Protein AF-0000000075444917 (afdb_homodimer)

Structure (mmCIF, N/CA/C/O backbone):
data_AF-0000000075444917-model_v1
#
loop_
_entity.id
_entity.type
_entity.pdbx_description
1 polymer Exostosin-2
#
loop_
_atom_site.group_PDB
_atom_site.id
_atom_site.type_symbol
_atom_site.label_atom_id
_atom_site.label_alt_id
_atom_site.label_comp_id
_atom_site.label_asym_id
_atom_site.label_entity_id
_atom_site.label_seq_id
_atom_site.pdbx_PDB_ins_code
_atom_site.Cartn_x
_atom_site.Cartn_y
_atom_site.Cartn_z
_atom_site.occupancy
_atom_site.B_iso_or_equiv
_atom_site.auth_seq_id
_atom_site.auth_comp_id
_atom_site.auth_asym_id
_atom_site.auth_atom_id
_atom_site.pdbx_PDB_model_num
ATOM 1 N N . MET A 1 1 ? 13.305 -19.422 5.246 1 88.19 1 MET A N 1
ATOM 2 C CA . MET A 1 1 ? 13.914 -18.109 5.02 1 88.19 1 MET A CA 1
ATOM 3 C C . MET A 1 1 ? 12.859 -17.078 4.656 1 88.19 1 MET A C 1
ATOM 5 O O . MET A 1 1 ? 12.094 -17.266 3.703 1 88.19 1 MET A O 1
ATOM 9 N N . ASP A 1 2 ? 12.797 -16 5.395 1 91.94 2 ASP A N 1
ATOM 10 C CA . ASP A 1 2 ? 11.719 -15.039 5.215 1 91.94 2 ASP A CA 1
ATOM 11 C C . ASP A 1 2 ? 12.164 -13.875 4.332 1 91.94 2 ASP A C 1
ATOM 13 O O . ASP A 1 2 ? 11.344 -13.055 3.906 1 91.94 2 ASP A O 1
ATOM 17 N N . ASP A 1 3 ? 13.445 -13.852 3.975 1 97.56 3 ASP A N 1
ATOM 18 C CA . ASP A 1 3 ? 13.938 -12.727 3.182 1 97.56 3 ASP A CA 1
ATOM 19 C C . ASP A 1 3 ? 14.219 -13.156 1.743 1 97.56 3 ASP A C 1
ATOM 21 O O . ASP A 1 3 ? 14.852 -12.414 0.982 1 97.56 3 ASP A O 1
ATOM 25 N N . LYS A 1 4 ? 13.844 -14.328 1.341 1 98.69 4 LYS A N 1
ATOM 26 C CA . LYS A 1 4 ? 13.938 -14.859 -0.016 1 98.69 4 LYS A CA 1
ATOM 27 C C . LYS A 1 4 ? 12.594 -15.43 -0.478 1 98.69 4 LYS A C 1
ATOM 29 O O . LYS A 1 4 ? 11.664 -15.562 0.32 1 98.69 4 LYS A O 1
ATOM 34 N N . PHE A 1 5 ? 12.539 -15.672 -1.759 1 98.81 5 PHE A N 1
ATOM 35 C CA . PHE A 1 5 ? 11.305 -16.266 -2.258 1 98.81 5 PHE A CA 1
ATOM 36 C C . PHE A 1 5 ? 11.594 -17.297 -3.342 1 98.81 5 PHE A C 1
ATOM 38 O O . PHE A 1 5 ? 12.703 -17.344 -3.875 1 98.81 5 PHE A O 1
ATOM 45 N N . THR A 1 6 ? 10.625 -18.141 -3.578 1 98.88 6 THR A N 1
ATOM 46 C CA . THR A 1 6 ? 10.625 -19.156 -4.637 1 98.88 6 THR A CA 1
ATOM 47 C C . THR A 1 6 ? 9.555 -18.844 -5.676 1 98.88 6 THR A C 1
ATOM 49 O O . THR A 1 6 ? 8.438 -18.453 -5.328 1 98.88 6 THR A O 1
ATOM 52 N N . ILE A 1 7 ? 9.898 -19 -6.934 1 98.88 7 ILE A N 1
ATOM 53 C CA . ILE A 1 7 ? 8.883 -18.969 -7.98 1 98.88 7 ILE A CA 1
ATOM 54 C C . ILE A 1 7 ? 8.383 -20.391 -8.258 1 98.88 7 ILE A C 1
ATOM 56 O O . ILE A 1 7 ? 9.18 -21.297 -8.477 1 98.88 7 ILE A O 1
ATOM 60 N N . ALA A 1 8 ? 7.121 -20.594 -8.141 1 98.88 8 ALA A N 1
ATOM 61 C CA . ALA A 1 8 ? 6.457 -21.797 -8.633 1 98.88 8 ALA A CA 1
ATOM 62 C C . ALA A 1 8 ? 5.766 -21.516 -9.969 1 98.88 8 ALA A C 1
ATOM 64 O O . ALA A 1 8 ? 4.707 -20.891 -10.008 1 98.88 8 ALA A O 1
ATOM 65 N N . MET A 1 9 ? 6.348 -22.047 -11.023 1 98.75 9 MET A N 1
ATOM 66 C CA . MET A 1 9 ? 5.891 -21.703 -12.367 1 98.75 9 MET A CA 1
ATOM 67 C C . MET A 1 9 ? 5.297 -22.922 -13.062 1 98.75 9 MET A C 1
ATOM 69 O O . MET A 1 9 ? 6 -23.906 -13.312 1 98.75 9 MET A O 1
ATOM 73 N N . GLN A 1 10 ? 4.059 -22.828 -13.406 1 98 10 GLN A N 1
ATOM 74 C CA . GLN A 1 10 ? 3.387 -23.938 -14.07 1 98 10 GLN A CA 1
ATOM 75 C C . GLN A 1 10 ? 3.547 -23.844 -15.586 1 98 10 GLN A C 1
ATOM 77 O O . GLN A 1 10 ? 3.449 -22.766 -16.156 1 98 10 GLN A O 1
ATOM 82 N N . THR A 1 11 ? 3.781 -24.953 -16.203 1 97.56 11 THR A N 1
ATOM 83 C CA . THR A 1 11 ? 3.881 -25.016 -17.672 1 97.56 11 THR A CA 1
ATOM 84 C C . THR A 1 11 ? 3.221 -26.281 -18.203 1 97.56 11 THR A C 1
ATOM 86 O O . THR A 1 11 ? 3.164 -27.297 -17.516 1 97.56 11 THR A O 1
ATOM 89 N N . TYR A 1 12 ? 2.66 -26.188 -19.422 1 96.75 12 TYR A N 1
ATOM 90 C CA . TYR A 1 12 ? 2.053 -27.312 -20.125 1 96.75 12 TYR A CA 1
ATOM 91 C C . TYR A 1 12 ? 2.242 -27.188 -21.625 1 96.75 12 TYR A C 1
ATOM 93 O O . TYR A 1 12 ? 1.552 -26.406 -22.281 1 96.75 12 TYR A O 1
ATOM 101 N N . ARG A 1 13 ? 3.16 -27.859 -22.203 1 94.56 13 ARG A N 1
ATOM 102 C CA . ARG A 1 13 ? 3.428 -28.047 -23.641 1 94.56 13 ARG A CA 1
ATOM 103 C C . ARG A 1 13 ? 3.684 -26.719 -24.328 1 94.56 13 ARG A C 1
ATOM 105 O O . ARG A 1 13 ? 3.127 -26.453 -25.391 1 94.56 13 ARG A O 1
ATOM 112 N N . ARG A 1 14 ? 4.508 -25.891 -23.797 1 91.88 14 ARG A N 1
ATOM 113 C CA . ARG A 1 14 ? 4.918 -24.609 -24.359 1 91.88 14 ARG A CA 1
ATOM 114 C C . ARG A 1 14 ? 6.367 -24.281 -24 1 91.88 14 ARG A C 1
ATOM 116 O O . ARG A 1 14 ? 6.645 -23.266 -23.359 1 91.88 14 ARG A O 1
ATOM 123 N N . PRO A 1 15 ? 7.234 -25.156 -24.484 1 93.56 15 PRO A N 1
ATOM 124 C CA . PRO A 1 15 ? 8.633 -25.016 -24.094 1 93.56 15 PRO A CA 1
ATOM 125 C C . PRO A 1 15 ? 9.242 -23.688 -24.547 1 93.56 15 PRO A C 1
ATOM 127 O O . PRO A 1 15 ? 10.086 -23.125 -23.859 1 93.56 15 PRO A O 1
ATOM 130 N N . LYS A 1 16 ? 8.844 -23.188 -25.688 1 93.56 16 LYS A N 1
ATOM 131 C CA . LYS A 1 16 ? 9.391 -21.922 -26.188 1 93.56 16 LYS A CA 1
ATOM 132 C C . LYS A 1 16 ? 9 -20.766 -25.281 1 93.56 16 LYS A C 1
ATOM 134 O O . LYS A 1 16 ? 9.844 -19.953 -24.891 1 93.56 16 LYS A O 1
ATOM 139 N N . GLU A 1 17 ? 7.672 -20.672 -24.953 1 93.94 17 GLU A N 1
ATOM 140 C CA . GLU A 1 17 ? 7.188 -19.609 -24.062 1 93.94 17 GLU A CA 1
ATOM 141 C C . GLU A 1 17 ? 7.848 -19.703 -22.688 1 93.94 17 GLU A C 1
ATOM 143 O O . GLU A 1 17 ? 8.234 -18.688 -22.109 1 93.94 17 GLU A O 1
ATOM 148 N N . LEU A 1 18 ? 7.965 -20.906 -22.219 1 97.19 18 LEU A N 1
ATOM 149 C CA . LEU A 1 18 ? 8.633 -21.125 -20.938 1 97.19 18 LEU A CA 1
ATOM 150 C C . LEU A 1 18 ? 10.055 -20.578 -20.969 1 97.19 18 LEU A C 1
ATOM 152 O O . LEU A 1 18 ? 10.453 -19.844 -20.062 1 97.19 18 LEU A O 1
ATOM 156 N N . GLN A 1 19 ? 10.773 -20.969 -22.016 1 96.94 19 GLN A N 1
ATOM 157 C CA . GLN A 1 19 ? 12.172 -20.562 -22.109 1 96.94 19 GLN A CA 1
ATOM 158 C C . GLN A 1 19 ? 12.297 -19.047 -22.219 1 96.94 19 GLN A C 1
ATOM 160 O O . GLN A 1 19 ? 13.203 -18.438 -21.641 1 96.94 19 GLN A O 1
ATOM 165 N N . GLU A 1 20 ? 11.445 -18.453 -22.938 1 96.62 20 GLU A N 1
ATOM 166 C CA . GLU A 1 20 ? 11.461 -17 -23.078 1 96.62 20 GLU A CA 1
ATOM 167 C C . GLU A 1 20 ? 11.25 -16.312 -21.734 1 96.62 20 GLU A C 1
ATOM 169 O O . GLU A 1 20 ? 11.992 -15.398 -21.391 1 96.62 20 GLU A O 1
ATOM 174 N N . THR A 1 21 ? 10.273 -16.734 -21 1 97.44 21 THR A N 1
ATOM 175 C CA . THR A 1 21 ? 9.961 -16.156 -19.703 1 97.44 21 THR A CA 1
ATOM 176 C C . THR A 1 21 ? 11.117 -16.359 -18.734 1 97.44 21 THR A C 1
ATOM 178 O O . THR A 1 21 ? 11.531 -15.43 -18.047 1 97.44 21 THR A O 1
ATOM 181 N N . LEU A 1 22 ? 11.68 -17.578 -18.703 1 98.38 22 LEU A N 1
ATOM 182 C CA . LEU A 1 22 ? 12.805 -17.875 -17.828 1 98.38 22 LEU A CA 1
ATOM 183 C C . LEU A 1 22 ? 14.008 -17.016 -18.172 1 98.38 22 LEU A C 1
ATOM 185 O O . LEU A 1 22 ? 14.688 -16.484 -17.281 1 98.38 22 LEU A O 1
ATOM 189 N N . ASN A 1 23 ? 14.25 -16.906 -19.469 1 97.75 23 ASN A N 1
ATOM 190 C CA . ASN A 1 23 ? 15.375 -16.078 -19.922 1 97.75 23 ASN A CA 1
ATOM 191 C C . ASN A 1 23 ? 15.242 -14.641 -19.438 1 97.75 23 ASN A C 1
ATOM 193 O O . ASN A 1 23 ? 16.234 -14.023 -19.047 1 97.75 23 ASN A O 1
ATOM 197 N N . ILE A 1 24 ? 14.07 -14.164 -19.484 1 97.12 24 ILE A N 1
ATOM 198 C CA . ILE A 1 24 ? 13.844 -12.781 -19.109 1 97.12 24 ILE A CA 1
ATOM 199 C C . ILE A 1 24 ? 14.016 -12.625 -17.594 1 97.12 24 ILE A C 1
ATOM 201 O O . ILE A 1 24 ? 14.758 -11.75 -17.141 1 97.12 24 ILE A O 1
ATOM 205 N N . ILE A 1 25 ? 13.406 -13.453 -16.766 1 98 25 ILE A N 1
ATOM 206 C CA . ILE A 1 25 ? 13.445 -13.367 -15.32 1 98 25 ILE A CA 1
ATOM 207 C C . ILE A 1 25 ? 14.883 -13.523 -14.836 1 98 25 ILE A C 1
ATOM 209 O O . ILE A 1 25 ? 15.305 -12.859 -13.883 1 98 25 ILE A O 1
ATOM 213 N N . LEU A 1 26 ? 15.641 -14.32 -15.555 1 98.19 26 LEU A N 1
ATOM 214 C CA . LEU A 1 26 ? 16.984 -14.672 -15.109 1 98.19 26 LEU A CA 1
ATOM 215 C C . LEU A 1 26 ? 18.031 -13.836 -15.828 1 98.19 26 LEU A C 1
ATOM 217 O O . LEU A 1 26 ? 19.234 -14.102 -15.711 1 98.19 26 LEU A O 1
ATOM 221 N N . SER A 1 27 ? 17.562 -12.836 -16.578 1 96.81 27 SER A N 1
ATOM 222 C CA . SER A 1 27 ? 18.484 -12 -17.344 1 96.81 27 SER A CA 1
ATOM 223 C C . SER A 1 27 ? 19.234 -11.016 -16.453 1 96.81 27 SER A C 1
ATOM 225 O O . SER A 1 27 ? 20.25 -10.453 -16.859 1 96.81 27 SER A O 1
ATOM 227 N N . GLU A 1 28 ? 18.672 -10.742 -15.297 1 96.5 28 GLU A N 1
ATOM 228 C CA . GLU A 1 28 ? 19.266 -9.859 -14.297 1 96.5 28 GLU A CA 1
ATOM 229 C C . GLU A 1 28 ? 19.234 -10.5 -12.914 1 96.5 28 GLU A C 1
ATOM 231 O O . GLU A 1 28 ? 18.484 -11.445 -12.68 1 96.5 28 GLU A O 1
ATOM 236 N N . GLU A 1 29 ? 20.109 -10 -12.141 1 97.31 29 GLU A N 1
ATOM 237 C CA . GLU A 1 29 ? 20.094 -10.477 -10.766 1 97.31 29 GLU A CA 1
ATOM 238 C C . GLU A 1 29 ? 18.844 -10 -10.031 1 97.31 29 GLU A C 1
ATOM 240 O O . GLU A 1 29 ? 18.5 -8.812 -10.086 1 97.31 29 GLU A O 1
ATOM 245 N N . VAL A 1 30 ? 18.141 -10.883 -9.445 1 98 30 VAL A N 1
ATOM 246 C CA . VAL A 1 30 ? 17.094 -10.617 -8.477 1 98 30 VAL A CA 1
ATO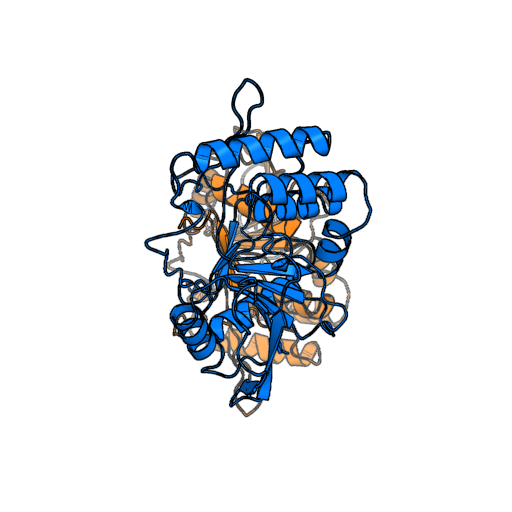M 247 C C . VAL A 1 30 ? 17.531 -11.07 -7.086 1 98 30 VAL A C 1
ATOM 249 O O . VAL A 1 30 ? 17.438 -12.25 -6.754 1 98 30 VAL A O 1
ATOM 252 N N . PRO A 1 31 ? 17.891 -10.141 -6.281 1 97.81 31 PRO A N 1
ATOM 253 C CA . PRO A 1 31 ? 18.625 -10.453 -5.051 1 97.81 31 PRO A CA 1
ATOM 254 C C . PRO A 1 31 ? 17.875 -11.43 -4.148 1 97.81 31 PRO A C 1
ATOM 256 O O . PRO A 1 31 ? 18.484 -12.289 -3.51 1 97.81 31 PRO A O 1
ATOM 259 N N . SER A 1 32 ? 16.562 -11.383 -4.117 1 98.56 32 SER A N 1
ATOM 260 C CA . SER A 1 32 ? 15.789 -12.164 -3.148 1 98.56 32 SER A CA 1
ATOM 261 C C . SER A 1 32 ? 15.266 -13.453 -3.766 1 98.56 32 SER A C 1
ATOM 263 O O . SER A 1 32 ? 14.609 -14.25 -3.09 1 98.56 32 SER A O 1
ATOM 265 N N . LEU A 1 33 ? 15.508 -13.703 -5.02 1 98.75 33 LEU A N 1
ATOM 266 C CA . LEU A 1 33 ? 15.047 -14.938 -5.664 1 98.75 33 LEU A CA 1
ATOM 267 C C . LEU A 1 33 ? 15.961 -16.109 -5.305 1 98.75 33 LEU A C 1
ATOM 269 O O . LEU A 1 33 ? 17.141 -16.125 -5.68 1 98.75 33 LEU A O 1
ATOM 273 N N . LEU A 1 34 ? 15.391 -17.047 -4.648 1 98.75 34 LEU A N 1
ATOM 274 C CA . LEU A 1 34 ? 16.188 -18.188 -4.199 1 98.75 34 LEU A CA 1
ATOM 275 C C . LEU A 1 34 ? 16.219 -19.281 -5.254 1 98.75 34 LEU A C 1
ATOM 277 O O . LEU A 1 34 ? 17.281 -19.875 -5.508 1 98.75 34 LEU A O 1
ATOM 281 N N . GLU A 1 35 ? 15.086 -19.594 -5.805 1 98.75 35 GLU A N 1
ATOM 282 C CA . GLU A 1 35 ? 14.977 -20.672 -6.789 1 98.75 35 GLU A CA 1
ATOM 283 C C . GLU A 1 35 ? 13.703 -20.531 -7.625 1 98.75 35 GLU A C 1
ATOM 285 O O . GLU A 1 35 ? 12.797 -19.781 -7.258 1 98.75 35 GLU A O 1
ATOM 290 N N . ILE A 1 36 ? 13.734 -21.125 -8.758 1 98.88 36 ILE A N 1
ATOM 291 C CA . ILE A 1 36 ? 12.539 -21.328 -9.578 1 98.88 36 ILE A CA 1
ATOM 292 C C . ILE A 1 36 ? 12.219 -22.812 -9.68 1 98.88 36 ILE A C 1
ATOM 294 O O . ILE A 1 36 ? 13.094 -23.625 -10.008 1 98.88 36 ILE A O 1
ATOM 298 N N . VAL A 1 37 ? 11.047 -23.125 -9.336 1 98.88 37 VAL A N 1
ATOM 299 C CA . VAL A 1 37 ? 10.547 -24.484 -9.523 1 98.88 37 VAL A CA 1
ATOM 300 C C . VAL A 1 37 ? 9.516 -24.5 -10.648 1 98.88 37 VAL A C 1
ATOM 302 O O . VAL A 1 37 ? 8.445 -23.891 -10.523 1 98.88 37 VAL A O 1
ATOM 305 N N . VAL A 1 38 ? 9.828 -25.188 -11.695 1 98.81 38 VAL A N 1
ATOM 306 C CA . VAL A 1 38 ? 8.922 -25.312 -12.828 1 98.81 38 VAL A CA 1
ATOM 307 C C . VAL A 1 38 ? 8.055 -26.562 -12.656 1 98.81 38 VAL A C 1
ATOM 309 O O . VAL A 1 38 ? 8.562 -27.688 -12.641 1 98.81 38 VAL A O 1
ATOM 312 N N . VAL A 1 39 ? 6.793 -26.328 -12.484 1 98.56 39 VAL A N 1
ATOM 313 C CA . VAL A 1 39 ? 5.816 -27.406 -12.367 1 98.56 39 VAL A CA 1
ATOM 314 C C . VAL A 1 39 ? 5.441 -27.922 -13.758 1 98.56 39 VAL A C 1
ATOM 316 O O . VAL A 1 39 ? 4.672 -27.281 -14.477 1 98.56 39 VAL A O 1
ATOM 319 N N . TRP A 1 40 ? 5.965 -29.078 -14.133 1 98.38 40 TRP A N 1
ATOM 320 C CA . TRP A 1 40 ? 5.855 -29.656 -15.461 1 98.38 40 TRP A CA 1
ATOM 321 C C . TRP A 1 40 ? 4.641 -30.578 -15.562 1 98.38 40 TRP A C 1
ATOM 323 O O . TRP A 1 40 ? 4.703 -31.734 -15.156 1 98.38 40 TRP A O 1
ATOM 333 N N . ASN A 1 41 ? 3.592 -30.062 -16.156 1 97.5 41 ASN A N 1
ATOM 334 C CA . ASN A 1 41 ? 2.326 -30.781 -16.172 1 97.5 41 ASN A CA 1
ATOM 335 C C . ASN A 1 41 ? 2.191 -31.625 -17.438 1 97.5 41 ASN A C 1
ATOM 337 O O . ASN A 1 41 ? 1.197 -32.344 -17.625 1 97.5 41 ASN A O 1
ATOM 341 N N . ASP A 1 42 ? 3.137 -31.578 -18.359 1 97 42 ASP A N 1
ATOM 342 C CA . ASP A 1 42 ? 3.143 -32.438 -19.547 1 97 42 ASP A CA 1
ATOM 343 C C . ASP A 1 42 ? 3.572 -33.844 -19.203 1 97 42 ASP A C 1
ATOM 345 O O . ASP A 1 42 ? 4.766 -34.156 -19.188 1 97 42 ASP A O 1
ATOM 349 N N . LEU A 1 43 ? 2.631 -34.719 -19.109 1 95.88 43 LEU A N 1
ATOM 350 C CA . LEU A 1 43 ? 2.895 -36.062 -18.641 1 95.88 43 LEU A CA 1
ATOM 351 C C . LEU A 1 43 ? 3.568 -36.906 -19.719 1 95.88 43 LEU A C 1
ATOM 353 O O . LEU A 1 43 ? 4.223 -37.906 -19.422 1 95.88 43 LEU A O 1
ATOM 357 N N . GLU A 1 44 ? 3.463 -36.562 -20.906 1 96.5 44 GLU A N 1
ATOM 358 C CA . GLU A 1 44 ? 3.92 -37.375 -22.031 1 96.5 44 GLU A CA 1
ATOM 359 C C . GLU A 1 44 ? 5.387 -37.094 -22.344 1 96.5 44 GLU A C 1
ATOM 361 O O . GLU A 1 44 ? 6.043 -37.875 -23.031 1 96.5 44 GLU A O 1
ATOM 366 N N . ASN A 1 45 ? 5.797 -36 -21.984 1 96.31 45 ASN A N 1
ATOM 367 C CA . ASN A 1 45 ? 7.172 -35.625 -22.281 1 96.31 45 ASN A CA 1
ATOM 368 C C . ASN A 1 45 ? 7.977 -35.406 -21 1 96.31 45 ASN A C 1
ATOM 370 O O . ASN A 1 45 ? 7.418 -35.031 -19.969 1 96.31 45 ASN A O 1
ATOM 374 N N . TYR A 1 46 ? 9.188 -35.688 -21.094 1 95.5 46 TYR A N 1
ATOM 375 C CA . TYR A 1 46 ? 10.078 -35.438 -19.969 1 95.5 46 TYR A CA 1
ATOM 376 C C . TYR A 1 46 ? 10.516 -33.969 -19.953 1 95.5 46 TYR A C 1
ATOM 378 O O . TYR A 1 46 ? 10.766 -33.375 -21 1 95.5 46 TYR A O 1
ATOM 386 N N . PRO A 1 47 ? 10.586 -33.406 -18.734 1 96.75 47 PRO A N 1
ATOM 387 C CA . PRO A 1 47 ? 11.109 -32.031 -18.641 1 96.75 47 PRO A CA 1
ATOM 388 C C . PRO A 1 47 ? 12.609 -31.953 -18.922 1 96.75 47 PRO A C 1
ATOM 390 O O . PRO A 1 47 ? 13.297 -32.969 -18.891 1 96.75 47 PRO A O 1
ATOM 393 N N . PRO A 1 48 ? 13.094 -30.75 -19.312 1 96.69 48 PRO A N 1
ATOM 394 C CA . PRO A 1 48 ? 14.547 -30.562 -19.406 1 96.69 48 PRO A CA 1
ATOM 395 C C . PRO A 1 48 ? 15.258 -30.828 -18.078 1 96.69 48 PRO A C 1
ATOM 397 O O . PRO A 1 48 ? 14.609 -31 -17.047 1 96.69 48 PRO A O 1
ATOM 400 N N . ASP A 1 49 ? 16.594 -30.906 -18.109 1 97.62 49 ASP A N 1
ATOM 401 C CA . ASP A 1 49 ? 17.406 -31.047 -16.906 1 97.62 49 ASP A CA 1
ATOM 402 C C . ASP A 1 49 ? 17.391 -29.766 -16.078 1 97.62 49 ASP A C 1
ATOM 404 O O . ASP A 1 49 ? 17.281 -28.656 -16.625 1 97.62 49 ASP A O 1
ATOM 408 N N . ASP A 1 50 ? 17.484 -30.016 -14.734 1 98.5 50 ASP A N 1
ATOM 409 C CA . ASP A 1 50 ? 17.703 -28.875 -13.852 1 98.5 50 ASP A CA 1
ATOM 410 C C . ASP A 1 50 ? 18.969 -28.125 -14.242 1 98.5 50 ASP A C 1
ATOM 412 O O . ASP A 1 50 ? 19.875 -28.688 -14.852 1 98.5 50 ASP A O 1
ATOM 416 N N . TYR A 1 51 ? 19.016 -26.812 -13.945 1 98.44 51 TYR A N 1
ATOM 417 C CA . TYR A 1 51 ? 20.219 -26.031 -14.188 1 98.44 51 TYR A CA 1
ATOM 418 C C . TYR A 1 51 ? 20.312 -24.875 -13.203 1 98.44 51 TYR A C 1
ATOM 420 O O . TYR A 1 51 ? 19.422 -24.656 -12.391 1 98.44 51 TYR A O 1
ATOM 428 N N . VAL A 1 52 ? 21.453 -24.203 -13.211 1 98.69 52 VAL A N 1
ATOM 429 C CA . VAL A 1 52 ? 21.688 -23 -12.43 1 98.69 52 VAL A CA 1
ATOM 430 C C . VAL A 1 52 ? 21.906 -21.812 -13.359 1 98.69 52 VAL A C 1
ATOM 432 O O . VAL A 1 52 ? 22.703 -21.891 -14.297 1 98.69 52 VAL A O 1
ATOM 435 N N . SER A 1 53 ? 21.156 -20.812 -13.125 1 97.94 53 SER A N 1
ATOM 436 C CA . SER A 1 53 ? 21.266 -19.625 -13.977 1 97.94 53 SER A CA 1
ATOM 437 C C . SER A 1 53 ? 22.641 -18.969 -13.836 1 97.94 53 SER A C 1
ATOM 439 O O . SER A 1 53 ? 23.406 -19.312 -12.945 1 97.94 53 SER A O 1
ATOM 441 N N . LYS A 1 54 ? 22.891 -18 -14.719 1 96.25 54 LYS A N 1
ATOM 442 C CA . LYS A 1 54 ? 24.141 -17.25 -14.719 1 96.25 54 LYS A CA 1
ATOM 443 C C . LYS A 1 54 ? 24.344 -16.5 -13.406 1 96.25 54 LYS A C 1
ATOM 445 O O . LYS A 1 54 ? 25.469 -16.281 -12.977 1 96.25 54 LYS A O 1
ATOM 450 N N . TYR A 1 55 ? 23.234 -16.188 -12.734 1 97 55 TYR A N 1
ATOM 451 C CA . TYR A 1 55 ? 23.328 -15.414 -11.508 1 97 55 TYR A CA 1
ATOM 452 C C . TYR A 1 55 ? 23.156 -16.312 -10.281 1 97 55 TYR A C 1
ATOM 454 O O . TYR A 1 55 ? 22.875 -15.836 -9.188 1 97 55 TYR A O 1
ATOM 462 N N . GLY A 1 56 ? 23.188 -17.594 -10.492 1 98 56 GLY A N 1
ATOM 463 C CA . GLY A 1 56 ? 23.281 -18.531 -9.391 1 98 56 GLY A CA 1
ATOM 464 C C . GLY A 1 56 ? 21.922 -19.016 -8.914 1 98 56 GLY A C 1
ATOM 465 O O . GLY A 1 56 ? 21.812 -19.625 -7.848 1 98 56 GLY A O 1
ATOM 466 N N . VAL A 1 57 ? 20.891 -18.781 -9.617 1 98.62 57 VAL A N 1
ATOM 467 C CA . VAL A 1 57 ? 19.547 -19.203 -9.227 1 98.62 57 VAL A CA 1
ATOM 468 C C . VAL A 1 57 ? 19.266 -20.594 -9.781 1 98.62 57 VAL A C 1
ATOM 470 O O . VAL A 1 57 ? 19.25 -20.797 -10.992 1 98.62 57 VAL A O 1
ATOM 473 N N . PRO A 1 58 ? 19.094 -21.578 -8.914 1 98.81 58 PRO A N 1
ATOM 474 C CA . PRO A 1 58 ? 18.719 -22.906 -9.414 1 98.81 58 PRO A CA 1
ATOM 475 C C . PRO A 1 58 ? 17.328 -22.922 -10.047 1 98.81 58 PRO A C 1
ATOM 477 O O . PRO A 1 58 ? 16.406 -22.297 -9.523 1 98.81 58 PRO A O 1
ATOM 480 N N . VAL A 1 59 ? 17.219 -23.547 -11.141 1 98.81 59 VAL A N 1
ATOM 481 C CA . VAL A 1 59 ? 15.953 -23.875 -11.797 1 98.81 59 VAL A CA 1
ATOM 482 C C . VAL A 1 59 ? 15.734 -25.375 -11.781 1 98.81 59 VAL A C 1
ATOM 484 O O . VAL A 1 59 ? 16.5 -26.125 -12.391 1 98.81 59 VAL A O 1
ATOM 487 N N . ARG A 1 60 ? 14.719 -25.719 -11.055 1 98.31 60 ARG A N 1
ATOM 488 C CA . ARG A 1 60 ? 14.383 -27.125 -10.883 1 98.31 60 ARG A CA 1
ATOM 489 C C . ARG A 1 60 ? 13.047 -27.469 -11.539 1 98.31 60 ARG A C 1
ATOM 491 O O . ARG A 1 60 ? 12.094 -26.688 -11.461 1 98.31 60 ARG A O 1
ATOM 498 N N . PHE A 1 61 ? 13.039 -28.625 -12.211 1 98.31 61 PHE A N 1
ATOM 499 C CA . PHE A 1 61 ? 11.805 -29.109 -12.828 1 98.31 61 PHE A CA 1
ATOM 500 C C . PHE A 1 61 ? 11.164 -30.188 -11.977 1 98.31 61 PHE A C 1
ATOM 502 O O . PHE A 1 61 ? 11.828 -31.156 -11.586 1 98.31 61 PHE A O 1
ATOM 509 N N . ARG A 1 62 ? 9.945 -29.953 -11.641 1 97.62 62 ARG A N 1
ATOM 510 C CA . ARG A 1 62 ? 9.141 -30.922 -10.922 1 97.62 62 ARG A CA 1
ATOM 511 C C . ARG A 1 62 ? 8.07 -31.531 -11.82 1 97.62 62 ARG A C 1
ATOM 513 O O . ARG A 1 62 ? 7.098 -30.859 -12.18 1 97.62 62 ARG A O 1
ATOM 520 N N . LYS A 1 63 ? 8.25 -32.75 -12.18 1 97 63 LYS A N 1
ATOM 521 C CA . LYS A 1 63 ? 7.258 -33.438 -13.023 1 97 63 LYS A CA 1
ATOM 522 C C . LYS A 1 63 ? 6.012 -33.812 -12.219 1 97 63 LYS A C 1
ATOM 524 O O . LYS A 1 63 ? 6.109 -34.469 -11.195 1 97 63 LYS A O 1
ATOM 529 N N . SER A 1 64 ? 4.883 -33.344 -12.664 1 96.44 64 SER A N 1
ATOM 530 C CA . SER A 1 64 ? 3.625 -33.656 -11.984 1 96.44 64 SER A CA 1
ATOM 531 C C . SER A 1 64 ? 3.184 -35.094 -12.234 1 96.44 64 SER A C 1
ATOM 533 O O . SER A 1 64 ? 3.473 -35.656 -13.289 1 96.44 64 SER A O 1
ATOM 535 N N . LYS A 1 65 ? 2.52 -35.688 -11.281 1 92.88 65 LYS A N 1
ATOM 536 C CA . LYS A 1 65 ? 1.969 -37.031 -11.422 1 92.88 65 LYS A CA 1
ATOM 537 C C . LYS A 1 65 ? 0.677 -37 -12.234 1 92.88 65 LYS A C 1
ATOM 539 O O . LYS A 1 65 ? 0.304 -38 -12.844 1 92.88 65 LYS A O 1
ATOM 544 N N . ARG A 1 66 ? 0.02 -35.938 -12.203 1 95.25 66 ARG A N 1
ATOM 545 C CA . ARG A 1 66 ? -1.213 -35.719 -12.953 1 95.25 66 ARG A CA 1
ATOM 546 C C . ARG A 1 66 ? -1.228 -34.312 -13.578 1 95.25 66 ARG A C 1
ATOM 548 O O . ARG A 1 66 ? -0.602 -33.406 -13.055 1 95.25 66 ARG A O 1
ATOM 555 N N . ASN A 1 67 ? -1.884 -34.281 -14.773 1 96.5 67 ASN A N 1
ATOM 556 C CA . ASN A 1 67 ? -2.127 -32.969 -15.336 1 96.5 67 ASN A CA 1
ATOM 557 C C . ASN A 1 67 ? -3.229 -32.219 -14.578 1 96.5 67 ASN A C 1
ATOM 559 O O . ASN A 1 67 ? -4.406 -32.344 -14.914 1 96.5 67 ASN A O 1
ATOM 563 N N . SER A 1 68 ? -2.879 -31.5 -13.547 1 98.19 68 SER A N 1
ATOM 564 C CA . SER A 1 68 ? -3.814 -30.797 -12.664 1 98.19 68 SER A CA 1
ATOM 565 C C . SER A 1 68 ? -3.385 -29.359 -12.422 1 98.19 68 SER A C 1
ATOM 567 O O . SER A 1 68 ? -2.197 -29.078 -12.242 1 98.19 68 SER A O 1
ATOM 569 N N . LEU A 1 69 ? -4.379 -28.516 -12.391 1 98.06 69 LEU A N 1
ATOM 570 C CA . LEU A 1 69 ? -4.109 -27.109 -12.078 1 98.06 69 LEU A CA 1
ATOM 571 C C . LEU A 1 69 ? -3.785 -26.938 -10.602 1 98.06 69 LEU A C 1
ATOM 573 O O . LEU A 1 69 ? -3.244 -25.906 -10.195 1 98.06 69 LEU A O 1
ATOM 577 N N . ASN A 1 70 ? -4.051 -27.938 -9.797 1 98.56 70 ASN A N 1
ATOM 578 C CA . ASN A 1 70 ? -3.732 -27.906 -8.375 1 98.56 70 ASN A CA 1
ATOM 579 C C . ASN A 1 70 ? -2.23 -28.031 -8.133 1 98.56 70 ASN A C 1
ATOM 581 O O . ASN A 1 70 ? -1.743 -27.703 -7.051 1 98.56 70 ASN A O 1
ATOM 585 N N . GLU A 1 71 ? -1.509 -28.469 -9.109 1 98.38 71 GLU A N 1
ATOM 586 C CA . GLU A 1 71 ? -0.111 -28.844 -8.906 1 98.38 71 GLU A CA 1
ATOM 587 C C . GLU A 1 71 ? 0.735 -27.625 -8.555 1 98.38 71 GLU A C 1
ATOM 589 O O . GLU A 1 71 ? 1.682 -27.719 -7.773 1 98.38 71 GLU A O 1
ATOM 594 N N . LYS A 1 72 ? 0.479 -26.5 -9.156 1 98.12 72 LYS A N 1
ATOM 595 C CA . LYS A 1 72 ? 1.226 -25.281 -8.852 1 98.12 72 LYS A CA 1
ATOM 596 C C . LYS A 1 72 ? 1.025 -24.859 -7.402 1 98.12 72 LYS A C 1
ATOM 598 O O . LYS A 1 72 ? 1.896 -24.219 -6.812 1 98.12 72 LYS A O 1
ATOM 603 N N . LEU A 1 73 ? -0.141 -25.188 -6.816 1 98.56 73 LEU A N 1
ATOM 604 C CA . LEU A 1 73 ? -0.507 -24.75 -5.473 1 98.56 73 LEU A CA 1
ATOM 605 C C . LEU A 1 73 ? -0.069 -25.766 -4.426 1 98.56 73 LEU A C 1
ATOM 607 O O . LEU A 1 73 ? -0.265 -25.547 -3.229 1 98.56 73 LEU A O 1
ATOM 611 N N . TRP A 1 74 ? 0.523 -26.844 -4.879 1 96.81 74 TRP A N 1
ATOM 612 C CA . TRP A 1 74 ? 1.074 -27.844 -3.975 1 96.81 74 TRP A CA 1
ATOM 613 C C . TRP A 1 74 ? 2.369 -27.359 -3.338 1 96.81 74 TRP A C 1
ATOM 615 O O . TRP A 1 74 ? 3.314 -26.984 -4.043 1 96.81 74 TRP A O 1
ATOM 625 N N . PRO A 1 75 ? 2.338 -27.328 -1.941 1 96.88 75 PRO A N 1
ATOM 626 C CA . PRO A 1 75 ? 3.576 -26.906 -1.281 1 96.88 75 PRO A CA 1
ATOM 627 C C . PRO A 1 75 ? 4.68 -27.953 -1.378 1 96.88 75 PRO A C 1
ATOM 629 O O . PRO A 1 75 ? 4.73 -28.875 -0.565 1 96.88 75 PRO A O 1
ATOM 632 N N . ASP A 1 76 ? 5.527 -27.734 -2.303 1 96.31 76 ASP A N 1
ATOM 633 C CA . ASP A 1 76 ? 6.676 -28.625 -2.494 1 96.31 76 ASP A CA 1
ATOM 634 C C . ASP A 1 76 ? 7.484 -28.75 -1.206 1 96.31 76 ASP A C 1
ATOM 636 O O . ASP A 1 76 ? 7.906 -27.75 -0.622 1 96.31 76 ASP A O 1
ATOM 640 N N . PRO A 1 77 ? 7.703 -30 -0.717 1 96 77 PRO A N 1
ATOM 641 C CA . PRO A 1 77 ? 8.422 -30.203 0.544 1 96 77 PRO A CA 1
ATOM 642 C C . PRO A 1 77 ? 9.852 -29.672 0.499 1 96 77 PRO A C 1
ATOM 644 O O . PRO A 1 77 ? 10.461 -29.438 1.546 1 96 77 PRO A O 1
ATOM 647 N N . ASP A 1 78 ? 10.352 -29.422 -0.625 1 97.19 78 ASP A N 1
ATOM 648 C CA . ASP A 1 78 ? 11.727 -28.969 -0.766 1 97.19 78 ASP A CA 1
ATOM 649 C C . ASP A 1 78 ? 11.805 -27.438 -0.76 1 97.19 78 ASP A C 1
ATOM 651 O O . ASP A 1 78 ? 12.891 -26.859 -0.758 1 97.19 78 ASP A O 1
ATOM 655 N N . TYR A 1 79 ? 10.625 -26.766 -0.809 1 97.88 79 TYR A N 1
ATOM 656 C CA . TYR A 1 79 ? 10.664 -25.312 -0.686 1 97.88 79 TYR A CA 1
ATOM 657 C C . TYR A 1 79 ? 11.406 -24.891 0.577 1 97.88 79 TYR A C 1
ATOM 659 O O . TYR A 1 79 ? 11.211 -25.469 1.645 1 97.88 79 TYR A O 1
ATOM 667 N N . LYS A 1 80 ? 12.18 -23.891 0.493 1 97.81 80 LYS A N 1
ATOM 668 C CA . LYS A 1 80 ? 12.938 -23.391 1.642 1 97.81 80 LYS A CA 1
ATOM 669 C C . LYS A 1 80 ? 12.469 -22 2.049 1 97.81 80 LYS A C 1
ATOM 671 O O . LYS A 1 80 ? 12.938 -21.453 3.051 1 97.81 80 LYS A O 1
ATOM 676 N N . THR A 1 81 ? 11.602 -21.406 1.278 1 98.5 81 THR A N 1
ATOM 677 C CA . THR A 1 81 ? 11.156 -20.047 1.521 1 98.5 81 THR A CA 1
ATOM 678 C C . THR A 1 81 ? 9.695 -20.031 1.979 1 98.5 81 THR A C 1
ATOM 680 O O . THR A 1 81 ? 8.945 -20.969 1.698 1 98.5 81 THR A O 1
ATOM 683 N N . GLN A 1 82 ? 9.312 -18.984 2.682 1 98.12 82 GLN A N 1
ATOM 684 C CA . GLN A 1 82 ? 7.93 -18.766 3.094 1 98.12 82 GLN A CA 1
ATOM 685 C C . GLN A 1 82 ? 7.129 -18.094 1.991 1 98.12 82 GLN A C 1
ATOM 687 O O . GLN A 1 82 ? 5.91 -18.266 1.904 1 98.12 82 GLN A O 1
ATOM 692 N N . ALA A 1 83 ? 7.77 -17.312 1.203 1 98.75 83 ALA A N 1
ATOM 693 C CA . ALA A 1 83 ? 7.145 -16.578 0.11 1 98.75 83 ALA A CA 1
ATOM 694 C C . ALA A 1 83 ? 7.211 -17.359 -1.194 1 98.75 83 ALA A C 1
ATOM 696 O O . ALA A 1 83 ? 8.297 -17.719 -1.654 1 98.75 83 ALA A O 1
ATOM 697 N N . ILE A 1 84 ? 6.039 -17.578 -1.789 1 98.88 84 ILE A N 1
ATOM 698 C CA . ILE A 1 84 ? 5.953 -18.281 -3.062 1 98.88 84 ILE A CA 1
ATOM 699 C C . ILE A 1 84 ? 5.305 -17.391 -4.109 1 98.88 84 ILE A C 1
ATOM 701 O O . ILE A 1 84 ? 4.164 -16.938 -3.939 1 98.88 84 ILE A O 1
ATOM 705 N N . LEU A 1 85 ? 6.043 -17.078 -5.094 1 98.88 85 LEU A N 1
ATOM 706 C CA . LEU A 1 85 ? 5.426 -16.438 -6.254 1 98.88 85 LEU A CA 1
ATOM 707 C C . LEU A 1 85 ? 4.824 -17.484 -7.188 1 98.88 85 LEU A C 1
ATOM 709 O O . LEU A 1 85 ? 5.555 -18.219 -7.852 1 98.88 85 LEU A O 1
ATOM 713 N N . LEU A 1 86 ? 3.549 -17.516 -7.188 1 98.88 86 LEU A N 1
ATOM 714 C CA . LEU A 1 86 ? 2.82 -18.344 -8.148 1 98.88 86 LEU A CA 1
ATOM 715 C C . LEU A 1 86 ? 2.812 -17.688 -9.523 1 98.88 86 LEU A C 1
ATOM 717 O O . LEU A 1 86 ? 2.492 -16.5 -9.656 1 98.88 86 LEU A O 1
ATOM 721 N N . SER A 1 87 ? 3.199 -18.484 -10.539 1 98.44 87 SER A N 1
ATOM 722 C CA . SER A 1 87 ? 3.377 -17.875 -11.852 1 98.44 87 SER A CA 1
ATOM 723 C C . SER A 1 87 ? 3.006 -18.844 -12.961 1 98.44 87 SER A C 1
ATOM 725 O O . SER A 1 87 ? 3.141 -20.062 -12.805 1 98.44 87 SER A O 1
ATOM 727 N N . ASP A 1 88 ? 2.459 -18.328 -14.039 1 97.12 88 ASP A N 1
ATOM 728 C CA . ASP A 1 88 ? 2.393 -19.078 -15.297 1 97.12 88 ASP A CA 1
ATOM 729 C C . ASP A 1 88 ? 3.588 -18.75 -16.188 1 97.12 88 ASP A C 1
ATOM 731 O O . ASP A 1 88 ? 4.324 -17.797 -15.93 1 97.12 88 ASP A O 1
ATOM 735 N N . ASP A 1 89 ? 3.779 -19.516 -17.219 1 96.88 89 ASP A N 1
ATOM 736 C CA . ASP A 1 89 ? 4.992 -19.438 -18.031 1 96.88 89 ASP A CA 1
ATOM 737 C C . ASP A 1 89 ? 4.867 -18.359 -19.094 1 96.88 89 ASP A C 1
ATOM 739 O O . ASP A 1 89 ? 5.766 -18.188 -19.922 1 96.88 89 ASP A O 1
ATOM 743 N N . ASP A 1 90 ? 3.729 -17.609 -19 1 94.94 90 ASP A N 1
ATOM 744 C CA . ASP A 1 90 ? 3.541 -16.594 -20.031 1 94.94 90 ASP A CA 1
ATOM 745 C C . ASP A 1 90 ? 3.299 -15.219 -19.391 1 94.94 90 ASP A C 1
ATOM 747 O O . ASP A 1 90 ? 2.842 -14.289 -20.062 1 94.94 90 ASP A O 1
ATOM 751 N N . VAL A 1 91 ? 3.518 -15.047 -18.125 1 96.5 91 VAL A N 1
ATOM 752 C CA . VAL A 1 91 ? 3.354 -13.797 -17.391 1 96.5 91 VAL A CA 1
ATOM 753 C C . VAL A 1 91 ? 4.57 -13.547 -16.516 1 96.5 91 VAL A C 1
ATOM 755 O O . VAL A 1 91 ? 5.125 -14.492 -15.93 1 96.5 91 VAL A O 1
ATOM 758 N N . TYR A 1 92 ? 5 -12.312 -16.422 1 97.75 92 TYR A N 1
ATOM 759 C CA . TYR A 1 92 ? 6.105 -12.039 -15.516 1 97.75 92 TYR A CA 1
ATOM 760 C C . TYR A 1 92 ? 6.199 -10.555 -15.203 1 97.75 92 TYR A C 1
ATOM 762 O O . TYR A 1 92 ? 5.723 -9.719 -15.977 1 97.75 92 TYR A O 1
ATOM 770 N N . TYR A 1 93 ? 6.699 -10.242 -14.008 1 97.69 93 TYR A N 1
ATOM 771 C CA . TYR A 1 93 ? 7.273 -8.922 -13.75 1 97.69 93 TYR A CA 1
ATOM 772 C C . TYR A 1 93 ? 8.68 -8.82 -14.328 1 97.69 93 TYR A C 1
ATOM 774 O O . TYR A 1 93 ? 9.43 -9.805 -14.336 1 97.69 93 TYR A O 1
ATOM 782 N N . HIS A 1 94 ? 9.055 -7.645 -14.773 1 96.06 94 HIS A N 1
ATOM 783 C CA . HIS A 1 94 ? 10.469 -7.441 -15.078 1 96.06 94 HIS A CA 1
ATOM 784 C C . HIS A 1 94 ? 11.336 -7.648 -13.836 1 96.06 94 HIS A C 1
ATOM 786 O O . HIS A 1 94 ? 10.906 -7.336 -12.719 1 96.06 94 HIS A O 1
ATOM 792 N N . PRO A 1 95 ? 12.523 -8.172 -13.984 1 96.19 95 PRO A N 1
ATOM 793 C CA . PRO A 1 95 ? 13.344 -8.602 -12.852 1 96.19 95 PRO A CA 1
ATOM 794 C C . PRO A 1 95 ? 13.492 -7.512 -11.789 1 96.19 95 PRO A C 1
ATOM 796 O O . PRO A 1 95 ? 13.336 -7.785 -10.594 1 96.19 95 PRO A O 1
ATOM 799 N N . ASN A 1 96 ? 13.82 -6.297 -12.188 1 92.56 96 ASN A N 1
ATOM 800 C CA . ASN A 1 96 ? 13.984 -5.211 -11.227 1 92.56 96 ASN A CA 1
ATOM 801 C C . ASN A 1 96 ? 12.68 -4.922 -10.484 1 92.56 96 ASN A C 1
ATOM 803 O O . ASN A 1 96 ? 12.695 -4.652 -9.281 1 92.56 96 ASN A O 1
ATOM 807 N N . ASP A 1 97 ? 11.562 -4.996 -11.133 1 96.81 97 ASP A N 1
ATOM 808 C CA . ASP A 1 97 ? 10.258 -4.793 -10.508 1 96.81 97 ASP A CA 1
ATOM 809 C C . ASP A 1 97 ? 9.898 -5.969 -9.602 1 96.81 97 ASP A C 1
ATOM 811 O O . ASP A 1 97 ? 9.211 -5.793 -8.594 1 96.81 97 ASP A O 1
ATOM 815 N N . LEU A 1 98 ? 10.375 -7.121 -10.016 1 98.25 98 LEU A N 1
ATOM 816 C CA . LEU A 1 98 ? 10.07 -8.297 -9.211 1 98.25 98 LEU A CA 1
ATOM 817 C C . LEU A 1 98 ? 10.648 -8.164 -7.805 1 98.25 98 LEU A C 1
ATOM 819 O O . LEU A 1 98 ? 9.992 -8.523 -6.82 1 98.25 98 LEU A O 1
ATOM 823 N N . GLU A 1 99 ? 11.844 -7.68 -7.664 1 97.69 99 GLU A N 1
ATOM 824 C CA . GLU A 1 99 ? 12.445 -7.426 -6.355 1 97.69 99 GLU A CA 1
ATOM 825 C C . GLU A 1 99 ? 11.602 -6.441 -5.547 1 97.69 99 GLU A C 1
ATOM 827 O O . GLU A 1 99 ? 11.344 -6.668 -4.363 1 97.69 99 GLU A O 1
ATOM 832 N N . PHE A 1 100 ? 11.156 -5.402 -6.152 1 97.06 100 PHE A N 1
ATOM 833 C CA . PHE A 1 100 ? 10.297 -4.426 -5.5 1 97.06 100 PHE A CA 1
ATOM 834 C C . PHE A 1 100 ? 9.008 -5.078 -5.016 1 97.06 100 PHE A C 1
ATOM 836 O O . PHE A 1 100 ? 8.578 -4.848 -3.885 1 97.06 100 PHE A O 1
ATOM 843 N N . VAL A 1 101 ? 8.383 -5.895 -5.887 1 98.56 101 VAL A N 1
ATOM 844 C CA . VAL A 1 101 ? 7.117 -6.543 -5.555 1 98.56 101 VAL A CA 1
ATOM 845 C C . VAL A 1 101 ? 7.305 -7.43 -4.328 1 98.56 101 VAL A C 1
ATOM 847 O O . VAL A 1 101 ? 6.477 -7.418 -3.412 1 98.56 101 VAL A O 1
ATOM 850 N N . PHE A 1 102 ? 8.406 -8.156 -4.27 1 98.69 102 PHE A N 1
ATOM 851 C CA . PHE A 1 102 ? 8.664 -9.039 -3.137 1 98.69 102 PHE A CA 1
ATOM 852 C C . PHE A 1 102 ? 8.836 -8.234 -1.854 1 98.69 102 PHE A C 1
ATOM 854 O O . PHE A 1 102 ? 8.258 -8.57 -0.82 1 98.69 102 PHE A O 1
ATOM 861 N N . GLN A 1 103 ? 9.578 -7.188 -1.899 1 97.56 103 GLN A N 1
ATOM 862 C CA . GLN A 1 103 ? 9.805 -6.379 -0.707 1 97.56 103 GLN A CA 1
ATOM 863 C C . GLN A 1 103 ? 8.508 -5.727 -0.232 1 97.56 103 GLN A C 1
ATOM 865 O O . GLN A 1 103 ? 8.281 -5.59 0.972 1 97.56 103 GLN A O 1
ATOM 870 N N . THR A 1 104 ? 7.723 -5.355 -1.151 1 97.44 104 THR A N 1
ATOM 871 C CA . THR A 1 104 ? 6.422 -4.789 -0.809 1 97.44 104 THR A CA 1
ATOM 872 C C . THR A 1 104 ? 5.527 -5.844 -0.163 1 97.44 104 THR A C 1
ATOM 874 O O . THR A 1 104 ? 4.824 -5.555 0.809 1 97.44 104 THR A O 1
ATOM 877 N N . TRP A 1 105 ? 5.566 -7.043 -0.738 1 98.25 105 TRP A N 1
ATOM 878 C CA . TRP A 1 105 ? 4.828 -8.148 -0.142 1 98.25 105 TRP A CA 1
ATOM 879 C C . TRP A 1 105 ? 5.262 -8.383 1.301 1 98.25 105 TRP A C 1
ATOM 881 O O . TRP A 1 105 ? 4.422 -8.578 2.184 1 98.25 105 TRP A O 1
ATOM 891 N N . ARG A 1 106 ? 6.512 -8.352 1.583 1 96.94 106 ARG A N 1
ATOM 892 C CA . ARG A 1 106 ? 7.027 -8.555 2.934 1 96.94 106 ARG A CA 1
ATOM 893 C C . ARG A 1 106 ? 6.484 -7.504 3.893 1 96.94 106 ARG A C 1
ATOM 895 O O . ARG A 1 106 ? 6.168 -7.809 5.043 1 96.94 106 ARG A O 1
ATOM 902 N N . LYS A 1 107 ? 6.352 -6.375 3.377 1 94.19 107 LYS A N 1
ATOM 903 C CA . LYS A 1 107 ? 5.988 -5.242 4.223 1 94.19 107 LYS A CA 1
ATOM 904 C C . LYS A 1 107 ? 4.477 -5.184 4.434 1 94.19 107 LYS A C 1
ATOM 906 O O . LYS A 1 107 ? 4.012 -4.867 5.531 1 94.19 107 LYS A O 1
ATOM 911 N N . PHE A 1 108 ? 3.672 -5.531 3.336 1 94.44 108 PHE A N 1
ATOM 912 C CA . PHE A 1 108 ? 2.256 -5.188 3.385 1 94.44 108 PHE A CA 1
ATOM 913 C C . PHE A 1 108 ? 1.391 -6.406 3.078 1 94.44 108 PHE A C 1
ATOM 915 O O . PHE A 1 108 ? 0.165 -6.348 3.189 1 94.44 108 PHE A O 1
ATOM 922 N N . GLY A 1 109 ? 2.047 -7.543 2.654 1 96.31 109 GLY A N 1
ATOM 923 C CA . GLY A 1 109 ? 1.193 -8.508 1.973 1 96.31 109 GLY A CA 1
ATOM 924 C C . GLY A 1 109 ? 1.389 -9.93 2.463 1 96.31 109 GLY A C 1
ATOM 925 O O . GLY A 1 109 ? 1.002 -10.883 1.785 1 96.31 109 GLY A O 1
ATOM 926 N N . ARG A 1 110 ? 1.979 -10.141 3.609 1 96.56 110 ARG A N 1
ATOM 927 C CA . ARG A 1 110 ? 2.318 -11.492 4.043 1 96.56 110 ARG A CA 1
ATOM 928 C C . ARG A 1 110 ? 1.062 -12.32 4.289 1 96.56 110 ARG A C 1
ATOM 930 O O . ARG A 1 110 ? 1.076 -13.539 4.125 1 96.56 110 ARG A O 1
ATOM 937 N N . ASN A 1 111 ? -0.035 -11.633 4.605 1 97.06 111 ASN A N 1
ATOM 938 C CA . ASN A 1 111 ? -1.28 -12.336 4.898 1 97.06 111 ASN A CA 1
ATOM 939 C C . ASN A 1 111 ? -2.293 -12.172 3.77 1 97.06 111 ASN A C 1
ATOM 941 O O . ASN A 1 111 ? -3.492 -12.375 3.971 1 97.06 111 ASN A O 1
ATOM 945 N N . ARG A 1 112 ? -1.87 -11.734 2.607 1 97.56 112 ARG A N 1
ATOM 946 C CA . ARG A 1 112 ? -2.742 -11.422 1.479 1 97.56 112 ARG A CA 1
ATOM 947 C C . ARG A 1 112 ? -2.273 -12.133 0.212 1 97.56 112 ARG A C 1
ATOM 949 O O . ARG A 1 112 ? -1.115 -12.547 0.118 1 97.56 112 ARG A O 1
ATOM 956 N N . MET A 1 113 ? -3.273 -12.328 -0.732 1 98.25 113 MET A N 1
ATOM 957 C CA . MET A 1 113 ? -2.887 -12.578 -2.117 1 98.25 113 MET A CA 1
ATOM 958 C C . MET A 1 113 ? -2.363 -11.305 -2.777 1 98.25 113 MET A C 1
ATOM 960 O O . MET A 1 113 ? -3.084 -10.312 -2.881 1 98.25 113 MET A O 1
ATOM 964 N N . VAL A 1 114 ? -1.082 -11.297 -3.195 1 98.56 114 VAL A N 1
ATOM 965 C CA . VAL A 1 114 ? -0.459 -10.086 -3.717 1 98.56 114 VAL A CA 1
ATOM 966 C C . VAL A 1 114 ? 0.052 -10.336 -5.133 1 98.56 114 VAL A C 1
ATOM 968 O O . VAL A 1 114 ? 0.867 -11.234 -5.355 1 98.56 114 VAL A O 1
ATOM 971 N N . GLY A 1 115 ? -0.429 -9.539 -6.07 1 98.5 115 GLY A N 1
ATOM 972 C CA . GLY A 1 115 ? 0.066 -9.812 -7.41 1 98.5 115 GLY A CA 1
ATOM 973 C C . GLY A 1 115 ? -0.39 -8.797 -8.438 1 98.5 115 GLY A C 1
ATOM 974 O O . GLY A 1 115 ? -0.574 -7.621 -8.117 1 98.5 115 GLY A O 1
ATOM 975 N N . ALA A 1 116 ? -0.472 -9.219 -9.68 1 98.12 116 ALA A N 1
ATOM 976 C CA . ALA A 1 116 ? -0.517 -8.289 -10.805 1 98.12 116 ALA A CA 1
ATOM 977 C C . ALA A 1 116 ? -1.93 -8.18 -11.367 1 98.12 116 ALA A C 1
ATOM 979 O O . ALA A 1 116 ? -2.34 -7.105 -11.828 1 98.12 116 ALA A O 1
ATOM 980 N N . LEU A 1 117 ? -2.695 -9.258 -11.375 1 97.56 117 LEU A N 1
ATOM 981 C CA . LEU A 1 117 ? -3.934 -9.289 -12.148 1 97.56 117 LEU A CA 1
ATOM 982 C C . LEU A 1 117 ? -5.148 -9.352 -11.227 1 97.56 117 LEU A C 1
ATOM 984 O O . LEU A 1 117 ? -5.352 -10.352 -10.531 1 97.56 117 LEU A O 1
ATOM 988 N N . ALA A 1 118 ? -5.934 -8.391 -11.328 1 97.94 118 ALA A N 1
ATOM 989 C CA . ALA A 1 118 ? -7.113 -8.289 -10.477 1 97.94 118 ALA A CA 1
ATOM 990 C C . ALA A 1 118 ? -8.336 -8.883 -11.164 1 97.94 118 ALA A C 1
ATOM 992 O O . ALA A 1 118 ? -8.398 -8.945 -12.398 1 97.94 118 ALA A O 1
ATOM 993 N N . ARG A 1 119 ? -9.266 -9.297 -10.344 1 98.19 119 ARG A N 1
ATOM 994 C CA . ARG A 1 119 ? -10.609 -9.664 -10.781 1 98.19 119 ARG A CA 1
ATOM 995 C C . ARG A 1 119 ? -11.656 -9.211 -9.773 1 98.19 119 ARG A C 1
ATOM 997 O O . ARG A 1 119 ? -11.336 -8.977 -8.602 1 98.19 119 ARG A O 1
ATOM 1004 N N . CYS A 1 120 ? -12.828 -9.086 -10.203 1 97.88 120 CYS A N 1
ATOM 1005 C CA . CYS A 1 120 ? -13.938 -8.586 -9.406 1 97.88 120 CYS A CA 1
ATOM 1006 C C . CYS A 1 120 ? -15.109 -9.562 -9.43 1 97.88 120 CYS A C 1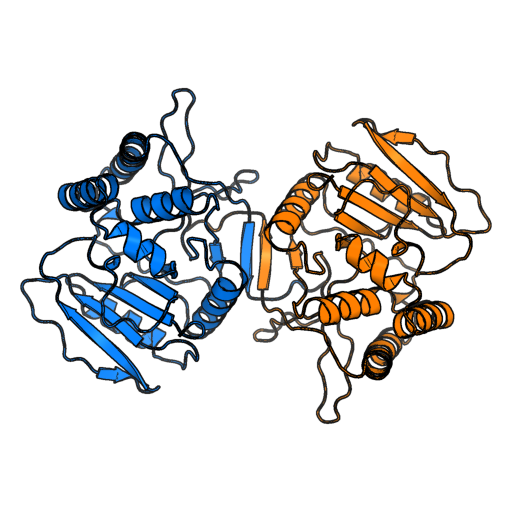
ATOM 1008 O O . CYS A 1 120 ? -15.234 -10.367 -10.359 1 97.88 120 CYS A O 1
ATOM 1010 N N . THR A 1 121 ? -15.922 -9.5 -8.398 1 98 121 THR A N 1
ATOM 1011 C CA . THR A 1 121 ? -17.047 -10.43 -8.289 1 98 121 THR A CA 1
ATOM 1012 C C . THR A 1 121 ? -18.312 -9.695 -7.867 1 98 121 THR A C 1
ATOM 1014 O O . THR A 1 121 ? -18.906 -10.023 -6.844 1 98 121 THR A O 1
ATOM 1017 N N . PRO A 1 122 ? -18.75 -8.781 -8.672 1 96.44 122 PRO A N 1
ATOM 1018 C CA . PRO A 1 122 ? -20.016 -8.141 -8.305 1 96.44 122 PRO A CA 1
ATOM 1019 C C . PRO A 1 122 ? -21.141 -9.148 -8.062 1 96.44 122 PRO A C 1
ATOM 1021 O O . PRO A 1 122 ? -21.109 -10.25 -8.602 1 96.44 122 PRO A O 1
ATOM 1024 N N . VAL A 1 123 ? -21.953 -8.766 -7.195 1 96.25 123 VAL A N 1
ATOM 1025 C CA . VAL A 1 123 ? -23.062 -9.641 -6.812 1 96.25 123 VAL A CA 1
ATOM 1026 C C . VAL A 1 123 ? -24.391 -8.984 -7.199 1 96.25 123 VAL A C 1
ATOM 1028 O O . VAL A 1 123 ? -24.562 -7.777 -7.027 1 96.25 123 VAL A O 1
ATOM 1031 N N . ASN A 1 124 ? -25.297 -9.727 -7.762 1 94 124 ASN A N 1
ATOM 1032 C CA . ASN A 1 124 ? -26.594 -9.172 -8.133 1 94 124 ASN A CA 1
ATOM 1033 C C . ASN A 1 124 ? -27.594 -9.242 -6.969 1 94 124 ASN A C 1
ATOM 1035 O O . ASN A 1 124 ? -27.234 -9.672 -5.871 1 94 124 ASN A O 1
ATOM 1039 N N . THR A 1 125 ? -28.828 -8.773 -7.176 1 94.19 125 THR A N 1
ATOM 1040 C CA . THR A 1 125 ? -29.844 -8.648 -6.129 1 94.19 125 THR A CA 1
ATOM 1041 C C . THR A 1 125 ? -30.25 -10.023 -5.605 1 94.19 125 THR A C 1
ATOM 1043 O O . THR A 1 125 ? -30.812 -10.133 -4.516 1 94.19 125 THR A O 1
ATOM 1046 N N . PHE A 1 126 ? -30 -11.016 -6.363 1 92.81 126 PHE A N 1
ATOM 1047 C CA . PHE A 1 126 ? -30.391 -12.367 -5.98 1 92.81 126 PHE A CA 1
ATOM 1048 C C . PHE A 1 126 ? -29.25 -13.078 -5.266 1 92.81 126 PHE A C 1
ATOM 1050 O O . PHE A 1 126 ? -29.375 -14.258 -4.922 1 92.81 126 PHE A O 1
ATOM 1057 N N . GLY A 1 127 ? -28.047 -12.43 -5.145 1 94.06 127 GLY A N 1
ATOM 1058 C CA . GLY A 1 127 ? -26.938 -13 -4.41 1 94.06 127 GLY A CA 1
ATOM 1059 C C . GLY A 1 127 ? -25.969 -13.773 -5.289 1 94.06 127 GLY A C 1
ATOM 1060 O O . GLY A 1 127 ? -25.047 -14.414 -4.793 1 94.06 127 GLY A O 1
ATOM 1061 N N . TYR A 1 128 ? -26.188 -13.711 -6.566 1 96.38 128 TYR A N 1
ATOM 1062 C CA . TYR A 1 128 ? -25.312 -14.398 -7.516 1 96.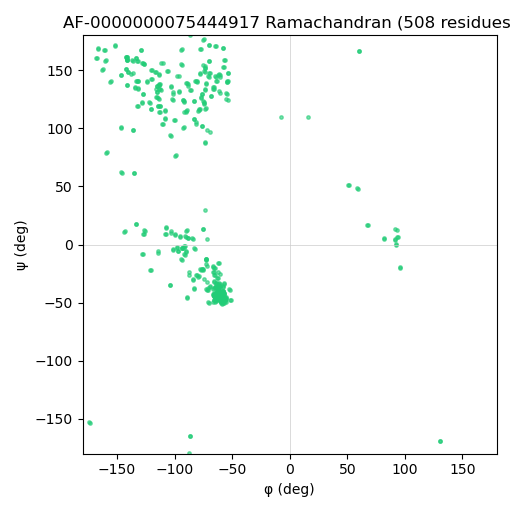38 128 TYR A CA 1
ATOM 1063 C C . TYR A 1 128 ? -24.078 -13.555 -7.828 1 96.38 128 TYR A C 1
ATOM 1065 O O . TYR A 1 128 ? -24.203 -12.398 -8.234 1 96.38 128 TYR A O 1
ATOM 1073 N N . HIS A 1 129 ? -22.938 -14.219 -7.57 1 97.88 129 HIS A N 1
ATOM 1074 C CA . HIS A 1 129 ? -21.672 -13.539 -7.855 1 97.88 129 HIS A CA 1
ATOM 1075 C C . HIS A 1 129 ? -21.234 -13.789 -9.297 1 97.88 129 HIS A C 1
ATOM 1077 O O . HIS A 1 129 ? -21.25 -14.922 -9.766 1 97.88 129 HIS A O 1
ATOM 1083 N N . LYS A 1 130 ? -20.75 -12.758 -9.953 1 97.88 130 LYS A N 1
ATOM 1084 C CA . LYS A 1 130 ? -20.266 -12.836 -11.328 1 97.88 130 LYS A CA 1
ATOM 1085 C C . LYS A 1 130 ? -18.766 -12.539 -11.398 1 97.88 130 LYS A C 1
ATOM 1087 O O . LYS A 1 130 ? -18.281 -11.609 -10.75 1 97.88 130 LYS A O 1
ATOM 1092 N N . TYR A 1 131 ? -18.109 -13.375 -12.117 1 97.81 131 TYR A N 1
ATOM 1093 C CA . TYR A 1 131 ? -16.703 -13.156 -12.398 1 97.81 131 TYR A CA 1
ATOM 1094 C C . TYR A 1 131 ? -16.516 -12.094 -13.484 1 97.81 131 TYR A C 1
ATOM 1096 O O . TYR A 1 131 ? -17.078 -12.211 -14.578 1 97.81 131 TYR A O 1
ATOM 1104 N N . THR A 1 132 ? -15.695 -11.031 -13.211 1 96.81 132 THR A N 1
ATOM 1105 C CA . THR A 1 132 ? -15.477 -9.984 -14.203 1 96.81 132 THR A CA 1
ATOM 1106 C C . THR A 1 132 ? -14.023 -9.523 -14.188 1 96.81 132 THR A C 1
ATOM 1108 O O . THR A 1 132 ? -13.289 -9.781 -13.227 1 96.81 132 THR A O 1
ATOM 1111 N N . PHE A 1 133 ? -13.5 -8.891 -15.266 1 95.38 133 PHE A N 1
ATOM 1112 C CA . PHE A 1 133 ? -12.156 -8.344 -15.398 1 95.38 133 PHE A CA 1
ATOM 1113 C C . PHE A 1 133 ? -12.031 -7.035 -14.625 1 95.38 133 PHE A C 1
ATOM 1115 O O . PHE A 1 133 ? -10.984 -6.387 -14.664 1 95.38 133 PHE A O 1
ATOM 1122 N N . CYS A 1 134 ? -12.938 -6.656 -13.758 1 95.56 134 CYS A N 1
ATOM 1123 C CA . CYS A 1 134 ? -13.016 -5.352 -13.102 1 95.56 134 CYS A CA 1
ATOM 1124 C C . CYS A 1 134 ? -13.164 -4.238 -14.133 1 95.56 134 CYS A C 1
ATOM 1126 O O . CYS A 1 134 ? -13.18 -4.492 -15.336 1 95.56 134 CYS A O 1
ATOM 1128 N N . SER A 1 135 ? -13.5 -3.109 -13.656 1 90.88 135 SER A N 1
ATOM 1129 C CA . SER A 1 135 ? -13.734 -1.947 -14.508 1 90.88 135 SER A CA 1
ATOM 1130 C C . SER A 1 135 ? -12.859 -0.768 -14.086 1 90.88 135 SER A C 1
ATOM 1132 O O . SER A 1 135 ? -12.57 -0.592 -12.906 1 90.88 135 SER A O 1
ATOM 1134 N N . SER A 1 136 ? -12.336 -0.056 -15.047 1 81.94 136 SER A N 1
ATOM 1135 C CA . SER A 1 136 ? -11.547 1.137 -14.742 1 81.94 136 SER A CA 1
ATOM 1136 C C . SER A 1 136 ? -12.43 2.381 -14.711 1 81.94 136 SER A C 1
ATOM 1138 O O . SER A 1 136 ? -11.922 3.502 -14.609 1 81.94 136 SER A O 1
ATOM 1140 N N . ARG A 1 137 ? -13.688 2.16 -14.805 1 84.88 137 ARG A N 1
ATOM 1141 C CA . ARG A 1 137 ? -14.594 3.307 -14.766 1 84.88 137 ARG A CA 1
ATOM 1142 C C . ARG A 1 137 ? -14.531 4.008 -13.414 1 84.88 137 ARG A C 1
ATOM 1144 O O . ARG A 1 137 ? -14.344 3.361 -12.383 1 84.88 137 ARG A O 1
ATOM 1151 N N . ARG A 1 138 ? -14.68 5.348 -13.555 1 78.5 138 ARG A N 1
ATOM 1152 C CA . ARG A 1 138 ? -14.672 6.141 -12.328 1 78.5 138 ARG A CA 1
ATOM 1153 C C . ARG A 1 138 ? -15.727 5.641 -11.344 1 78.5 138 ARG A C 1
ATOM 1155 O O . ARG A 1 138 ? -16.875 5.387 -11.719 1 78.5 138 ARG A O 1
ATOM 1162 N N . GLY A 1 139 ? -15.32 5.445 -10.156 1 82.81 139 GLY A N 1
ATOM 1163 C CA . GLY A 1 139 ? -16.234 4.965 -9.133 1 82.81 139 GLY A CA 1
ATOM 1164 C C . GLY A 1 139 ? -16.188 3.463 -8.945 1 82.81 139 GLY A C 1
ATOM 1165 O O . GLY A 1 139 ? -16.719 2.936 -7.965 1 82.81 139 GLY A O 1
ATOM 1166 N N . GLU A 1 140 ? -15.695 2.777 -9.914 1 90.5 140 GLU A N 1
ATOM 1167 C CA . GLU A 1 140 ? -15.508 1.333 -9.805 1 90.5 140 GLU A CA 1
ATOM 1168 C C . GLU A 1 140 ? -14.062 0.983 -9.477 1 90.5 140 GLU A C 1
ATOM 1170 O O . GLU A 1 140 ? -13.344 0.436 -10.312 1 90.5 140 GLU A O 1
ATOM 1175 N N . ASP A 1 141 ? -13.766 1.189 -8.25 1 93.12 141 ASP A N 1
ATOM 1176 C CA . ASP A 1 141 ? -12.367 1.133 -7.84 1 93.12 141 ASP A CA 1
ATOM 1177 C C . ASP A 1 141 ? -12.047 -0.201 -7.168 1 93.12 141 ASP A C 1
ATOM 1179 O O . ASP A 1 141 ? -10.883 -0.508 -6.91 1 93.12 141 ASP A O 1
ATOM 1183 N N . GLU A 1 142 ? -13.055 -1 -6.984 1 95.5 142 GLU A N 1
ATOM 1184 C CA . GLU A 1 142 ? -12.859 -2.121 -6.07 1 95.5 142 GLU A CA 1
ATOM 1185 C C . GLU A 1 142 ? -12.492 -3.393 -6.828 1 95.5 142 GLU A C 1
ATOM 1187 O O . GLU A 1 142 ? -12.945 -3.604 -7.953 1 95.5 142 GLU A O 1
ATOM 1192 N N . TYR A 1 143 ? -11.703 -4.184 -6.309 1 98 143 TYR A N 1
ATOM 1193 C CA . TYR A 1 143 ? -11.383 -5.551 -6.691 1 98 143 TYR A CA 1
ATOM 1194 C C . TYR A 1 143 ? -11.305 -6.457 -5.465 1 98 143 TYR A C 1
ATOM 1196 O O . TYR A 1 143 ? -11.148 -5.973 -4.34 1 98 143 TYR A O 1
ATOM 1204 N N . ASN A 1 144 ? -11.461 -7.742 -5.688 1 98.44 144 ASN A N 1
ATOM 1205 C CA . ASN A 1 144 ? -11.445 -8.586 -4.496 1 98.44 144 ASN A CA 1
ATOM 1206 C C . ASN A 1 144 ? -10.758 -9.922 -4.77 1 98.44 144 ASN A C 1
ATOM 1208 O O . ASN A 1 144 ? -10.828 -10.836 -3.945 1 98.44 144 ASN A O 1
ATOM 1212 N N . MET A 1 145 ? -10.086 -10.023 -5.945 1 98.56 145 MET A N 1
ATOM 1213 C CA . MET A 1 145 ? -9.242 -11.172 -6.25 1 98.56 145 MET A CA 1
ATOM 1214 C C . MET A 1 145 ? -7.988 -10.75 -7.004 1 98.56 145 MET A C 1
ATOM 1216 O O . MET A 1 145 ? -7.992 -9.727 -7.695 1 98.56 145 MET A O 1
ATOM 1220 N N . VAL A 1 146 ? -6.953 -11.5 -6.816 1 98.62 146 VAL A N 1
ATOM 1221 C CA . VAL A 1 146 ? -5.738 -11.469 -7.625 1 98.62 146 VAL A CA 1
ATOM 1222 C C . VAL A 1 146 ? -5.406 -12.875 -8.109 1 98.62 146 VAL A C 1
ATOM 1224 O O . VAL A 1 146 ? -5.391 -13.828 -7.324 1 98.62 146 VAL A O 1
ATOM 1227 N N . LEU A 1 147 ? -5.176 -12.984 -9.375 1 98.19 147 LEU A N 1
ATOM 1228 C CA . LEU A 1 147 ? -4.98 -14.305 -9.969 1 98.19 147 LEU A CA 1
ATOM 1229 C C . LEU A 1 147 ? -3.619 -14.875 -9.594 1 98.19 147 LEU A C 1
ATOM 1231 O O . LEU A 1 147 ? -2.648 -14.125 -9.445 1 98.19 147 LEU A O 1
ATOM 1235 N N . THR A 1 148 ? -3.541 -16.203 -9.547 1 98.56 148 THR A N 1
ATOM 1236 C CA . THR A 1 148 ? -2.334 -16.891 -9.117 1 98.56 148 THR A CA 1
ATOM 1237 C C . THR A 1 148 ? -1.335 -17 -10.258 1 98.56 148 THR A C 1
ATOM 1239 O O . THR A 1 148 ? -0.233 -17.531 -10.078 1 98.56 148 THR A O 1
ATOM 1242 N N . ASN A 1 149 ? -1.709 -16.547 -11.461 1 97.56 149 ASN A N 1
ATOM 1243 C CA . ASN A 1 149 ? -0.763 -16.625 -12.562 1 97.56 149 ASN A CA 1
ATOM 1244 C C . ASN A 1 149 ? 0.434 -15.703 -12.352 1 97.56 149 ASN A C 1
ATOM 1246 O O . ASN A 1 149 ? 1.465 -15.859 -13.008 1 97.56 149 ASN A O 1
ATOM 1250 N N . LEU A 1 150 ? 0.324 -14.742 -11.492 1 98.5 150 LEU A N 1
ATOM 1251 C CA . LEU A 1 150 ? 1.431 -13.883 -11.078 1 98.5 150 LEU A CA 1
ATOM 1252 C C . LEU A 1 150 ? 1.135 -13.211 -9.742 1 98.5 150 LEU A C 1
ATOM 1254 O O . LEU A 1 150 ? 0.847 -12.016 -9.695 1 98.5 150 LEU A O 1
ATOM 1258 N N . ALA A 1 151 ? 1.329 -14.008 -8.68 1 98.88 151 ALA A N 1
ATOM 1259 C CA . ALA A 1 151 ? 0.96 -13.492 -7.359 1 98.88 151 ALA A CA 1
ATOM 1260 C C . ALA A 1 151 ? 1.75 -14.195 -6.258 1 98.88 151 ALA A C 1
ATOM 1262 O O . ALA A 1 151 ? 1.979 -15.406 -6.324 1 98.88 151 ALA A O 1
ATOM 1263 N N . PHE A 1 152 ? 2.168 -13.43 -5.25 1 98.94 152 PHE A N 1
ATOM 1264 C CA . PHE A 1 152 ? 2.793 -13.977 -4.051 1 98.94 152 PHE A CA 1
ATOM 1265 C C . PHE A 1 152 ? 1.741 -14.5 -3.084 1 98.94 152 PHE A C 1
ATOM 1267 O O . PHE A 1 152 ? 0.691 -13.883 -2.9 1 98.94 152 PHE A O 1
ATOM 1274 N N . SER A 1 153 ? 2.006 -15.57 -2.484 1 98.81 153 SER A N 1
ATOM 1275 C CA . SER A 1 153 ? 1.266 -16.141 -1.364 1 98.81 153 SER A CA 1
ATOM 1276 C C . SER A 1 153 ? 2.205 -16.766 -0.344 1 98.81 153 SER A C 1
ATOM 1278 O O . SER A 1 153 ? 3.227 -17.359 -0.711 1 98.81 153 SER A O 1
ATOM 1280 N N . HIS A 1 154 ? 1.937 -16.547 0.903 1 98.81 154 HIS A N 1
ATOM 1281 C CA . HIS A 1 154 ? 2.678 -17.266 1.932 1 98.81 154 HIS A CA 1
ATOM 1282 C C . HIS A 1 154 ? 2.449 -18.766 1.822 1 98.81 154 HIS A C 1
ATOM 1284 O O . HIS A 1 154 ? 1.326 -19.219 1.573 1 98.81 154 HIS A O 1
ATOM 1290 N N . VAL A 1 155 ? 3.42 -19.562 2.123 1 98.56 155 VAL A N 1
ATOM 1291 C CA . VAL A 1 155 ? 3.404 -21.016 1.919 1 98.56 155 VAL A CA 1
ATOM 1292 C C . VAL A 1 155 ? 2.348 -21.656 2.82 1 98.56 155 VAL A C 1
ATOM 1294 O O . VAL A 1 155 ? 1.784 -22.688 2.484 1 98.56 155 VAL A O 1
ATOM 1297 N N . SER A 1 156 ? 1.996 -21 3.898 1 98.5 156 SER A N 1
ATOM 1298 C CA . SER A 1 156 ? 1.006 -21.547 4.812 1 98.5 156 SER A CA 1
ATOM 1299 C C . SER A 1 156 ? -0.366 -21.641 4.152 1 98.5 156 SER A C 1
ATOM 1301 O O . SER A 1 156 ? -1.154 -22.531 4.473 1 98.5 156 SER A O 1
ATOM 1303 N N . PHE A 1 157 ? -0.697 -20.766 3.26 1 98.75 157 PHE A N 1
ATOM 1304 C CA . PHE A 1 157 ? -1.971 -20.828 2.555 1 98.75 157 PHE A CA 1
ATOM 1305 C C . PHE A 1 157 ? -1.986 -22 1.573 1 98.75 157 PHE A C 1
ATOM 1307 O O . PHE A 1 157 ? -3.018 -22.641 1.386 1 98.75 157 PHE A O 1
ATOM 1314 N N . LEU A 1 158 ? -0.863 -22.234 0.908 1 98.81 158 LEU A N 1
ATOM 1315 C CA . LEU A 1 158 ? -0.741 -23.422 0.065 1 98.81 158 LEU A CA 1
ATOM 1316 C C . LEU A 1 158 ? -0.905 -24.688 0.889 1 98.81 158 LEU A C 1
ATOM 1318 O O . LEU A 1 158 ? -1.525 -25.656 0.433 1 98.81 158 LEU A O 1
ATOM 1322 N N . ASP A 1 159 ? -0.329 -24.672 2.078 1 98.69 159 ASP A N 1
ATOM 1323 C CA . ASP A 1 159 ? -0.475 -25.797 2.986 1 98.69 159 ASP A CA 1
ATOM 1324 C C . ASP A 1 159 ? -1.946 -26.094 3.279 1 98.69 159 ASP A C 1
ATOM 1326 O O . ASP A 1 159 ? -2.385 -27.234 3.229 1 98.69 159 ASP A O 1
ATOM 1330 N N . TYR A 1 160 ? -2.596 -25.062 3.562 1 98.69 160 TYR A N 1
ATOM 1331 C CA . TYR A 1 160 ? -4.012 -25.25 3.859 1 98.69 160 TYR A CA 1
ATOM 1332 C C . TYR A 1 160 ? -4.77 -25.734 2.625 1 98.69 160 TYR A C 1
ATOM 1334 O O . TYR A 1 160 ? -5.543 -26.688 2.695 1 98.69 160 TYR A O 1
ATOM 1342 N N . TYR A 1 161 ? -4.547 -25.078 1.528 1 98.69 161 TYR A N 1
ATOM 1343 C CA . TYR A 1 161 ? -5.203 -25.453 0.279 1 98.69 161 TYR A CA 1
ATOM 1344 C C . TYR A 1 161 ? -5.008 -26.938 -0.022 1 98.69 161 TYR A C 1
ATOM 1346 O O . TYR A 1 161 ? -5.922 -27.594 -0.508 1 98.69 161 TYR A O 1
ATOM 1354 N N . SER A 1 162 ? -3.852 -27.406 0.266 1 98.38 162 SER A N 1
ATOM 1355 C CA . SER A 1 162 ? -3.475 -28.766 -0.104 1 98.38 162 SER A CA 1
ATOM 1356 C C . SER A 1 162 ? -3.713 -29.734 1.047 1 98.38 162 SER A C 1
ATOM 1358 O O . SER A 1 162 ? -3.324 -30.906 0.97 1 98.38 162 SER A O 1
ATOM 1360 N N . SER A 1 163 ? -4.32 -29.297 2.08 1 98.38 163 SER A N 1
ATOM 1361 C CA . SER A 1 163 ? -4.52 -30.109 3.275 1 98.38 163 SER A CA 1
ATOM 1362 C C . SER A 1 163 ? -5.613 -31.156 3.061 1 98.38 163 SER A C 1
ATOM 1364 O O . SER A 1 163 ? -6.266 -31.172 2.016 1 98.38 163 SER A O 1
ATOM 1366 N N . ASN A 1 164 ? -5.785 -31.984 4.098 1 97.81 164 ASN A N 1
ATOM 1367 C CA . ASN A 1 164 ? -6.816 -33 4.047 1 97.81 164 ASN A CA 1
ATOM 1368 C C . ASN A 1 164 ? -8.148 -32.5 4.586 1 97.81 164 ASN A C 1
ATOM 1370 O O . ASN A 1 164 ? -9.062 -33.281 4.844 1 97.81 164 ASN A O 1
ATOM 1374 N N . ASP A 1 165 ? -8.203 -31.188 4.762 1 97.12 165 ASP A N 1
ATOM 1375 C CA . ASP A 1 165 ? -9.484 -30.594 5.113 1 97.12 165 ASP A CA 1
ATOM 1376 C C . ASP A 1 165 ? -10.562 -30.984 4.109 1 97.12 165 ASP A C 1
ATOM 1378 O O . ASP A 1 165 ? -10.32 -31 2.902 1 97.12 165 ASP A O 1
ATOM 1382 N N . THR A 1 166 ? -11.734 -31.234 4.602 1 97.81 166 THR A N 1
ATOM 1383 C CA . THR A 1 166 ? -12.828 -31.719 3.768 1 97.81 166 THR A CA 1
ATOM 1384 C C . THR A 1 166 ? -13.141 -30.734 2.646 1 97.81 166 THR A C 1
ATOM 1386 O O . THR A 1 166 ? -13.273 -31.141 1.486 1 97.81 166 THR A O 1
ATOM 1389 N N . ILE A 1 167 ? -13.281 -29.5 3.01 1 97.75 167 ILE A N 1
ATOM 1390 C CA . ILE A 1 167 ? -13.617 -28.469 2.021 1 97.75 167 ILE A CA 1
ATOM 1391 C C . ILE A 1 167 ? -12.492 -28.359 0.999 1 97.75 167 ILE A C 1
ATOM 1393 O O . ILE A 1 167 ? -12.742 -28.234 -0.202 1 97.75 167 ILE A O 1
ATOM 1397 N N . MET A 1 168 ? -11.219 -28.359 1.439 1 98.56 168 MET A N 1
ATOM 1398 C CA . MET A 1 168 ? -10.086 -28.281 0.529 1 98.56 168 MET A CA 1
ATOM 1399 C C . MET A 1 168 ? -10.062 -29.469 -0.425 1 98.56 168 MET A C 1
ATOM 1401 O O . MET A 1 168 ? -9.773 -29.312 -1.613 1 98.56 168 MET A O 1
ATOM 1405 N N . THR A 1 169 ? -10.359 -30.656 0.065 1 98.62 169 THR A N 1
ATOM 1406 C CA . THR A 1 169 ? -10.422 -31.828 -0.79 1 98.62 169 THR A CA 1
ATOM 1407 C C . THR A 1 169 ? -11.492 -31.656 -1.862 1 98.62 169 THR A C 1
ATOM 1409 O O . THR A 1 169 ? -11.242 -31.938 -3.041 1 98.62 169 THR A O 1
ATOM 1412 N N . GLN A 1 170 ? -12.633 -31.219 -1.444 1 98.56 170 GLN A N 1
ATOM 1413 C CA . GLN A 1 170 ? -13.727 -31 -2.379 1 98.56 170 GLN A CA 1
ATOM 1414 C C . GLN A 1 170 ? -13.352 -29.984 -3.445 1 98.56 170 GLN A C 1
ATOM 1416 O O . GLN A 1 170 ? -13.648 -30.156 -4.625 1 98.56 170 GLN A O 1
ATOM 1421 N N . ILE A 1 171 ? -12.758 -28.953 -2.984 1 98.56 171 ILE A N 1
ATOM 1422 C CA . ILE A 1 171 ? -12.375 -27.891 -3.893 1 98.56 171 ILE A CA 1
ATOM 1423 C C . ILE A 1 171 ? -11.352 -28.406 -4.902 1 98.56 171 ILE A C 1
ATOM 1425 O O . ILE A 1 171 ? -11.469 -28.156 -6.102 1 98.56 171 ILE A O 1
ATOM 1429 N N . ARG A 1 172 ? -10.367 -29.094 -4.484 1 98.69 172 ARG A N 1
ATOM 1430 C CA . ARG A 1 172 ? -9.359 -29.609 -5.395 1 98.69 172 ARG A CA 1
ATOM 1431 C C . ARG A 1 172 ? -9.969 -30.594 -6.391 1 98.69 172 ARG A C 1
ATOM 1433 O O . ARG A 1 172 ? -9.578 -30.641 -7.559 1 98.69 172 ARG A O 1
ATOM 1440 N N . GLU A 1 173 ? -10.906 -31.359 -5.961 1 98.62 173 GLU A N 1
ATOM 1441 C CA . GLU A 1 173 ? -11.617 -32.25 -6.871 1 98.62 173 GLU A CA 1
ATOM 1442 C C . GLU A 1 173 ? -12.422 -31.453 -7.898 1 98.62 173 GLU A C 1
ATOM 1444 O O . GLU A 1 173 ? -12.445 -31.812 -9.078 1 98.62 173 GLU A O 1
ATOM 1449 N N . TYR A 1 174 ? -13.078 -30.453 -7.398 1 98.62 174 TYR A N 1
ATOM 1450 C CA . TYR A 1 174 ? -13.836 -29.562 -8.273 1 98.62 174 TYR A CA 1
ATOM 1451 C C . TYR A 1 174 ? -12.938 -28.984 -9.359 1 98.62 174 TYR A C 1
ATOM 1453 O O . TYR A 1 174 ? -13.312 -28.953 -10.531 1 98.62 174 TYR A O 1
ATOM 1461 N N . VAL A 1 175 ? -11.766 -28.516 -8.977 1 98.5 175 VAL A N 1
ATOM 1462 C CA . VAL A 1 175 ? -10.789 -27.938 -9.883 1 98.5 175 VAL A CA 1
ATOM 1463 C C . VAL A 1 175 ? -10.336 -28.984 -10.898 1 98.5 175 VAL A C 1
ATOM 1465 O O . VAL A 1 175 ? -10.219 -28.703 -12.094 1 98.5 175 VAL A O 1
ATOM 1468 N N . ASP A 1 176 ? -10.094 -30.141 -10.469 1 98.31 176 ASP A N 1
ATOM 1469 C CA . ASP A 1 176 ? -9.664 -31.219 -11.359 1 98.31 176 ASP A CA 1
ATOM 1470 C C . ASP A 1 176 ? -10.758 -31.562 -12.367 1 98.31 176 ASP A C 1
ATOM 1472 O O . ASP A 1 176 ? -10.477 -31.75 -13.555 1 98.31 176 ASP A O 1
ATOM 1476 N N . GLU A 1 177 ? -11.922 -31.641 -11.906 1 97.56 177 GLU A N 1
ATOM 1477 C CA . GLU A 1 177 ? -13.047 -32 -12.758 1 97.56 177 GLU A CA 1
ATOM 1478 C C . GLU A 1 177 ? -13.289 -30.969 -13.844 1 97.56 177 GLU A C 1
ATOM 1480 O O . GLU A 1 177 ? -13.547 -31.297 -15 1 97.56 177 GLU A O 1
ATOM 1485 N N . GLY A 1 178 ? -13.203 -29.75 -13.477 1 96.06 178 GLY A N 1
ATOM 1486 C CA . GLY A 1 178 ? -13.492 -28.672 -14.406 1 96.06 178 GLY A CA 1
ATOM 1487 C C . GLY A 1 178 ? -12.258 -28.156 -15.117 1 96.06 178 GLY A C 1
ATOM 1488 O O . GLY A 1 178 ? -12.359 -27.375 -16.062 1 96.06 178 GLY A O 1
ATOM 1489 N N . PHE A 1 179 ? -11.078 -28.531 -14.625 1 96.69 179 PHE A N 1
ATOM 1490 C CA . PHE A 1 179 ? -9.789 -28.031 -15.109 1 96.69 179 PHE A CA 1
ATOM 1491 C C . PHE A 1 179 ? -9.781 -26.516 -15.156 1 96.69 179 PHE A C 1
ATOM 1493 O O . PHE A 1 179 ? -9.477 -25.922 -16.188 1 96.69 179 PHE A O 1
ATOM 1500 N N . ASN A 1 180 ? -10.172 -25.938 -14.023 1 95.69 180 ASN A N 1
ATOM 1501 C CA . ASN A 1 180 ? -10.367 -24.484 -13.898 1 95.69 180 ASN A CA 1
ATOM 1502 C C . ASN A 1 180 ? -10.516 -24.078 -12.445 1 95.69 180 ASN A C 1
ATOM 1504 O O . ASN A 1 180 ? -10.617 -24.922 -11.555 1 95.69 180 ASN A O 1
ATOM 1508 N N . CYS A 1 181 ? -10.328 -22.844 -12.07 1 97.88 181 CYS A N 1
ATOM 1509 C CA . CYS A 1 181 ? -10.852 -22.203 -10.875 1 97.88 181 CYS A CA 1
ATOM 1510 C C . CYS A 1 181 ? -9.867 -22.297 -9.719 1 97.88 181 CYS A C 1
ATOM 1512 O O . CYS A 1 181 ? -10.148 -21.828 -8.617 1 97.88 181 CYS A O 1
ATOM 1514 N N . GLU A 1 182 ? -8.68 -22.938 -9.898 1 98.62 182 GLU A N 1
ATOM 1515 C CA . GLU A 1 182 ? -7.734 -23.047 -8.789 1 98.62 182 GLU A CA 1
ATOM 1516 C C . GLU A 1 182 ? -7.336 -21.672 -8.258 1 98.62 182 GLU A C 1
ATOM 1518 O O . GLU A 1 182 ? -7.086 -21.516 -7.062 1 98.62 182 GLU A O 1
ATOM 1523 N N . ASP A 1 183 ? -7.215 -20.719 -9.148 1 98.56 183 ASP A N 1
ATOM 1524 C CA . ASP A 1 183 ? -6.805 -19.375 -8.758 1 98.56 183 ASP A CA 1
ATOM 1525 C C . ASP A 1 183 ? -7.895 -18.672 -7.941 1 98.56 183 ASP A C 1
ATOM 1527 O O . ASP A 1 183 ? -7.602 -17.969 -6.977 1 98.56 183 ASP A O 1
ATOM 1531 N N . LEU A 1 184 ? -9.164 -18.922 -8.289 1 98.75 184 LEU A N 1
ATOM 1532 C CA . LEU A 1 184 ? -10.258 -18.391 -7.48 1 98.75 184 LEU A CA 1
ATOM 1533 C C . LEU A 1 184 ? -10.258 -19.031 -6.098 1 98.75 184 LEU A C 1
ATOM 1535 O O . LEU A 1 184 ? -10.438 -18.344 -5.09 1 98.75 184 LEU A O 1
ATOM 1539 N N . ALA A 1 185 ? -10.07 -20.312 -6.09 1 98.81 185 ALA A N 1
ATOM 1540 C CA . ALA A 1 185 ? -10.062 -21.047 -4.836 1 98.81 185 ALA A CA 1
ATOM 1541 C C . ALA A 1 185 ? -9.016 -20.5 -3.873 1 98.81 185 ALA A C 1
ATOM 1543 O O . ALA A 1 185 ? -9.273 -20.359 -2.674 1 98.81 185 ALA A O 1
ATOM 1544 N N . MET A 1 186 ? -7.855 -20.188 -4.387 1 98.81 186 MET A N 1
ATOM 1545 C CA . MET A 1 186 ? -6.785 -19.656 -3.547 1 98.81 186 MET A CA 1
ATOM 1546 C C . MET A 1 186 ? -7.188 -18.312 -2.938 1 98.81 186 MET A C 1
ATOM 1548 O O . MET A 1 186 ? -6.84 -18.016 -1.795 1 98.81 186 MET A O 1
ATOM 1552 N N . ASN A 1 187 ? -7.891 -17.484 -3.656 1 98.88 187 ASN A N 1
ATOM 1553 C CA . ASN A 1 187 ? -8.398 -16.234 -3.098 1 98.88 187 ASN A CA 1
ATOM 1554 C C . ASN A 1 187 ? -9.398 -16.5 -1.974 1 98.88 187 ASN A C 1
ATOM 1556 O O . ASN A 1 187 ? -9.391 -15.797 -0.958 1 98.88 187 ASN A O 1
ATOM 1560 N N . TYR A 1 188 ? -10.273 -17.5 -2.166 1 98.75 188 TYR A N 1
ATOM 1561 C CA . TYR A 1 188 ? -11.211 -17.859 -1.114 1 98.75 188 TYR A CA 1
ATOM 1562 C C . TYR A 1 188 ? -10.477 -18.297 0.148 1 98.75 188 TYR A C 1
ATOM 1564 O O . TYR A 1 188 ? -10.875 -17.938 1.26 1 98.75 188 TYR A O 1
ATOM 1572 N N . VAL A 1 189 ? -9.445 -19.047 -0.066 1 98.62 189 VAL A N 1
ATOM 1573 C CA . VAL A 1 189 ? -8.633 -19.5 1.053 1 98.62 189 VAL A CA 1
ATOM 1574 C C . VAL A 1 189 ? -8.07 -18.312 1.815 1 98.62 189 VAL A C 1
ATOM 1576 O O . VAL A 1 189 ? -8.188 -18.234 3.039 1 98.62 189 VAL A O 1
ATOM 1579 N N . HIS A 1 190 ? -7.473 -17.375 1.142 1 98.62 190 HIS A N 1
ATOM 1580 C CA . HIS A 1 190 ? -6.922 -16.172 1.777 1 98.62 190 HIS A CA 1
ATOM 1581 C C . HIS A 1 190 ? -8.008 -15.398 2.52 1 98.62 190 HIS A C 1
ATOM 1583 O O . HIS A 1 190 ? -7.832 -15.055 3.691 1 98.62 190 HIS A O 1
ATOM 1589 N N . GLY A 1 191 ? -9.094 -15.156 1.784 1 98.06 191 GLY A N 1
ATOM 1590 C CA . GLY A 1 191 ? -10.188 -14.398 2.385 1 98.06 191 GLY A CA 1
ATOM 1591 C C . GLY A 1 191 ? -10.734 -15.047 3.643 1 98.06 191 GLY A C 1
ATOM 1592 O O . GLY A 1 191 ? -11 -14.359 4.633 1 98.06 191 GLY A O 1
ATOM 1593 N N . LEU A 1 192 ? -10.906 -16.328 3.598 1 97.06 192 LEU A N 1
ATOM 1594 C CA . LEU A 1 192 ? -11.461 -17.062 4.723 1 97.06 192 LEU A CA 1
ATOM 1595 C C . LEU A 1 192 ? -10.531 -17 5.93 1 97.06 192 LEU A C 1
ATOM 1597 O O . LEU A 1 192 ? -10.977 -16.766 7.055 1 97.06 192 LEU A O 1
ATOM 1601 N N . LEU A 1 193 ? -9.266 -17.188 5.672 1 97.88 193 LEU A N 1
ATOM 1602 C CA . LEU A 1 193 ? -8.32 -17.375 6.766 1 97.88 193 LEU A CA 1
ATOM 1603 C C . LEU A 1 193 ? -7.914 -16.031 7.371 1 97.88 193 LEU A C 1
ATOM 1605 O O . LEU A 1 193 ? -7.586 -15.961 8.555 1 97.88 193 LEU A O 1
ATOM 1609 N N . THR A 1 194 ? -7.98 -14.977 6.613 1 98.06 194 THR A N 1
ATOM 1610 C CA . THR A 1 194 ? -7.355 -13.758 7.117 1 98.06 194 THR A CA 1
ATOM 1611 C C . THR A 1 194 ? -8.383 -12.633 7.234 1 98.06 194 THR A C 1
ATOM 1613 O O . THR A 1 194 ? -8.164 -11.656 7.949 1 98.06 194 THR A O 1
ATOM 1616 N N . GLY A 1 195 ? -9.477 -12.766 6.469 1 97.31 195 GLY A N 1
ATOM 1617 C CA . GLY A 1 195 ? -10.43 -11.664 6.422 1 97.31 195 GLY A CA 1
ATOM 1618 C C . GLY A 1 195 ? -9.883 -10.43 5.746 1 97.31 195 GLY A C 1
ATOM 1619 O O . GLY A 1 195 ? -10.383 -9.32 5.961 1 97.31 195 GLY A O 1
ATOM 1620 N N . GLU A 1 196 ? -8.812 -10.562 5.004 1 96.94 196 GLU A N 1
ATOM 1621 C CA . GLU A 1 196 ? -8.195 -9.438 4.301 1 96.94 196 GLU A CA 1
ATOM 1622 C C . GLU A 1 196 ? -8.32 -9.602 2.789 1 96.94 196 GLU A C 1
ATOM 1624 O O . GLU A 1 196 ? -8.32 -10.719 2.273 1 96.94 196 GLU A O 1
ATOM 1629 N N . GLY A 1 197 ? -8.461 -8.508 2.086 1 97.88 197 GLY A N 1
ATOM 1630 C CA . GLY A 1 197 ? -8.492 -8.523 0.632 1 97.88 197 GLY A CA 1
ATOM 1631 C C . GLY A 1 197 ? -7.117 -8.664 0.01 1 97.88 197 GLY A C 1
ATOM 1632 O O . GLY A 1 197 ? -6.102 -8.586 0.708 1 97.88 197 GLY A O 1
ATOM 1633 N N . PRO A 1 198 ? -7.113 -8.922 -1.257 1 98.44 198 PRO A N 1
ATOM 1634 C CA . PRO A 1 198 ? -5.844 -9.016 -1.979 1 98.44 198 PRO A CA 1
ATOM 1635 C C . PRO A 1 198 ? -5.145 -7.664 -2.129 1 98.44 198 PRO A C 1
ATOM 1637 O O . PRO A 1 198 ? -5.652 -6.648 -1.651 1 98.44 198 PRO A O 1
ATOM 1640 N N . LEU A 1 199 ? -3.955 -7.688 -2.609 1 98.25 199 LEU A N 1
ATOM 1641 C CA . LEU A 1 199 ? -3.207 -6.457 -2.844 1 98.25 199 LEU A CA 1
ATOM 1642 C C . LEU A 1 199 ? -2.582 -6.461 -4.234 1 98.25 199 LEU A C 1
ATOM 1644 O O . LEU A 1 199 ? -1.751 -7.316 -4.547 1 98.25 199 LEU A O 1
ATOM 1648 N N . LEU A 1 200 ? -2.988 -5.516 -4.977 1 98 200 LEU A N 1
ATOM 1649 C CA . LEU A 1 200 ? -2.451 -5.324 -6.32 1 98 200 LEU A CA 1
ATOM 1650 C C . LEU A 1 200 ? -1.184 -4.477 -6.281 1 98 200 LEU A C 1
ATOM 1652 O O . LEU A 1 200 ? -1.117 -3.484 -5.551 1 98 200 LEU A O 1
ATOM 1656 N N . ILE A 1 201 ? -0.118 -4.938 -7.004 1 98.06 201 ILE A N 1
ATOM 1657 C CA . ILE A 1 201 ? 1.133 -4.188 -7.055 1 98.06 201 ILE A CA 1
ATOM 1658 C C . ILE A 1 201 ? 1.596 -4.059 -8.508 1 98.06 201 ILE A C 1
ATOM 1660 O O . ILE A 1 201 ? 1.591 -5.035 -9.25 1 98.06 201 ILE A O 1
ATOM 1664 N N . ASN A 1 202 ? 1.979 -2.887 -8.891 1 96.94 202 ASN A N 1
ATOM 1665 C CA . ASN A 1 202 ? 2.57 -2.607 -10.195 1 96.94 202 ASN A CA 1
ATOM 1666 C C . ASN A 1 202 ? 3.982 -2.045 -10.055 1 96.94 202 ASN A C 1
ATOM 1668 O O . ASN A 1 202 ? 4.281 -1.325 -9.102 1 96.94 202 ASN A O 1
ATOM 1672 N N . GLY A 1 203 ? 4.867 -2.455 -10.977 1 94.94 203 GLY A N 1
ATOM 1673 C CA . GLY A 1 203 ? 6.223 -1.93 -11 1 94.94 203 GLY A CA 1
ATOM 1674 C C . GLY A 1 203 ? 6.348 -0.642 -11.797 1 94.94 203 GLY A C 1
ATOM 1675 O O . GLY A 1 203 ? 5.363 0.078 -11.977 1 94.94 203 GLY A O 1
ATOM 1676 N N . HIS A 1 204 ? 7.621 -0.28 -12.117 1 93.12 204 HIS A N 1
ATOM 1677 C CA . HIS A 1 204 ? 7.891 0.827 -13.023 1 93.12 204 HIS A CA 1
ATOM 1678 C C . HIS A 1 204 ? 7.336 0.545 -14.414 1 93.12 204 HIS A C 1
ATOM 1680 O O . HIS A 1 204 ? 6.812 1.446 -15.078 1 93.12 204 HIS A O 1
ATOM 1686 N N . GLU A 1 205 ? 7.562 -0.662 -14.734 1 91.56 205 GLU A N 1
ATOM 1687 C CA . GLU A 1 205 ? 6.984 -1.148 -15.984 1 91.56 205 GLU A CA 1
ATOM 1688 C C . GLU A 1 205 ? 5.789 -2.062 -15.719 1 91.56 205 GLU A C 1
ATOM 1690 O O . GLU A 1 205 ? 5.754 -2.771 -14.711 1 91.56 205 GLU A O 1
ATOM 1695 N N . LYS A 1 206 ? 4.887 -2.033 -16.641 1 91.69 206 LYS A N 1
ATOM 1696 C CA . LYS A 1 206 ? 3.773 -2.975 -16.562 1 91.69 206 LYS A CA 1
ATOM 1697 C C . LYS A 1 206 ? 4.262 -4.414 -16.688 1 91.69 206 LYS A C 1
ATOM 1699 O O . LYS A 1 206 ? 5.145 -4.711 -17.484 1 91.69 206 LYS A O 1
ATOM 1704 N N . TYR A 1 207 ? 3.674 -5.242 -15.93 1 93.81 207 TYR A N 1
ATOM 1705 C CA . TYR A 1 207 ? 3.939 -6.668 -16.094 1 93.81 207 TYR A CA 1
ATOM 1706 C C . TYR A 1 207 ? 3.631 -7.121 -17.516 1 93.81 207 TYR A C 1
ATOM 1708 O O . TYR A 1 207 ? 2.867 -6.465 -18.234 1 93.81 207 TYR A O 1
ATOM 1716 N N . VAL A 1 208 ? 4.234 -8.234 -17.891 1 94.62 208 VAL A N 1
ATOM 1717 C CA . VAL A 1 208 ? 3.99 -8.789 -19.219 1 94.62 208 VAL A CA 1
ATOM 1718 C C . VAL A 1 208 ? 3.045 -9.984 -19.109 1 94.62 208 VAL A C 1
ATOM 1720 O O . VAL A 1 208 ? 3.186 -10.82 -18.203 1 94.62 208 VAL A O 1
ATOM 1723 N N . ASN A 1 209 ? 2.127 -10.023 -19.984 1 92.94 209 ASN A N 1
ATOM 1724 C CA . ASN A 1 209 ? 1.165 -11.109 -20.141 1 92.94 209 ASN A CA 1
ATOM 1725 C C . ASN A 1 209 ? 0.98 -11.492 -21.609 1 92.94 209 ASN A C 1
ATOM 1727 O O . ASN A 1 209 ? 0.248 -10.82 -22.344 1 92.94 209 ASN A O 1
ATOM 1731 N N . PHE A 1 210 ? 1.636 -12.594 -22.203 1 87.31 210 PHE A N 1
ATOM 1732 C CA . PHE A 1 210 ? 1.629 -13 -23.594 1 87.31 210 PHE A CA 1
ATOM 1733 C C . PHE A 1 210 ? 0.288 -13.625 -23.969 1 87.31 210 PHE A C 1
ATOM 1735 O O . PHE A 1 210 ? -0.097 -13.617 -25.141 1 87.31 210 PHE A O 1
ATOM 1742 N N . VAL A 1 211 ? -0.749 -13.383 -23.516 1 79 211 VAL A N 1
ATOM 1743 C CA . VAL A 1 211 ? -2.041 -14.008 -23.781 1 79 211 VAL A CA 1
ATOM 1744 C C . VAL A 1 211 ? -1.915 -14.992 -24.953 1 79 211 VAL A C 1
ATOM 1746 O O . VAL A 1 211 ? -1.8 -14.578 -26.109 1 79 211 VAL A O 1
ATOM 1749 N N . PRO A 1 212 ? -2.004 -16.266 -24.688 1 76.88 212 PRO A N 1
ATOM 1750 C CA . PRO A 1 212 ? -1.824 -17.266 -25.75 1 76.88 212 PRO A CA 1
ATOM 1751 C C . PRO A 1 212 ? -3.02 -17.344 -26.703 1 76.88 212 PRO A C 1
ATOM 1753 O O . PRO A 1 212 ? -4.125 -16.938 -26.344 1 76.88 212 PRO A O 1
ATOM 1756 N N . LYS A 1 213 ? -2.764 -17.812 -28.094 1 74.5 213 LYS A N 1
ATOM 1757 C CA . LYS A 1 213 ? -3.812 -18 -29.094 1 74.5 213 LYS A CA 1
ATOM 1758 C C . LYS A 1 213 ? -4.785 -19.094 -28.672 1 74.5 213 LYS A C 1
ATOM 1760 O O . LYS A 1 213 ? -5.992 -18.984 -28.906 1 74.5 213 LYS A O 1
ATOM 1765 N N . VAL A 1 214 ? -4.133 -20.047 -27.984 1 78.75 214 VAL A N 1
ATOM 1766 C CA . VAL A 1 214 ? -4.922 -21.156 -27.469 1 78.75 214 VAL A CA 1
ATOM 1767 C C . VAL A 1 214 ? -4.648 -21.344 -25.984 1 78.75 214 VAL A C 1
ATOM 1769 O O . VAL A 1 214 ? -3.494 -21.297 -25.547 1 78.75 214 VAL A O 1
ATOM 1772 N N . GLY A 1 215 ? -5.742 -21.281 -25.062 1 81.19 215 GLY A N 1
ATOM 1773 C CA . GLY A 1 215 ? -5.594 -21.422 -23.625 1 81.19 215 GLY A CA 1
ATOM 1774 C C . GLY A 1 215 ? -6.914 -21.641 -22.906 1 81.19 215 GLY A C 1
ATOM 1775 O O . GLY A 1 215 ? -7.98 -21.469 -23.5 1 81.19 215 GLY A O 1
ATOM 1776 N N . ILE A 1 216 ? -6.746 -21.984 -21.703 1 84.19 216 ILE A N 1
ATOM 1777 C CA . ILE A 1 216 ? -7.906 -22.312 -20.891 1 84.19 216 ILE A CA 1
ATOM 1778 C C . ILE A 1 216 ? -8.867 -21.125 -20.859 1 84.19 216 ILE A C 1
ATOM 1780 O O . ILE A 1 216 ? -10.078 -21.297 -21.031 1 84.19 216 ILE A O 1
ATOM 1784 N N . SER A 1 217 ? -8.359 -19.938 -20.672 1 84.94 217 SER A N 1
ATOM 1785 C CA . SER A 1 217 ? -9.18 -18.734 -20.531 1 84.94 217 SER A CA 1
ATOM 1786 C C . SER A 1 217 ? -9.789 -18.312 -21.859 1 84.94 217 SER A C 1
ATOM 1788 O O . SER A 1 217 ? -10.695 -17.484 -21.906 1 84.94 217 SER A O 1
ATOM 1790 N N . MET A 1 218 ? -9.383 -18.828 -22.906 1 83.5 218 MET A N 1
ATOM 1791 C CA . MET A 1 218 ? -9.852 -18.453 -24.25 1 83.5 218 MET A CA 1
ATOM 1792 C C . MET A 1 218 ? -11.047 -19.297 -24.672 1 83.5 218 MET A C 1
ATOM 1794 O O . MET A 1 218 ? -11.68 -19.016 -25.688 1 83.5 218 MET A O 1
ATOM 1798 N N . LYS A 1 219 ? -11.383 -20.234 -23.906 1 86.25 219 LYS A N 1
ATOM 1799 C CA . LYS A 1 219 ? -12.484 -21.125 -24.234 1 86.25 219 LYS A CA 1
ATOM 1800 C C . LYS A 1 219 ? -13.828 -20.406 -24.109 1 86.25 219 LYS A C 1
ATOM 1802 O O . LYS A 1 219 ? -14.016 -19.594 -23.203 1 86.25 219 LYS A O 1
ATOM 1807 N N . LYS A 1 220 ? -14.68 -20.844 -25.047 1 84 220 LYS A N 1
ATOM 1808 C CA . LYS A 1 220 ? -16.031 -20.312 -24.969 1 84 220 LYS A CA 1
ATOM 1809 C C . LYS A 1 220 ? -16.703 -20.672 -23.656 1 84 220 LYS A C 1
ATOM 1811 O O . LYS A 1 220 ? -16.594 -21.797 -23.172 1 84 220 LYS A O 1
ATOM 1816 N N . GLY A 1 221 ? -17.297 -19.625 -22.984 1 92 221 GLY A N 1
ATOM 1817 C CA . GLY A 1 221 ? -18.016 -19.875 -21.75 1 92 221 GLY A CA 1
ATOM 1818 C C . GLY A 1 221 ? -17.141 -19.734 -20.516 1 92 221 GLY A C 1
ATOM 1819 O O . GLY A 1 221 ? -17.578 -20.047 -19.406 1 92 221 GLY A O 1
ATOM 1820 N N . HIS A 1 222 ? -16.062 -19.359 -20.75 1 93.12 222 HIS A N 1
ATOM 1821 C CA . HIS A 1 222 ? -15.086 -19.25 -19.672 1 93.12 222 HIS A CA 1
ATOM 1822 C C . HIS A 1 222 ? -15.617 -18.375 -18.547 1 93.12 222 HIS A C 1
ATOM 1824 O O . HIS A 1 222 ? -15.547 -18.734 -17.375 1 93.12 222 HIS A O 1
ATOM 1830 N N . MET A 1 223 ? -16.188 -17.188 -18.859 1 95.06 223 MET A N 1
ATOM 1831 C CA . MET A 1 223 ? -16.688 -16.25 -17.859 1 95.06 223 MET A CA 1
ATOM 1832 C C . MET A 1 223 ? -17.812 -16.875 -17.047 1 95.06 223 MET A C 1
ATOM 1834 O O . MET A 1 223 ? -17.875 -16.703 -15.828 1 95.06 223 MET A O 1
ATOM 1838 N N . GLU A 1 224 ? -18.641 -17.578 -17.766 1 95.94 224 GLU A N 1
ATOM 1839 C CA . GLU A 1 224 ? -19.75 -18.25 -17.078 1 95.94 224 GLU A CA 1
ATOM 1840 C C . GLU A 1 224 ? -19.234 -19.359 -16.156 1 95.94 224 GLU A C 1
ATOM 1842 O O . GLU A 1 224 ? -19.734 -19.531 -15.055 1 95.94 224 GLU A O 1
ATOM 1847 N N . ALA A 1 225 ? -18.328 -20.094 -16.656 1 97.06 225 ALA A N 1
ATOM 1848 C CA . ALA A 1 225 ? -17.719 -21.156 -15.852 1 97.06 225 ALA A CA 1
ATOM 1849 C C . ALA A 1 225 ? -17.078 -20.578 -14.594 1 97.06 225 ALA A C 1
ATOM 1851 O O . ALA A 1 225 ? -17.219 -21.141 -13.5 1 97.06 225 ALA A O 1
ATOM 1852 N N . ARG A 1 226 ? -16.406 -19.484 -14.789 1 97.94 226 ARG A N 1
ATOM 1853 C CA . ARG A 1 226 ? -15.758 -18.812 -13.664 1 97.94 226 ARG A CA 1
ATOM 1854 C C . ARG A 1 226 ? -16.797 -18.328 -12.648 1 97.94 226 ARG A C 1
ATOM 1856 O O . ARG A 1 226 ? -16.578 -18.438 -11.445 1 97.94 226 ARG A O 1
ATOM 1863 N N . SER A 1 227 ? -17.844 -17.766 -13.109 1 98.31 227 SER A N 1
ATOM 1864 C CA . SER A 1 227 ? -18.906 -17.328 -12.227 1 98.31 227 SER A CA 1
ATOM 1865 C C . SER A 1 227 ? -19.5 -18.484 -11.453 1 98.31 227 SER A C 1
ATOM 1867 O O . SER A 1 227 ? -19.812 -18.359 -10.266 1 98.31 227 SER A O 1
ATOM 1869 N N . ALA A 1 228 ? -19.641 -19.578 -12.133 1 98.19 228 ALA A N 1
ATOM 1870 C CA . ALA A 1 228 ? -20.141 -20.781 -11.469 1 98.19 228 ALA A CA 1
ATOM 1871 C C . ALA A 1 228 ? -19.203 -21.219 -10.344 1 98.19 228 ALA A C 1
ATOM 1873 O O . ALA A 1 228 ? -19.656 -21.594 -9.266 1 98.19 228 ALA A O 1
ATOM 1874 N N . CYS A 1 229 ? -17.938 -21.141 -10.586 1 98.38 229 CYS A N 1
ATOM 1875 C CA . CYS A 1 229 ? -16.938 -21.469 -9.57 1 98.38 229 CYS A CA 1
ATOM 1876 C C . CYS A 1 229 ? -17.141 -20.625 -8.312 1 98.38 229 CYS A C 1
ATOM 1878 O O . CYS A 1 229 ? -17.078 -21.156 -7.199 1 98.38 229 CYS A O 1
ATOM 1880 N N . LEU A 1 230 ? -17.312 -19.344 -8.516 1 98.62 230 LEU A N 1
ATOM 1881 C CA . LEU A 1 230 ? -17.5 -18.422 -7.395 1 98.62 230 LEU A CA 1
ATOM 1882 C C . LEU A 1 230 ? -18.672 -18.875 -6.52 1 98.62 230 LEU A C 1
ATOM 1884 O O . LEU A 1 230 ? -18.531 -18.938 -5.297 1 98.62 230 LEU A O 1
ATOM 1888 N N . ASN A 1 231 ? -19.734 -19.141 -7.16 1 98.5 231 ASN A N 1
ATOM 1889 C CA . ASN A 1 231 ? -20.953 -19.469 -6.422 1 98.5 231 ASN A CA 1
ATOM 1890 C C . ASN A 1 231 ? -20.859 -20.859 -5.785 1 98.5 231 ASN A C 1
ATOM 1892 O O . ASN A 1 231 ? -21.281 -21.047 -4.648 1 98.5 231 ASN A O 1
ATOM 1896 N N . ASP A 1 232 ? -20.281 -21.797 -6.473 1 98.62 232 ASP A N 1
ATOM 1897 C CA . ASP A 1 232 ? -20.078 -23.125 -5.918 1 98.62 232 ASP A CA 1
ATOM 1898 C C . ASP A 1 232 ? -19.141 -23.078 -4.715 1 98.62 232 ASP A C 1
ATOM 1900 O O . ASP A 1 232 ? -19.406 -23.734 -3.697 1 98.62 232 ASP A O 1
ATOM 1904 N N . PHE A 1 233 ? -18.078 -22.344 -4.844 1 98.56 233 PHE A N 1
ATOM 1905 C CA . PHE A 1 233 ? -17.156 -22.219 -3.729 1 98.56 233 PHE A CA 1
ATOM 1906 C C . PHE A 1 233 ? -17.812 -21.562 -2.531 1 98.56 233 PHE A C 1
ATOM 1908 O O . PHE A 1 233 ? -17.594 -21.969 -1.387 1 98.56 233 PHE A O 1
ATOM 1915 N N . SER A 1 234 ? -18.594 -20.516 -2.734 1 98.12 234 SER A N 1
ATOM 1916 C CA . SER A 1 234 ? -19.312 -19.875 -1.638 1 98.12 234 SER A CA 1
ATOM 1917 C C . SER A 1 234 ? -20.234 -20.859 -0.925 1 98.12 234 SER A C 1
ATOM 1919 O O . SER A 1 234 ? -20.359 -20.828 0.301 1 98.12 234 SER A O 1
ATOM 1921 N N . GLU A 1 235 ? -20.844 -21.672 -1.696 1 97.69 235 GLU A N 1
ATOM 1922 C CA . GLU A 1 235 ? -21.688 -22.719 -1.108 1 97.69 235 GLU A CA 1
ATOM 1923 C C . GLU A 1 235 ? -20.859 -23.688 -0.277 1 97.69 235 GLU A C 1
ATOM 1925 O O . GLU A 1 235 ? -21.234 -24.016 0.85 1 97.69 235 GLU A O 1
ATOM 1930 N N . MET A 1 236 ? -19.781 -24.156 -0.816 1 97.25 236 MET A N 1
ATOM 1931 C CA . MET A 1 236 ? -18.922 -25.109 -0.126 1 97.25 236 MET A CA 1
ATOM 1932 C C . MET A 1 236 ? -18.391 -24.531 1.176 1 97.25 236 MET A C 1
ATOM 1934 O O . MET A 1 236 ? -18.344 -25.203 2.201 1 97.25 236 MET A O 1
ATOM 1938 N N . PHE A 1 237 ? -17.969 -23.25 1.137 1 96.31 237 PHE A N 1
ATOM 1939 C CA . PHE A 1 237 ? -17.406 -22.578 2.305 1 96.31 237 PHE A CA 1
ATOM 1940 C C . PHE A 1 237 ? -18.5 -22.156 3.271 1 96.31 237 PHE A C 1
ATOM 1942 O O . PHE A 1 237 ? -18.234 -21.906 4.449 1 96.31 237 PHE A O 1
ATOM 1949 N N . GLY A 1 238 ? -19.75 -22.016 2.779 1 95.44 238 GLY A N 1
ATOM 1950 C CA . GLY A 1 238 ? -20.859 -21.531 3.582 1 95.44 238 GLY A CA 1
ATOM 1951 C C . GLY A 1 238 ? -20.906 -20.016 3.693 1 95.44 238 GLY A C 1
ATOM 1952 O O . GLY A 1 238 ? -21.672 -19.469 4.477 1 95.44 238 GLY A O 1
ATOM 1953 N N . CYS A 1 239 ? -20.031 -19.359 2.984 1 96 239 CYS A N 1
ATOM 1954 C CA . CYS A 1 239 ? -19.969 -17.906 2.947 1 96 239 CYS A CA 1
ATOM 1955 C C . CYS A 1 239 ? -19.203 -17.422 1.723 1 96 239 CYS A C 1
ATOM 1957 O O . CYS A 1 239 ? -18.641 -18.234 0.975 1 96 239 CYS A O 1
ATOM 1959 N N . HIS A 1 240 ? -19.25 -16.188 1.392 1 96.94 240 HIS A N 1
ATOM 1960 C CA . HIS A 1 240 ? -18.438 -15.516 0.389 1 96.94 240 HIS A CA 1
ATOM 1961 C C . HIS A 1 240 ? -17.344 -14.672 1.044 1 96.94 240 HIS A C 1
ATOM 1963 O O . HIS A 1 240 ? -17.547 -13.484 1.299 1 96.94 240 HIS A O 1
ATOM 1969 N N . PRO A 1 241 ? -16.156 -15.211 1.21 1 97.75 241 PRO A N 1
ATOM 1970 C CA . PRO A 1 241 ? -15.18 -14.594 2.107 1 97.75 241 PRO A CA 1
ATOM 1971 C C . PRO A 1 241 ? -14.312 -13.555 1.406 1 97.75 241 PRO A C 1
ATOM 1973 O O . PRO A 1 241 ? -13.383 -13.016 2.01 1 97.75 241 PRO A O 1
ATOM 1976 N N . LEU A 1 242 ? -14.547 -13.219 0.175 1 98.38 242 LEU A N 1
ATOM 1977 C CA . LEU A 1 242 ? -13.711 -12.273 -0.557 1 98.38 242 LEU A CA 1
ATOM 1978 C C . LEU A 1 242 ? -13.945 -10.844 -0.07 1 98.38 242 LEU A C 1
ATOM 1980 O O . LEU A 1 242 ? -15.094 -10.43 0.117 1 98.38 242 LEU A O 1
ATOM 1984 N N . VAL A 1 243 ? -12.867 -10.133 0.163 1 97.88 243 VAL A N 1
ATOM 1985 C CA . VAL A 1 243 ? -12.922 -8.789 0.729 1 97.88 243 VAL A CA 1
ATOM 1986 C C . VAL A 1 243 ? -12.477 -7.77 -0.316 1 97.88 243 VAL A C 1
ATOM 1988 O O . VAL A 1 243 ? -11.438 -7.938 -0.955 1 97.88 243 VAL A O 1
ATOM 1991 N N . ASP A 1 244 ? -13.211 -6.719 -0.46 1 97.12 244 ASP A N 1
ATOM 1992 C CA . ASP A 1 244 ? -12.938 -5.676 -1.442 1 97.12 244 ASP A CA 1
ATOM 1993 C C . ASP A 1 244 ? -11.734 -4.832 -1.027 1 97.12 244 ASP A C 1
ATOM 1995 O O . ASP A 1 244 ? -11.57 -4.52 0.153 1 97.12 244 ASP A O 1
ATOM 1999 N N . GLU A 1 245 ? -10.953 -4.559 -1.965 1 97.06 245 GLU A N 1
ATOM 2000 C CA . GLU A 1 245 ? -9.883 -3.562 -1.866 1 97.06 245 GLU A CA 1
ATOM 2001 C C . GLU A 1 245 ? -10.07 -2.451 -2.895 1 97.06 245 GLU A C 1
ATOM 2003 O O . GLU A 1 245 ? -10.609 -2.686 -3.98 1 97.06 245 GLU A O 1
ATOM 2008 N N . SER A 1 246 ? -9.609 -1.218 -2.59 1 95.81 246 SER A N 1
ATOM 2009 C CA . SER A 1 246 ? -9.906 -0.095 -3.475 1 95.81 246 SER A CA 1
ATOM 2010 C C . SER A 1 246 ? -8.633 0.642 -3.875 1 95.81 246 SER A C 1
ATOM 2012 O O . SER A 1 246 ? -8.695 1.741 -4.43 1 95.81 246 SER A O 1
ATOM 2014 N N . GLY A 1 247 ? -7.523 0.14 -3.576 1 95.69 247 GLY A N 1
ATOM 2015 C CA . GLY A 1 247 ? -6.25 0.727 -3.969 1 95.69 247 GLY A CA 1
ATOM 2016 C C . GLY A 1 247 ? -5.207 -0.308 -4.344 1 95.69 247 GLY A C 1
ATOM 2017 O O . GLY A 1 247 ? -5.348 -1.488 -4.02 1 95.69 247 GLY A O 1
ATOM 2018 N N . TYR A 1 248 ? -4.219 0.125 -5.043 1 97.12 248 TYR A N 1
ATOM 2019 C CA . TYR A 1 248 ? -3.072 -0.71 -5.391 1 97.12 248 TYR A CA 1
ATOM 2020 C C . TYR A 1 248 ? -1.764 0.03 -5.145 1 97.12 248 TYR A C 1
ATOM 2022 O O . TYR A 1 248 ? -1.758 1.251 -4.969 1 97.12 248 TYR A O 1
ATOM 2030 N N . ILE A 1 249 ? -0.655 -0.661 -5.023 1 98.06 249 ILE A N 1
ATOM 2031 C CA . ILE A 1 249 ? 0.654 -0.061 -4.789 1 98.06 249 ILE A CA 1
ATOM 2032 C C . ILE A 1 249 ? 1.396 0.094 -6.113 1 98.06 249 ILE A C 1
ATOM 2034 O O . ILE A 1 249 ? 1.427 -0.833 -6.926 1 98.06 249 ILE A O 1
ATOM 2038 N N . GLN A 1 250 ? 1.941 1.247 -6.352 1 96.69 250 GLN A N 1
ATOM 2039 C CA . GLN A 1 250 ? 2.752 1.594 -7.516 1 96.69 250 GLN A CA 1
ATOM 2040 C C . GLN A 1 250 ? 4.188 1.916 -7.109 1 96.69 250 GLN A C 1
ATOM 2042 O O . GLN A 1 250 ? 4.414 2.66 -6.152 1 96.69 250 GLN A O 1
ATOM 2047 N N . ARG A 1 251 ? 5.16 1.318 -7.812 1 96.56 251 ARG A N 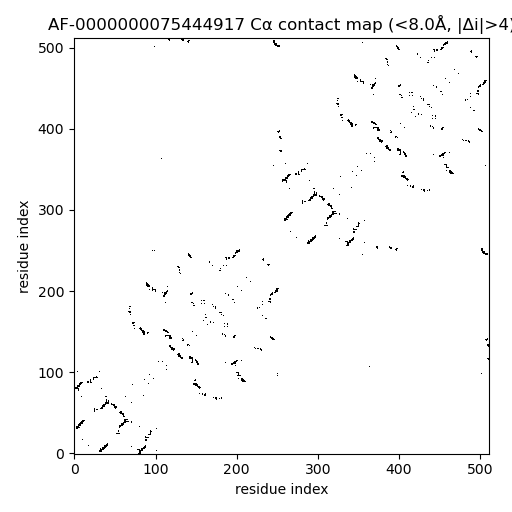1
ATOM 2048 C CA . ARG A 1 251 ? 6.559 1.66 -7.582 1 96.56 251 ARG A CA 1
ATOM 2049 C C . ARG A 1 251 ? 6.848 3.098 -7.996 1 96.56 251 ARG A C 1
ATOM 2051 O O . ARG A 1 251 ? 6.445 3.531 -9.078 1 96.56 251 ARG A O 1
ATOM 2058 N N . GLY A 1 252 ? 7.551 3.811 -7.121 1 94.25 252 GLY A N 1
ATOM 2059 C CA . GLY A 1 252 ? 7.953 5.18 -7.418 1 94.25 252 GLY A CA 1
ATOM 2060 C C . GLY A 1 252 ? 7.625 6.148 -6.301 1 94.25 252 GLY A C 1
ATOM 2061 O O . GLY A 1 252 ? 7.371 5.738 -5.164 1 94.25 252 GLY A O 1
ATOM 2062 N N . VAL A 1 253 ? 7.75 7.426 -6.574 1 94.38 253 VAL A N 1
ATOM 2063 C CA . VAL A 1 253 ? 7.449 8.516 -5.656 1 94.38 253 VAL A CA 1
ATOM 2064 C C . VAL A 1 253 ? 6.641 9.594 -6.375 1 94.38 253 VAL A C 1
ATOM 2066 O O . VAL A 1 253 ? 6.902 9.898 -7.539 1 94.38 253 VAL A O 1
ATOM 2069 N N . LEU A 1 254 ? 5.602 10.07 -5.719 1 90.69 254 LEU A N 1
ATOM 2070 C CA . LEU A 1 254 ? 4.844 11.195 -6.246 1 90.69 254 LEU A CA 1
ATOM 2071 C C . LEU A 1 254 ? 5.566 12.516 -5.969 1 90.69 254 LEU A C 1
ATOM 2073 O O . LEU A 1 254 ? 5.836 12.844 -4.816 1 90.69 254 LEU A O 1
ATOM 2077 N N . VAL A 1 255 ? 5.961 13.148 -7.051 1 89.06 255 VAL A N 1
ATOM 2078 C CA . VAL A 1 255 ? 6.711 14.391 -6.895 1 89.06 255 VAL A CA 1
ATOM 2079 C C . VAL A 1 255 ? 5.785 15.586 -7.133 1 89.06 255 VAL A C 1
ATOM 2081 O O . VAL A 1 255 ? 4.945 15.562 -8.031 1 89.06 255 VAL A O 1
ATOM 2084 N N . MET A 1 256 ? 5.828 16.547 -6.152 1 77.12 256 MET A N 1
ATOM 2085 C CA . MET A 1 256 ? 5.062 17.781 -6.312 1 77.12 256 MET A CA 1
ATOM 2086 C C . MET A 1 256 ? 5.832 18.797 -7.145 1 77.12 256 MET A C 1
ATOM 2088 O O . MET A 1 256 ? 7.047 18.938 -6.992 1 77.12 256 MET A O 1
ATOM 2092 N N . MET B 1 1 ? -11.945 6.68 19.516 1 87.94 1 MET B N 1
ATOM 2093 C CA . MET B 1 1 ? -12.609 6.062 18.375 1 87.94 1 MET B CA 1
ATOM 2094 C C . MET B 1 1 ? -11.609 5.77 17.25 1 87.94 1 MET B C 1
ATOM 2096 O O . MET B 1 1 ? -10.898 6.668 16.797 1 87.94 1 MET B O 1
ATOM 2100 N N . ASP B 1 2 ? -11.531 4.547 16.828 1 92 2 ASP B N 1
ATOM 2101 C CA . ASP B 1 2 ? -10.5 4.148 15.867 1 92 2 ASP B CA 1
ATOM 2102 C C . ASP B 1 2 ? -11.039 4.148 14.438 1 92 2 ASP B C 1
ATOM 2104 O O . ASP B 1 2 ? -10.273 4.043 13.484 1 92 2 ASP B O 1
ATOM 2108 N N . ASP B 1 3 ? -12.336 4.375 14.297 1 97.56 3 ASP B N 1
ATOM 2109 C CA . ASP B 1 3 ? -12.922 4.324 12.961 1 97.56 3 ASP B CA 1
ATOM 2110 C C . ASP B 1 3 ? -13.281 5.723 12.461 1 97.56 3 ASP B C 1
ATOM 2112 O O . ASP B 1 3 ? -13.992 5.867 11.461 1 97.56 3 ASP B O 1
ATOM 2116 N N . LYS B 1 4 ? -12.891 6.754 13.141 1 98.69 4 LYS B N 1
ATOM 2117 C CA . LYS B 1 4 ? -13.062 8.156 12.766 1 98.69 4 LYS B CA 1
ATOM 2118 C C . LYS B 1 4 ? -11.734 8.914 12.859 1 98.69 4 LYS B C 1
ATOM 2120 O O . LYS B 1 4 ? -10.75 8.383 13.375 1 98.69 4 LYS B O 1
ATOM 2125 N N . PHE B 1 5 ? -11.773 10.094 12.281 1 98.81 5 PHE B N 1
ATOM 2126 C CA . PHE B 1 5 ? -10.555 10.883 12.375 1 98.81 5 PHE B CA 1
ATOM 2127 C C . PHE B 1 5 ? -10.875 12.359 12.578 1 98.81 5 PHE B C 1
ATOM 2129 O O . PHE B 1 5 ? -12.023 12.781 12.383 1 98.81 5 PHE B O 1
ATOM 2136 N N . THR B 1 6 ? -9.883 13.102 13.055 1 98.88 6 THR B N 1
ATOM 2137 C CA . THR B 1 6 ? -9.922 14.547 13.227 1 98.88 6 THR B CA 1
ATOM 2138 C C . THR B 1 6 ? -8.938 15.234 12.281 1 98.88 6 THR B C 1
ATOM 2140 O O . THR B 1 6 ? -7.816 14.758 12.102 1 98.88 6 THR B O 1
ATOM 2143 N N . ILE B 1 7 ? -9.359 16.328 11.688 1 98.88 7 ILE B N 1
ATOM 2144 C CA . ILE B 1 7 ? -8.422 17.188 10.969 1 98.88 7 ILE B CA 1
ATOM 2145 C C . ILE B 1 7 ? -7.891 18.266 11.906 1 98.88 7 ILE B C 1
ATOM 2147 O O . ILE B 1 7 ? -8.672 18.953 12.57 1 98.88 7 ILE B O 1
ATOM 2151 N N . ALA B 1 8 ? -6.621 18.328 12.055 1 98.88 8 ALA B N 1
ATOM 2152 C CA . ALA B 1 8 ? -5.949 19.469 12.672 1 98.88 8 ALA B CA 1
ATOM 2153 C C . ALA B 1 8 ? -5.359 20.406 11.617 1 98.88 8 ALA B C 1
ATOM 2155 O O . ALA B 1 8 ? -4.332 20.094 11.016 1 98.88 8 ALA B O 1
ATOM 2156 N N . MET B 1 9 ? -5.996 21.547 11.453 1 98.75 9 MET B N 1
ATOM 2157 C CA . MET B 1 9 ? -5.641 22.438 10.352 1 98.75 9 MET B CA 1
ATOM 2158 C C . MET B 1 9 ? -5.055 23.734 10.875 1 98.75 9 MET B C 1
ATOM 2160 O O . MET B 1 9 ? -5.734 24.5 11.562 1 98.75 9 MET B O 1
ATOM 2164 N N . GLN B 1 10 ? -3.85 24 10.508 1 98 10 GLN B N 1
ATOM 2165 C CA . GLN B 1 10 ? -3.184 25.219 10.961 1 98 10 GLN B CA 1
ATOM 2166 C C . GLN B 1 10 ? -3.447 26.359 9.992 1 98 10 GLN B C 1
ATOM 2168 O O . GLN B 1 10 ? -3.426 26.188 8.773 1 98 10 GLN B O 1
ATOM 2173 N N . THR B 1 11 ? -3.695 27.531 10.539 1 97.62 11 THR B N 1
ATOM 2174 C CA . THR B 1 11 ? -3.893 28.719 9.727 1 97.62 11 THR B CA 1
ATOM 2175 C C . THR B 1 11 ? -3.229 29.938 10.375 1 97.62 11 THR B C 1
ATOM 2177 O O . THR B 1 11 ? -3.094 29.984 11.602 1 97.62 11 THR B O 1
ATOM 2180 N N . TYR B 1 12 ? -2.75 30.875 9.531 1 96.81 12 TYR B N 1
ATOM 2181 C CA . TYR B 1 12 ? -2.152 32.125 9.977 1 96.81 12 TYR B CA 1
ATOM 2182 C C . TYR B 1 12 ? -2.449 33.25 8.992 1 96.81 12 TYR B C 1
ATOM 2184 O O . TYR B 1 12 ? -1.834 33.312 7.926 1 96.81 12 TYR B O 1
ATOM 2192 N N . ARG B 1 13 ? -3.375 34.094 9.266 1 94.69 13 ARG B N 1
ATOM 2193 C CA . ARG B 1 13 ? -3.732 35.344 8.586 1 94.69 13 ARG B CA 1
ATOM 2194 C C . ARG B 1 13 ? -4.086 35.062 7.125 1 94.69 13 ARG B C 1
ATOM 2196 O O . ARG B 1 13 ? -3.611 35.781 6.23 1 94.69 13 ARG B O 1
ATOM 2203 N N . ARG B 1 14 ? -4.906 34.125 6.832 1 92 14 ARG B N 1
ATOM 2204 C CA . ARG B 1 14 ? -5.406 33.781 5.5 1 92 14 ARG B CA 1
ATOM 2205 C C . ARG B 1 14 ? -6.84 33.281 5.562 1 92 14 ARG B C 1
ATOM 2207 O O . ARG B 1 14 ? -7.125 32.156 5.152 1 92 14 ARG B O 1
ATOM 2214 N N . PRO B 1 15 ? -7.699 34.188 6.039 1 93.56 15 PRO B N 1
ATOM 2215 C CA . PRO B 1 15 ? -9.078 33.719 6.258 1 93.56 15 PRO B CA 1
ATOM 2216 C C . PRO B 1 15 ? -9.766 33.281 4.965 1 93.56 15 PRO B C 1
ATOM 2218 O O . PRO B 1 15 ? -10.578 32.375 4.984 1 93.56 15 PRO B O 1
ATOM 2221 N N . LYS B 1 16 ? -9.461 33.906 3.859 1 93.56 16 LYS B N 1
ATOM 2222 C CA . LYS B 1 16 ? -10.094 33.531 2.598 1 93.56 16 LYS B CA 1
ATOM 2223 C C . LYS B 1 16 ? -9.68 32.125 2.166 1 93.56 16 LYS B C 1
ATOM 2225 O O . LYS B 1 16 ? -10.531 31.312 1.806 1 93.56 16 LYS B O 1
ATOM 2230 N N . GLU B 1 17 ? -8.336 31.859 2.186 1 94 17 GLU B N 1
ATOM 2231 C CA . GLU B 1 17 ? -7.836 30.531 1.833 1 94 17 GLU B CA 1
ATOM 2232 C C . GLU B 1 17 ? -8.391 29.469 2.768 1 94 17 GLU B C 1
ATOM 2234 O O . GLU B 1 17 ? -8.781 28.375 2.32 1 94 17 GLU B O 1
ATOM 2239 N N . LEU B 1 18 ? -8.43 29.797 4.012 1 97.19 18 LEU B N 1
ATOM 2240 C CA . LEU B 1 18 ? -8.992 28.891 5 1 97.19 18 LEU B CA 1
ATOM 2241 C C . LEU B 1 18 ? -10.438 28.531 4.648 1 97.19 18 LEU B C 1
ATOM 2243 O O . LEU B 1 18 ? -10.805 27.359 4.613 1 97.19 18 LEU B O 1
ATOM 2247 N N . GLN B 1 19 ? -11.219 29.578 4.387 1 96.94 19 GLN B N 1
ATOM 2248 C CA . GLN B 1 19 ? -12.633 29.375 4.102 1 96.94 19 GLN B CA 1
ATOM 2249 C C . GLN B 1 19 ? -12.82 28.547 2.83 1 96.94 19 GLN B C 1
ATOM 2251 O O . GLN B 1 19 ? -13.703 27.688 2.764 1 96.94 19 GLN B O 1
ATOM 2256 N N . GLU B 1 20 ? -12.055 28.812 1.879 1 96.62 20 GLU B N 1
ATOM 2257 C CA . GLU B 1 20 ? -12.133 28.047 0.63 1 96.62 20 GLU B CA 1
ATOM 2258 C C . GLU B 1 20 ? -11.852 26.578 0.859 1 96.62 20 GLU B C 1
ATOM 2260 O O . GLU B 1 20 ? -12.594 25.719 0.385 1 96.62 20 GLU B O 1
ATOM 2265 N N . THR B 1 21 ? -10.812 26.266 1.552 1 97.44 21 THR B N 1
ATOM 2266 C CA . THR B 1 21 ? -10.438 24.891 1.835 1 97.44 21 THR B CA 1
ATOM 2267 C C . THR B 1 21 ? -11.508 24.188 2.666 1 97.44 21 THR B C 1
ATOM 2269 O O . THR B 1 21 ? -11.906 23.062 2.355 1 97.44 21 THR B O 1
ATOM 2272 N N . LEU B 1 22 ? -12.016 24.875 3.707 1 98.31 22 LEU B N 1
ATOM 2273 C CA . LEU B 1 22 ? -13.062 24.312 4.547 1 98.31 22 LEU B CA 1
ATOM 2274 C C . LEU B 1 22 ? -14.328 24.031 3.732 1 98.31 22 LEU B C 1
ATOM 2276 O O . LEU B 1 22 ? -14.953 22.984 3.883 1 98.31 22 LEU B O 1
ATOM 2280 N N . ASN B 1 23 ? -14.656 25 2.881 1 97.69 23 ASN B N 1
ATOM 2281 C CA . ASN B 1 23 ? -15.836 24.828 2.041 1 97.69 23 ASN B CA 1
ATOM 2282 C C . ASN B 1 23 ? -15.727 23.594 1.158 1 97.69 23 ASN B C 1
ATOM 2284 O O . ASN B 1 23 ? -16.703 22.875 0.974 1 97.69 23 ASN B O 1
ATOM 2288 N N . ILE B 1 24 ? -14.586 23.391 0.668 1 97.12 24 ILE B N 1
ATOM 2289 C CA . ILE B 1 24 ? -14.383 22.266 -0.236 1 97.12 24 ILE B CA 1
ATOM 2290 C C . ILE B 1 24 ? -14.461 20.953 0.545 1 97.12 24 ILE B C 1
ATOM 2292 O O . ILE B 1 24 ? -15.195 20.031 0.167 1 97.12 24 ILE B O 1
ATOM 2296 N N . ILE B 1 25 ? -13.75 20.812 1.646 1 97.94 25 ILE B N 1
ATOM 2297 C CA . ILE B 1 25 ? -13.695 19.594 2.443 1 97.94 25 ILE B CA 1
ATOM 2298 C C . ILE B 1 25 ? -15.094 19.234 2.955 1 97.94 25 ILE B C 1
ATOM 2300 O O . ILE B 1 25 ? -15.461 18.062 3.01 1 97.94 25 ILE B O 1
ATOM 2304 N N . LEU B 1 26 ? -15.867 20.266 3.229 1 98.12 26 LEU B N 1
ATOM 2305 C CA . LEU B 1 26 ? -17.156 20.062 3.873 1 98.12 26 LEU B CA 1
ATOM 2306 C C . LEU B 1 26 ? -18.281 20.109 2.85 1 98.12 26 LEU B C 1
ATOM 2308 O O . LEU B 1 26 ? -19.469 20.141 3.219 1 98.12 26 LEU B O 1
ATOM 2312 N N . SER B 1 27 ? -17.922 20.125 1.575 1 96.81 27 SER B N 1
ATOM 2313 C CA . SER B 1 27 ? -18.922 20.219 0.516 1 96.81 27 SER B CA 1
ATOM 2314 C C . SER B 1 27 ? -19.625 18.875 0.309 1 96.81 27 SER B C 1
ATOM 2316 O O . SER B 1 27 ? -20.703 18.828 -0.303 1 96.81 27 SER B O 1
ATOM 2318 N N . GLU B 1 28 ? -19 17.812 0.729 1 96.5 28 GLU B N 1
ATOM 2319 C CA . GLU B 1 28 ? -19.562 16.469 0.66 1 96.5 28 GLU B CA 1
ATOM 2320 C C . GLU B 1 28 ? -19.391 15.734 1.99 1 96.5 28 GLU B C 1
ATOM 2322 O O . GLU B 1 28 ? -18.594 16.141 2.838 1 96.5 28 GLU B O 1
ATOM 2327 N N . GLU B 1 29 ? -20.234 14.789 2.105 1 97.25 29 GLU B N 1
ATOM 2328 C CA . GLU B 1 29 ? -20.109 13.977 3.309 1 97.25 29 GLU B CA 1
ATOM 2329 C C . GLU B 1 29 ? -18.828 13.141 3.271 1 97.25 29 GLU B C 1
ATOM 2331 O O . GLU B 1 29 ? -18.531 12.484 2.268 1 97.25 29 GLU B O 1
ATOM 2336 N N . VAL B 1 30 ? -18.062 13.219 4.281 1 97.94 30 VAL B N 1
ATOM 2337 C CA . VAL B 1 30 ? -16.953 12.312 4.562 1 97.94 30 VAL B CA 1
ATOM 2338 C C . VAL B 1 30 ? -17.281 11.453 5.785 1 97.94 30 VAL B C 1
ATOM 2340 O O . VAL B 1 30 ? -17.141 11.906 6.922 1 97.94 30 VAL B O 1
ATOM 2343 N N . PRO B 1 31 ? -17.625 10.242 5.551 1 97.69 31 PRO B N 1
ATOM 2344 C CA . PRO B 1 31 ? -18.25 9.422 6.586 1 97.69 31 PRO B CA 1
ATOM 2345 C C . PRO B 1 31 ? -17.406 9.305 7.848 1 97.69 31 PRO B C 1
ATOM 2347 O O . PRO B 1 31 ? -17.938 9.289 8.961 1 97.69 31 PRO B O 1
ATOM 2350 N N . SER B 1 32 ? -16.109 9.289 7.738 1 98.44 32 SER B N 1
ATOM 2351 C CA . SER B 1 32 ? -15.242 9 8.883 1 98.44 32 SER B CA 1
ATOM 2352 C C . SER B 1 32 ? -14.719 10.289 9.516 1 98.44 32 SER B C 1
ATOM 2354 O O . SER B 1 32 ? -13.992 10.242 10.508 1 98.44 32 SER B O 1
ATOM 2356 N N . LEU B 1 33 ? -15.023 11.438 8.984 1 98.75 33 LEU B N 1
ATOM 2357 C CA . LEU B 1 33 ? -14.57 12.703 9.555 1 98.75 33 LEU B CA 1
ATOM 2358 C C . LEU B 1 33 ? -15.406 13.078 10.773 1 98.75 33 LEU B C 1
ATOM 2360 O O . LEU B 1 33 ? -16.609 13.344 10.648 1 98.75 33 LEU B O 1
ATOM 2364 N N . LEU B 1 34 ? -14.758 13.133 11.883 1 98.75 34 LEU B N 1
ATOM 2365 C CA . LEU B 1 34 ? -15.484 13.422 13.109 1 98.75 34 LEU B CA 1
ATOM 2366 C C . LEU B 1 34 ? -15.547 14.922 13.367 1 98.75 34 LEU B C 1
ATOM 2368 O O . LEU B 1 34 ? -16.594 15.445 13.766 1 98.75 34 LEU B O 1
ATOM 2372 N N . GLU B 1 35 ? -14.438 15.594 13.211 1 98.75 35 GLU B N 1
ATOM 2373 C CA . GLU B 1 35 ? -14.359 17.031 13.477 1 98.75 35 GLU B CA 1
ATOM 2374 C C . GLU B 1 35 ? -13.164 17.656 12.773 1 98.75 35 GLU B C 1
ATOM 2376 O O . GLU B 1 35 ? -12.25 16.938 12.336 1 98.75 35 GLU B O 1
ATOM 2381 N N . ILE B 1 36 ? -13.242 18.922 12.586 1 98.88 36 ILE B N 1
ATOM 2382 C CA . ILE B 1 36 ? -12.102 19.734 12.172 1 98.88 36 ILE B CA 1
ATOM 2383 C C . ILE B 1 36 ? -11.734 20.719 13.289 1 98.88 36 ILE B C 1
ATOM 2385 O O . ILE B 1 36 ? -12.594 21.422 13.805 1 98.88 36 ILE B O 1
ATOM 2389 N N . VAL B 1 37 ? -10.531 20.672 13.664 1 98.88 37 VAL B N 1
ATOM 2390 C CA . VAL B 1 37 ? -9.992 21.641 14.609 1 98.88 37 VAL B CA 1
ATOM 2391 C C . VAL B 1 37 ? -9.039 22.594 13.875 1 98.88 37 VAL B C 1
ATOM 2393 O O . VAL B 1 37 ? -7.992 22.172 13.391 1 98.88 37 VAL B O 1
ATOM 2396 N N . VAL B 1 38 ? -9.414 23.828 13.812 1 98.81 38 VAL B N 1
ATOM 2397 C CA . VAL B 1 38 ? -8.578 24.859 13.18 1 98.81 38 VAL B CA 1
ATOM 2398 C C . VAL B 1 38 ? -7.66 25.484 14.227 1 98.81 38 VAL B C 1
ATOM 2400 O O . VAL B 1 38 ? -8.125 26.125 15.164 1 98.81 38 VAL B O 1
ATOM 2403 N N . VAL B 1 39 ? -6.395 25.25 14.055 1 98.56 39 VAL B N 1
ATOM 2404 C CA . VAL B 1 39 ? -5.375 25.828 14.922 1 98.56 39 VAL B CA 1
ATOM 2405 C C . VAL B 1 39 ? -5.078 27.266 14.477 1 98.56 39 VAL B C 1
ATOM 2407 O O . VAL B 1 39 ? -4.383 27.484 13.484 1 98.56 39 VAL B O 1
ATOM 2410 N N . TRP B 1 40 ? -5.566 28.25 15.227 1 98.38 40 TRP B N 1
ATOM 2411 C CA . TRP B 1 40 ? -5.535 29.672 14.891 1 98.38 40 TRP B CA 1
ATOM 2412 C C . TRP B 1 40 ? -4.297 30.344 15.484 1 98.38 40 TRP B C 1
ATOM 2414 O O . TRP B 1 40 ? -4.289 30.719 16.656 1 98.38 40 TRP B O 1
ATOM 2424 N N . ASN B 1 41 ? -3.311 30.531 14.641 1 97.56 41 ASN B N 1
ATOM 2425 C CA . ASN B 1 41 ? -2.025 31.031 15.117 1 97.56 41 ASN B CA 1
ATOM 2426 C C . ASN B 1 41 ? -1.95 32.562 15.031 1 97.56 41 ASN B C 1
ATOM 2428 O O . ASN B 1 41 ? -0.945 33.156 15.422 1 97.56 41 ASN B O 1
ATOM 2432 N N . ASP B 1 42 ? -2.951 33.25 14.523 1 97.06 42 ASP B N 1
ATOM 2433 C CA . ASP B 1 42 ? -3.01 34.688 14.5 1 97.06 42 ASP B CA 1
ATOM 2434 C C . ASP B 1 42 ? -3.363 35.25 15.883 1 97.06 42 ASP B C 1
ATOM 2436 O O . ASP B 1 42 ? -4.543 35.344 16.234 1 97.06 42 ASP B O 1
ATOM 2440 N N . LEU B 1 43 ? -2.389 35.719 16.547 1 95.94 43 LEU B N 1
ATOM 2441 C CA . LEU B 1 43 ? -2.568 36.156 17.938 1 95.94 43 LEU B CA 1
ATOM 2442 C C . LEU B 1 43 ? -3.285 37.5 18.016 1 95.94 43 LEU B C 1
ATOM 2444 O O . LEU B 1 43 ? -3.871 37.812 19.047 1 95.94 43 LEU B O 1
ATOM 2448 N N . GLU B 1 44 ? -3.287 38.25 17.031 1 96.56 44 GLU B N 1
ATOM 2449 C CA . GLU B 1 44 ? -3.795 39.594 17.031 1 96.56 44 GLU B CA 1
ATOM 2450 C C . GLU B 1 44 ? -5.293 39.625 16.734 1 96.56 44 GLU B C 1
ATOM 2452 O O . GLU B 1 44 ? -5.969 40.625 17.031 1 96.56 44 GLU B O 1
ATOM 2457 N N . ASN B 1 45 ? -5.711 38.688 16.078 1 96.38 45 ASN B N 1
ATOM 2458 C CA . ASN B 1 45 ? -7.117 38.656 15.703 1 96.38 45 ASN B CA 1
ATOM 2459 C C . ASN B 1 45 ? -7.832 37.469 16.344 1 96.38 45 ASN B C 1
ATOM 2461 O O . ASN B 1 45 ? -7.215 36.438 16.609 1 96.38 45 ASN B O 1
ATOM 2465 N N . TYR B 1 46 ? -9.039 37.656 16.609 1 95.5 46 TYR B N 1
ATOM 2466 C CA . TYR B 1 46 ? -9.852 36.562 17.141 1 95.5 46 TYR B CA 1
ATOM 2467 C C . TYR B 1 46 ? -10.336 35.656 16.016 1 95.5 46 TYR B C 1
ATOM 2469 O O . TYR B 1 46 ? -10.688 36.125 14.93 1 95.5 46 TYR B O 1
ATOM 2477 N N . PRO B 1 47 ? -10.344 34.344 16.281 1 96.75 47 PRO B N 1
ATOM 2478 C CA . PRO B 1 47 ? -10.914 33.438 15.273 1 96.75 47 PRO B CA 1
ATOM 2479 C C . PRO B 1 47 ? -12.43 33.562 15.156 1 96.75 47 PRO B C 1
ATOM 2481 O O . PRO B 1 47 ? -13.07 34.125 16.047 1 96.75 47 PRO B O 1
ATOM 2484 N N . PRO B 1 48 ? -12.984 33.156 14 1 96.69 48 PRO B N 1
ATOM 2485 C CA . PRO B 1 48 ? -14.438 33.062 13.898 1 96.69 48 PRO B CA 1
ATOM 2486 C C . PRO B 1 48 ? -15.055 32.125 14.938 1 96.69 48 PRO B C 1
ATOM 2488 O O . PRO B 1 48 ? -14.328 31.438 15.641 1 96.69 48 PRO B O 1
ATOM 2491 N N . ASP B 1 49 ? -16.375 32.156 15.062 1 97.62 49 ASP B N 1
ATOM 2492 C CA . ASP B 1 49 ? -17.109 31.25 15.953 1 97.62 49 ASP B CA 1
ATOM 2493 C C . ASP B 1 49 ? -17.062 29.828 15.422 1 97.62 49 ASP B C 1
ATOM 2495 O O . ASP B 1 49 ? -17.047 29.609 14.211 1 97.62 49 ASP B O 1
ATOM 2499 N N . ASP B 1 50 ? -17.062 28.891 16.422 1 98.5 50 ASP B N 1
ATOM 2500 C CA . ASP B 1 50 ? -17.266 27.5 16.047 1 98.5 50 ASP B CA 1
ATOM 2501 C C . ASP B 1 50 ? -18.594 27.312 15.305 1 98.5 50 ASP B C 1
ATOM 2503 O O . ASP B 1 50 ? -19.516 28.109 15.477 1 98.5 50 ASP B O 1
ATOM 2507 N N . TYR B 1 51 ? -18.656 26.297 14.445 1 98.44 51 TYR B N 1
ATOM 2508 C CA . TYR B 1 51 ? -19.906 25.984 13.766 1 98.44 51 TYR B CA 1
ATOM 2509 C C . TYR B 1 51 ? -19.969 24.5 13.414 1 98.44 51 TYR B C 1
ATOM 2511 O O . TYR B 1 51 ? -19.031 23.75 13.672 1 98.44 51 TYR B O 1
ATOM 2519 N N . VAL B 1 52 ? -21.125 24.062 12.953 1 98.62 52 VAL B N 1
ATOM 2520 C CA . VAL B 1 52 ? -21.344 22.703 12.477 1 98.62 52 VAL B CA 1
ATOM 2521 C C . VAL B 1 52 ? -21.688 22.734 10.984 1 98.62 52 VAL B C 1
ATOM 2523 O O . VAL B 1 52 ? -22.531 23.516 10.547 1 98.62 52 VAL B O 1
ATOM 2526 N N . SER B 1 53 ? -20.953 21.969 10.273 1 97.94 53 SER B N 1
ATOM 2527 C CA . SER B 1 53 ? -21.172 21.953 8.828 1 97.94 53 SER B CA 1
ATOM 2528 C C . SER B 1 53 ? -22.562 21.391 8.484 1 97.94 53 SER B C 1
ATOM 2530 O O . SER B 1 53 ? -23.25 20.859 9.352 1 97.94 53 SER B O 1
ATOM 2532 N N . LYS B 1 54 ? -22.922 21.516 7.199 1 96.38 54 LYS B N 1
ATOM 2533 C CA . LYS B 1 54 ? -24.203 21.031 6.703 1 96.38 54 LYS B CA 1
ATOM 2534 C C . LYS B 1 54 ? -24.312 19.516 6.875 1 96.38 54 LYS B C 1
ATOM 2536 O O . LYS B 1 54 ? -25.422 19 7.031 1 96.38 54 LYS B O 1
ATOM 2541 N N . TYR B 1 55 ? -23.188 18.844 6.953 1 97.06 55 TYR B N 1
ATOM 2542 C CA . TYR B 1 55 ? -23.203 17.391 7.074 1 97.06 55 TYR B CA 1
ATOM 2543 C C . TYR B 1 55 ? -22.922 16.953 8.508 1 97.06 55 TYR B C 1
ATOM 2545 O O . TYR B 1 55 ? -22.562 15.797 8.75 1 97.06 55 TYR B O 1
ATOM 2553 N N . GLY B 1 56 ? -22.922 17.875 9.414 1 98 56 GLY B N 1
ATOM 2554 C CA . GLY B 1 56 ? -22.891 17.562 10.828 1 98 56 GLY B CA 1
ATOM 2555 C C . GLY B 1 56 ? -21.484 17.5 11.398 1 98 56 GLY B C 1
ATOM 2556 O O . GLY B 1 56 ? -21.281 17.016 12.508 1 98 56 GLY B O 1
ATOM 2557 N N . VAL B 1 57 ? -20.516 17.953 10.719 1 98.62 57 VAL B N 1
ATOM 2558 C CA . VAL B 1 57 ? -19.141 17.953 11.188 1 98.62 57 VAL B CA 1
ATOM 2559 C C . VAL B 1 57 ? -18.844 19.234 11.961 1 98.62 57 VAL B C 1
ATOM 2561 O O . VAL B 1 57 ? -18.891 20.328 11.398 1 98.62 57 VAL B O 1
ATOM 2564 N N . PRO B 1 58 ? -18.562 19.141 13.234 1 98.81 58 PRO B N 1
ATOM 2565 C CA . PRO B 1 58 ? -18.172 20.344 13.977 1 98.81 58 PRO B CA 1
ATOM 2566 C C . PRO B 1 58 ? -16.844 20.906 13.516 1 98.81 58 PRO B C 1
ATOM 2568 O O . PRO B 1 58 ? -15.898 20.156 13.258 1 98.81 58 PRO B O 1
ATOM 2571 N N . VAL B 1 59 ? -16.781 22.172 13.359 1 98.81 59 VAL B N 1
ATOM 2572 C CA . VAL B 1 59 ? -15.562 22.922 13.133 1 98.81 59 VAL B CA 1
ATOM 2573 C C . VAL B 1 59 ? -15.281 23.828 14.336 1 98.81 59 VAL B C 1
ATOM 2575 O O . VAL B 1 59 ? -16.062 24.734 14.633 1 98.81 59 VAL B O 1
ATOM 2578 N N . ARG B 1 60 ? -14.211 23.469 14.969 1 98.31 60 ARG B N 1
ATOM 2579 C CA . ARG B 1 60 ? -13.812 24.188 16.172 1 98.31 60 ARG B CA 1
ATOM 2580 C C . ARG B 1 60 ? -12.516 24.953 15.961 1 98.31 60 ARG B C 1
ATOM 2582 O O . ARG B 1 60 ? -11.586 24.453 15.32 1 98.31 60 ARG B O 1
ATOM 2589 N N . PHE B 1 61 ? -12.516 26.188 16.5 1 98.38 61 PHE B N 1
ATOM 2590 C CA . PHE B 1 61 ? -11.305 27.016 16.422 1 98.38 61 PHE B CA 1
ATOM 2591 C C . PHE B 1 61 ? -10.57 27 17.766 1 98.38 61 PHE B C 1
ATOM 2593 O O . PHE B 1 61 ? -11.172 27.234 18.812 1 98.38 61 PHE B O 1
ATOM 2600 N N . ARG B 1 62 ? -9.344 26.641 17.672 1 97.69 62 ARG B N 1
ATOM 2601 C CA . ARG B 1 62 ? -8.453 26.672 18.828 1 97.69 62 ARG B CA 1
ATOM 2602 C C . ARG B 1 62 ? -7.43 27.797 18.703 1 97.69 62 ARG B C 1
ATOM 2604 O O . ARG B 1 62 ? -6.508 27.703 17.875 1 97.69 62 ARG B O 1
ATOM 2611 N N . LYS B 1 63 ? -7.582 28.797 19.484 1 97 63 LYS B N 1
ATOM 2612 C CA . LYS B 1 63 ? -6.633 29.906 19.453 1 97 63 LYS B CA 1
ATOM 2613 C C . LYS B 1 63 ? -5.32 29.531 20.141 1 97 63 LYS B C 1
ATOM 2615 O O . LYS B 1 63 ? -5.32 29.125 21.297 1 97 63 LYS B O 1
ATOM 2620 N N . SER B 1 64 ? -4.246 29.656 19.438 1 96.44 64 SER B N 1
ATOM 2621 C CA . SER B 1 64 ? -2.934 29.328 19.984 1 96.44 64 SER B CA 1
ATOM 2622 C C . SER B 1 64 ? -2.459 30.406 20.969 1 96.44 64 SER B C 1
ATOM 2624 O O . SER B 1 64 ? -2.801 31.578 20.812 1 96.44 64 SER B O 1
ATOM 2626 N N . LYS B 1 65 ? -1.703 30.016 21.938 1 92.75 65 LYS B N 1
ATOM 2627 C CA . LYS B 1 65 ? -1.116 30.953 22.891 1 92.75 65 LYS B CA 1
ATOM 2628 C C . LYS B 1 65 ? 0.117 31.641 22.297 1 92.75 65 LYS B C 1
ATOM 2630 O O . LYS B 1 65 ? 0.49 32.719 22.719 1 92.75 65 LYS B O 1
ATOM 2635 N N . ARG B 1 66 ? 0.733 31 21.438 1 95.38 66 ARG B N 1
ATOM 2636 C CA . ARG B 1 66 ? 1.902 31.5 20.719 1 95.38 66 ARG B CA 1
ATOM 2637 C C . ARG B 1 66 ? 1.816 31.188 19.234 1 95.38 66 ARG B C 1
ATOM 2639 O O . ARG B 1 66 ? 1.188 30.203 18.844 1 95.38 66 ARG B O 1
ATOM 2646 N N . ASN B 1 67 ? 2.395 32.125 18.438 1 96.5 67 ASN B N 1
ATOM 2647 C CA . ASN B 1 67 ? 2.551 31.812 17.031 1 96.5 67 ASN B CA 1
ATOM 2648 C C . ASN B 1 67 ? 3.67 30.797 16.797 1 96.5 67 ASN B C 1
ATOM 2650 O O . ASN B 1 67 ? 4.82 31.172 16.578 1 96.5 67 ASN B O 1
ATOM 2654 N N . SER B 1 68 ? 3.35 29.516 16.875 1 98.19 68 SER B N 1
ATOM 2655 C CA . SER B 1 68 ? 4.312 28.438 16.781 1 98.19 68 SER B CA 1
ATOM 2656 C C . SER B 1 68 ? 3.846 27.359 15.805 1 98.19 68 SER B C 1
ATOM 2658 O O . SER B 1 68 ? 2.662 27.016 15.773 1 98.19 68 SER B O 1
ATOM 2660 N N . LEU B 1 69 ? 4.812 26.859 15.062 1 98.06 69 LEU B N 1
ATOM 2661 C CA . LEU B 1 69 ? 4.508 25.766 14.148 1 98.06 69 LEU B CA 1
ATOM 2662 C C . LEU B 1 69 ? 4.285 24.453 14.906 1 98.06 69 LEU B C 1
ATOM 2664 O O . LEU B 1 69 ? 3.73 23.5 14.359 1 98.06 69 LEU B O 1
ATOM 2668 N N . ASN B 1 70 ? 4.648 24.438 16.172 1 98.56 70 ASN B N 1
ATOM 2669 C CA . ASN B 1 70 ? 4.43 23.266 17.016 1 98.56 70 ASN B CA 1
ATOM 2670 C C . ASN B 1 70 ? 2.955 23.078 17.359 1 98.56 70 ASN B C 1
ATOM 2672 O O . ASN B 1 70 ? 2.535 22 17.781 1 98.56 70 ASN B O 1
ATOM 2676 N N . GLU B 1 71 ? 2.184 24.109 17.203 1 98.38 71 GLU B N 1
ATOM 2677 C CA . GLU B 1 71 ? 0.816 24.109 17.719 1 98.38 71 GLU B CA 1
ATOM 2678 C C . GLU B 1 71 ? -0.045 23.078 17 1 98.38 71 GLU B C 1
ATOM 2680 O O . GLU B 1 71 ? -0.932 22.469 17.609 1 98.38 71 GLU B O 1
ATOM 2685 N N . LYS B 1 72 ? 0.132 22.891 15.727 1 98.19 72 LYS B N 1
ATOM 2686 C CA . LYS B 1 72 ? -0.63 21.891 14.977 1 98.19 72 LYS B CA 1
ATOM 2687 C C . LYS B 1 72 ? -0.347 20.484 15.484 1 98.19 72 LYS B C 1
ATOM 2689 O O . LYS B 1 72 ? -1.196 19.594 15.375 1 98.19 72 LYS B O 1
ATOM 2694 N N . LEU B 1 73 ? 0.865 20.266 16.016 1 98.62 73 LEU B N 1
ATOM 2695 C CA . LEU B 1 73 ? 1.309 18.938 16.422 1 98.62 73 LEU B CA 1
ATOM 2696 C C . LEU B 1 73 ? 0.98 18.688 17.891 1 98.62 73 LEU B C 1
ATOM 2698 O O . LEU B 1 73 ? 1.255 17.609 18.422 1 98.62 73 LEU B O 1
ATOM 2702 N N . TRP B 1 74 ? 0.401 19.672 18.547 1 96.94 74 TRP B N 1
ATOM 2703 C CA . TRP B 1 74 ? -0.045 19.516 19.922 1 96.94 74 TRP B CA 1
ATOM 2704 C C . TRP B 1 74 ? -1.308 18.672 20 1 96.94 74 TRP B C 1
ATOM 2706 O O . TRP B 1 74 ? -2.312 18.984 19.359 1 96.94 74 TRP B O 1
ATOM 2716 N N . PRO B 1 75 ? -1.176 17.516 20.781 1 96.94 75 PRO B N 1
ATOM 2717 C CA . PRO B 1 75 ? -2.375 16.688 20.938 1 96.94 75 PRO B CA 1
ATOM 2718 C C . PRO B 1 75 ? -3.445 17.359 21.797 1 96.94 75 PRO B C 1
ATOM 2720 O O . PRO B 1 75 ? -3.41 17.234 23.031 1 96.94 75 PRO B O 1
ATOM 2723 N N . ASP B 1 76 ? -4.34 17.953 21.156 1 96.31 76 ASP B N 1
ATOM 2724 C CA . ASP B 1 76 ? -5.469 18.594 21.828 1 96.31 76 ASP B CA 1
ATOM 2725 C C . ASP B 1 76 ? -6.18 17.609 22.766 1 96.31 76 ASP B C 1
ATOM 2727 O O . ASP B 1 76 ? -6.602 16.531 22.328 1 96.31 76 ASP B O 1
ATOM 2731 N N . PRO B 1 77 ? -6.328 17.953 24.062 1 96 77 PRO B N 1
ATOM 2732 C CA . PRO B 1 77 ? -6.949 17.031 25.016 1 96 77 PRO B CA 1
ATOM 2733 C C . PRO B 1 77 ? -8.398 16.703 24.672 1 96 77 PRO B C 1
ATOM 2735 O O . PRO B 1 77 ? -8.945 15.703 25.141 1 96 77 PRO B O 1
ATOM 2738 N N . ASP B 1 78 ? -8.977 17.453 23.844 1 97.19 78 ASP B N 1
ATOM 2739 C CA . ASP B 1 78 ? -10.383 17.25 23.484 1 97.19 78 ASP B CA 1
ATOM 2740 C C . ASP B 1 78 ? -10.508 16.328 22.266 1 97.19 78 ASP B C 1
ATOM 2742 O O . ASP B 1 78 ? -11.617 15.953 21.891 1 97.19 78 ASP B O 1
ATOM 2746 N N . TYR B 1 79 ? -9.375 16 21.609 1 97.81 79 TYR B N 1
ATOM 2747 C CA . TYR B 1 79 ? -9.453 15.039 20.516 1 97.81 79 TYR B CA 1
ATOM 2748 C C . TYR B 1 79 ? -10.125 13.75 20.984 1 97.81 79 TYR B C 1
ATOM 2750 O O . TYR B 1 79 ? -9.828 13.25 22.078 1 97.81 79 TYR B O 1
ATOM 2758 N N . LYS B 1 80 ? -10.938 13.195 20.188 1 97.75 80 LYS B N 1
ATOM 2759 C CA . LYS B 1 80 ? -11.625 11.953 20.531 1 97.75 80 LYS B CA 1
ATOM 2760 C C . LYS B 1 80 ? -11.188 10.812 19.625 1 97.75 80 LYS B C 1
ATOM 2762 O O . LYS B 1 80 ? -11.609 9.664 19.812 1 97.75 80 LYS B O 1
ATOM 2767 N N . THR B 1 81 ? -10.391 11.102 18.641 1 98.5 81 THR B N 1
ATOM 2768 C CA . THR B 1 81 ? -9.977 10.109 17.656 1 98.5 81 THR B CA 1
ATOM 2769 C C . THR B 1 81 ? -8.492 9.789 17.797 1 98.5 81 THR B C 1
ATOM 2771 O O . THR B 1 81 ? -7.727 10.594 18.328 1 98.5 81 THR B O 1
ATOM 2774 N N . GLN B 1 82 ? -8.102 8.609 17.344 1 98.12 82 GLN B N 1
ATOM 2775 C CA . GLN B 1 82 ? -6.699 8.203 17.312 1 98.12 82 GLN B CA 1
ATOM 2776 C C . GLN B 1 82 ? -6.004 8.711 16.062 1 98.12 82 GLN B C 1
ATOM 2778 O O . GLN B 1 82 ? -4.793 8.945 16.062 1 98.12 82 GLN B O 1
ATOM 2783 N N . ALA B 1 83 ? -6.734 8.859 15.008 1 98.75 83 ALA B N 1
ATOM 2784 C CA . ALA B 1 83 ? -6.215 9.32 13.727 1 98.75 83 ALA B CA 1
ATOM 2785 C C . ALA B 1 83 ? -6.344 10.828 13.594 1 98.75 83 ALA B C 1
ATOM 2787 O O . ALA B 1 83 ? -7.445 11.375 13.68 1 98.75 83 ALA B O 1
ATOM 2788 N N . ILE B 1 84 ? -5.207 11.484 13.336 1 98.88 84 ILE B N 1
ATOM 2789 C CA . ILE B 1 84 ? -5.188 12.93 13.133 1 98.88 84 ILE B CA 1
ATOM 2790 C C . ILE B 1 84 ? -4.645 13.25 11.742 1 98.88 84 ILE B C 1
ATOM 2792 O O . ILE B 1 84 ? -3.514 12.891 11.414 1 98.88 84 ILE B O 1
ATOM 2796 N N . LEU B 1 85 ? -5.465 13.82 10.961 1 98.88 85 LEU B N 1
ATOM 2797 C CA . LEU B 1 85 ? -4.953 14.398 9.719 1 98.88 85 LEU B CA 1
ATOM 2798 C C . LEU B 1 85 ? -4.383 15.789 9.961 1 98.88 85 LEU B C 1
ATOM 2800 O O . LEU B 1 85 ? -5.133 16.734 10.211 1 98.88 85 LEU B O 1
ATOM 2804 N N . LEU B 1 86 ? -3.109 15.867 9.906 1 98.88 86 LEU B N 1
ATOM 2805 C CA . LEU B 1 86 ? -2.422 17.156 9.945 1 98.88 86 LEU B CA 1
ATOM 2806 C C . LEU B 1 86 ? -2.533 17.875 8.602 1 98.88 86 LEU B C 1
ATOM 2808 O O . LEU B 1 86 ? -2.277 17.281 7.551 1 98.88 86 LEU B O 1
ATOM 2812 N N . SER B 1 87 ? -2.959 19.141 8.664 1 98.44 87 SER B N 1
ATOM 2813 C CA . SER B 1 87 ? -3.252 19.828 7.41 1 98.44 87 SER B CA 1
ATOM 2814 C C . SER B 1 87 ? -2.924 21.312 7.504 1 98.44 87 SER B C 1
ATOM 2816 O O . SER B 1 87 ? -2.996 21.906 8.586 1 98.44 87 SER B O 1
ATOM 2818 N N . ASP B 1 88 ? -2.475 21.875 6.406 1 97.12 88 ASP B N 1
ATOM 2819 C CA . ASP B 1 88 ? -2.467 23.328 6.254 1 97.12 88 ASP B CA 1
ATOM 2820 C C . ASP B 1 88 ? -3.727 23.812 5.543 1 97.12 88 ASP B C 1
ATOM 2822 O O . ASP B 1 88 ? -4.469 23.016 4.973 1 97.12 88 ASP B O 1
ATOM 2826 N N . ASP B 1 89 ? -3.963 25.094 5.57 1 96.88 89 ASP B N 1
ATOM 2827 C CA . ASP B 1 89 ? -5.223 25.672 5.113 1 96.88 89 ASP B CA 1
ATOM 2828 C C . ASP B 1 89 ? -5.215 25.875 3.6 1 96.88 89 ASP B C 1
ATOM 2830 O O . ASP B 1 89 ? -6.168 26.422 3.035 1 96.88 89 ASP B O 1
ATOM 2834 N N . ASP B 1 90 ? -4.098 25.391 2.979 1 94.94 90 ASP B N 1
ATOM 2835 C CA . ASP B 1 90 ? -4.012 25.609 1.536 1 94.94 90 ASP B CA 1
ATOM 2836 C C . ASP B 1 90 ? -3.785 24.297 0.799 1 94.94 90 ASP B C 1
ATOM 2838 O O . ASP B 1 90 ? -3.43 24.281 -0.382 1 94.94 90 ASP B O 1
ATOM 2842 N N . VAL B 1 91 ? -3.916 23.172 1.441 1 96.5 91 VAL B N 1
ATOM 2843 C CA . VAL B 1 91 ? -3.748 21.844 0.861 1 96.5 91 VAL B CA 1
ATOM 2844 C C . VAL B 1 91 ? -4.906 20.938 1.282 1 96.5 91 VAL B C 1
ATOM 2846 O O . VAL B 1 91 ? -5.375 21.016 2.422 1 96.5 91 VAL B O 1
ATOM 2849 N N . TYR B 1 92 ? -5.375 20.125 0.367 1 97.69 92 TYR B N 1
ATOM 2850 C CA . TYR B 1 92 ? -6.426 19.188 0.764 1 97.69 92 TYR B CA 1
ATOM 2851 C C . TYR B 1 92 ? -6.547 18.047 -0.238 1 97.69 92 TYR B C 1
ATOM 2853 O O . TYR B 1 92 ? -6.16 18.188 -1.4 1 97.69 92 TYR B O 1
ATOM 2861 N N . TYR B 1 93 ? -6.977 16.891 0.264 1 97.56 93 TYR B N 1
ATOM 2862 C CA . TYR B 1 93 ? -7.578 15.875 -0.598 1 97.56 93 TYR B CA 1
ATOM 2863 C C . TYR B 1 93 ? -9.023 16.234 -0.937 1 97.56 93 TYR B C 1
ATOM 2865 O O . TYR B 1 93 ? -9.734 16.812 -0.11 1 97.56 93 TYR B O 1
ATOM 2873 N N . HIS B 1 94 ? -9.461 15.875 -2.129 1 95.81 94 HIS B N 1
ATOM 2874 C CA . HIS B 1 94 ? -10.891 15.961 -2.385 1 95.81 94 HIS B CA 1
ATOM 2875 C C . HIS B 1 94 ? -11.68 15.07 -1.427 1 95.81 94 HIS B C 1
ATOM 2877 O O . HIS B 1 94 ? -11.203 14 -1.04 1 95.81 94 HIS B O 1
ATOM 2883 N N . PRO B 1 95 ? -12.844 15.5 -1.019 1 95.81 95 PRO B N 1
ATOM 2884 C CA . PRO B 1 95 ? -13.586 14.82 0.046 1 95.81 95 PRO B CA 1
ATOM 2885 C C . PRO B 1 95 ? -13.734 13.32 -0.206 1 95.81 95 PRO B C 1
ATOM 2887 O O . PRO B 1 95 ? -13.516 12.508 0.701 1 95.81 95 PRO B O 1
ATOM 2890 N N . ASN B 1 96 ? -14.125 12.953 -1.4 1 91.94 96 ASN B N 1
ATOM 2891 C CA . ASN B 1 96 ? -14.297 11.539 -1.711 1 91.94 96 ASN B CA 1
ATOM 2892 C C . ASN B 1 96 ? -12.984 10.766 -1.57 1 91.94 96 ASN B C 1
ATOM 2894 O O . ASN B 1 96 ? -12.977 9.617 -1.124 1 91.94 96 ASN B O 1
ATOM 2898 N N . ASP B 1 97 ? -11.859 11.336 -1.916 1 96.75 97 ASP B N 1
ATOM 2899 C CA . ASP B 1 97 ? -10.547 10.719 -1.789 1 96.75 97 ASP B CA 1
ATOM 2900 C C . ASP B 1 97 ? -10.094 10.688 -0.332 1 96.75 97 ASP B C 1
ATOM 2902 O O . ASP B 1 97 ? -9.359 9.781 0.077 1 96.75 97 ASP B O 1
ATOM 2906 N N . LEU B 1 98 ? -10.555 11.664 0.387 1 98.12 98 LEU B N 1
ATOM 2907 C CA . LEU B 1 98 ? -10.141 11.734 1.784 1 98.12 98 LEU B CA 1
ATOM 2908 C C . LEU B 1 98 ? -10.609 10.508 2.553 1 98.12 98 LEU B C 1
ATOM 2910 O O . LEU B 1 98 ? -9.867 9.961 3.379 1 98.12 98 LEU B O 1
ATOM 2914 N N . GLU B 1 99 ? -11.797 10.055 2.336 1 97.44 99 GLU B N 1
ATOM 2915 C CA . GLU B 1 99 ? -12.297 8.836 2.955 1 97.44 99 GLU B CA 1
ATOM 2916 C C . GLU B 1 99 ? -11.43 7.633 2.588 1 97.44 99 GLU B C 1
ATOM 2918 O O . GLU B 1 99 ? -11.07 6.832 3.453 1 97.44 99 GLU B O 1
ATOM 2923 N N . PHE B 1 100 ? -11.062 7.516 1.364 1 96.88 100 PHE B N 1
ATOM 2924 C CA . PHE B 1 100 ? -10.188 6.445 0.905 1 96.88 100 PHE B CA 1
ATOM 2925 C C . PHE B 1 100 ? -8.844 6.504 1.619 1 96.88 100 PHE B C 1
ATOM 2927 O O . PHE B 1 100 ? -8.328 5.477 2.072 1 96.88 100 PHE B O 1
ATOM 2934 N N . VAL B 1 101 ? -8.266 7.711 1.71 1 98.5 101 VAL B N 1
ATOM 2935 C CA . VAL B 1 101 ? -6.961 7.883 2.336 1 98.5 101 VAL B CA 1
ATOM 2936 C C . VAL B 1 101 ? -7.023 7.426 3.791 1 98.5 101 VAL B C 1
ATOM 2938 O O . VAL B 1 101 ? -6.129 6.719 4.262 1 98.5 101 VAL B O 1
ATOM 2941 N N . PHE B 1 102 ? -8.086 7.766 4.48 1 98.62 102 PHE B N 1
ATOM 2942 C CA . PHE B 1 102 ? -8.234 7.375 5.879 1 98.62 102 PHE B CA 1
ATOM 2943 C C . PHE B 1 102 ? -8.336 5.863 6.012 1 98.62 102 PHE B C 1
ATOM 2945 O O . PHE B 1 102 ? -7.668 5.258 6.852 1 98.62 102 PHE B O 1
ATOM 2952 N N . GLN B 1 103 ? -9.117 5.246 5.203 1 97.44 103 GLN B N 1
ATOM 2953 C CA . GLN B 1 103 ? -9.281 3.797 5.281 1 97.44 103 GLN B CA 1
ATOM 2954 C C . GLN B 1 103 ? -7.977 3.078 4.949 1 97.44 103 GLN B C 1
ATOM 2956 O O . GLN B 1 103 ? -7.668 2.039 5.539 1 97.44 103 GLN B O 1
ATOM 2961 N N . THR B 1 104 ? -7.281 3.611 4.043 1 97.38 104 THR B N 1
ATOM 2962 C CA . THR B 1 104 ? -5.98 3.047 3.697 1 97.38 104 THR B CA 1
ATOM 2963 C C . THR B 1 104 ? -5.004 3.193 4.859 1 97.38 104 THR B C 1
ATOM 2965 O O . THR B 1 104 ? -4.242 2.27 5.156 1 97.38 104 THR B O 1
ATOM 2968 N N . TRP B 1 105 ? -5.039 4.379 5.492 1 98.19 105 TRP B N 1
ATOM 2969 C CA . TRP B 1 105 ? -4.215 4.59 6.68 1 98.19 105 TRP B CA 1
ATOM 2970 C C . TRP B 1 105 ? -4.539 3.555 7.754 1 98.19 105 TRP B C 1
ATOM 2972 O O . TRP B 1 105 ? -3.635 2.99 8.375 1 98.19 105 TRP B O 1
ATOM 2982 N N . ARG B 1 106 ? -5.762 3.264 7.977 1 96.88 106 ARG B N 1
ATOM 2983 C CA . ARG B 1 106 ? -6.176 2.289 8.984 1 96.88 106 ARG B CA 1
ATOM 2984 C C . ARG B 1 106 ? -5.605 0.909 8.672 1 96.88 106 ARG B C 1
ATOM 2986 O O . ARG B 1 106 ? -5.195 0.184 9.586 1 96.88 106 ARG B O 1
ATOM 2993 N N . LYS B 1 107 ? -5.559 0.662 7.469 1 94.19 107 LYS B N 1
ATOM 2994 C CA . LYS B 1 107 ? -5.18 -0.681 7.035 1 94.19 107 LYS B CA 1
ATOM 2995 C C . LYS B 1 107 ? -3.662 -0.838 7 1 94.19 107 LYS B C 1
ATOM 2997 O O . LYS B 1 107 ? -3.131 -1.887 7.371 1 94.19 107 LYS B O 1
ATOM 3002 N N . PHE B 1 108 ? -2.922 0.265 6.555 1 94.38 108 PHE B N 1
ATOM 3003 C CA . PHE B 1 108 ? -1.521 0.07 6.199 1 94.38 108 PHE B CA 1
ATOM 3004 C C . PHE B 1 108 ? -0.632 1.07 6.93 1 94.38 108 PHE B C 1
ATOM 3006 O O . PHE B 1 108 ? 0.596 0.985 6.859 1 94.38 108 PHE B O 1
ATOM 3013 N N . GLY B 1 109 ? -1.27 2.068 7.645 1 96.31 109 GLY B N 1
ATOM 3014 C CA . GLY B 1 109 ? -0.43 3.215 7.953 1 96.31 109 GLY B CA 1
ATOM 3015 C C . GLY B 1 109 ? -0.543 3.666 9.398 1 96.31 109 GLY B C 1
ATOM 3016 O O . GLY B 1 109 ? -0.166 4.789 9.734 1 96.31 109 GLY B O 1
ATOM 3017 N N . ARG B 1 110 ? -1.052 2.855 10.273 1 96.62 110 ARG B N 1
ATOM 3018 C CA . ARG B 1 110 ? -1.314 3.305 11.641 1 96.62 110 ARG B CA 1
ATOM 3019 C C . ARG B 1 110 ? -0.017 3.646 12.359 1 96.62 110 ARG B C 1
ATOM 3021 O O . ARG B 1 110 ? 0.001 4.508 13.242 1 96.62 110 ARG B O 1
ATOM 3028 N N . ASN B 1 111 ? 1.077 3.025 11.922 1 97.06 111 ASN B N 1
ATOM 3029 C CA . ASN B 1 111 ? 2.365 3.252 12.57 1 97.06 111 ASN B CA 1
ATOM 3030 C C . ASN B 1 111 ? 3.287 4.102 11.703 1 97.06 111 ASN B C 1
ATOM 3032 O O . ASN B 1 111 ? 4.504 4.113 11.906 1 97.06 111 ASN B O 1
ATOM 3036 N N . ARG B 1 112 ? 2.77 4.746 10.695 1 97.69 112 ARG B N 1
ATOM 3037 C CA . ARG B 1 112 ? 3.551 5.496 9.711 1 97.69 112 ARG B CA 1
ATOM 3038 C C . ARG B 1 112 ? 3.021 6.918 9.562 1 97.69 112 ARG B C 1
ATOM 3040 O O . ARG B 1 112 ? 1.876 7.199 9.922 1 97.69 112 ARG B O 1
ATOM 3047 N N . MET B 1 113 ? 3.957 7.832 9.086 1 98.31 113 MET B N 1
ATOM 3048 C CA . MET B 1 113 ? 3.484 9.078 8.5 1 98.31 113 MET B CA 1
ATOM 3049 C C . MET B 1 113 ? 2.873 8.836 7.121 1 98.31 113 MET B C 1
ATOM 3051 O O . MET B 1 113 ? 3.551 8.352 6.215 1 98.31 113 MET B O 1
ATOM 3055 N N . VAL B 1 114 ? 1.565 9.109 6.957 1 98.56 114 VAL B N 1
ATOM 3056 C CA . VAL B 1 114 ? 0.865 8.781 5.723 1 98.56 114 VAL B CA 1
ATOM 3057 C C . VAL B 1 114 ? 0.261 10.047 5.117 1 98.56 114 VAL B C 1
ATOM 3059 O O . VAL B 1 114 ? -0.539 10.727 5.762 1 98.56 114 VAL B O 1
ATOM 3062 N N . GLY B 1 115 ? 0.652 10.352 3.891 1 98.5 115 GLY B N 1
ATOM 3063 C CA . GLY B 1 115 ? 0.072 11.57 3.355 1 98.5 115 GLY B CA 1
ATOM 3064 C C . GLY B 1 115 ? 0.419 11.812 1.897 1 98.5 115 GLY B C 1
ATOM 3065 O O . GLY B 1 115 ? 0.584 10.859 1.132 1 98.5 115 GLY B O 1
ATOM 3066 N N . ALA B 1 116 ? 0.424 13.055 1.49 1 98.12 116 ALA B N 1
ATOM 3067 C CA . ALA B 1 116 ? 0.351 13.398 0.073 1 98.12 116 ALA B CA 1
ATOM 3068 C C . ALA B 1 116 ? 1.714 13.836 -0.456 1 98.12 116 ALA B C 1
ATOM 3070 O O . ALA B 1 116 ? 2.049 13.578 -1.614 1 98.12 116 ALA B O 1
ATOM 3071 N N . LEU B 1 117 ? 2.527 14.516 0.356 1 97.62 117 LEU B N 1
ATOM 3072 C CA . LEU B 1 117 ? 3.707 15.195 -0.167 1 97.62 117 LEU B CA 1
ATOM 3073 C C . LEU B 1 117 ? 4.984 14.531 0.34 1 97.62 117 LEU B C 1
ATOM 3075 O O . LEU B 1 117 ? 5.277 14.578 1.537 1 97.62 117 LEU B O 1
ATOM 3079 N N . ALA B 1 118 ? 5.727 14.062 -0.545 1 97.94 118 ALA B N 1
ATOM 3080 C CA . ALA B 1 118 ? 6.965 13.367 -0.208 1 97.94 118 ALA B CA 1
ATOM 3081 C C . ALA B 1 118 ? 8.156 14.312 -0.23 1 97.94 118 ALA B C 1
ATOM 3083 O O . ALA B 1 118 ? 8.125 15.344 -0.914 1 97.94 118 ALA B O 1
ATOM 3084 N N . ARG B 1 119 ? 9.148 13.938 0.524 1 98.25 119 ARG B N 1
ATOM 3085 C CA . ARG B 1 119 ? 10.469 14.555 0.459 1 98.25 119 ARG B CA 1
ATOM 3086 C C . ARG B 1 119 ? 11.57 13.508 0.621 1 98.25 119 ARG B C 1
ATOM 3088 O O . ARG B 1 119 ? 11.328 12.414 1.147 1 98.25 119 ARG B O 1
ATOM 3095 N N . CYS B 1 120 ? 12.703 13.828 0.181 1 97.88 120 CYS B N 1
ATOM 3096 C CA . CYS B 1 120 ? 13.852 12.93 0.172 1 97.88 120 CYS B CA 1
ATOM 3097 C C . CYS B 1 120 ? 15.055 13.57 0.86 1 97.88 120 CYS B C 1
ATOM 3099 O O . CYS B 1 120 ? 15.148 14.789 0.942 1 97.88 120 CYS B O 1
ATOM 3101 N N . THR B 1 121 ? 15.93 12.734 1.355 1 98 121 THR B N 1
ATOM 3102 C CA . THR B 1 121 ? 17.094 13.234 2.084 1 98 121 THR B CA 1
ATOM 3103 C C . THR B 1 121 ? 18.359 12.508 1.651 1 98 121 THR B C 1
ATOM 3105 O O . THR B 1 121 ? 19.031 11.891 2.477 1 98 121 THR B O 1
ATOM 3108 N N . PRO B 1 122 ? 18.703 12.625 0.42 1 96.38 122 PRO B N 1
ATOM 3109 C CA . PRO B 1 122 ? 19.969 11.992 0.028 1 96.38 122 PRO B CA 1
ATOM 3110 C C . PRO B 1 122 ? 21.141 12.438 0.896 1 96.38 122 PRO B C 1
ATOM 3112 O O . PRO B 1 122 ? 21.109 13.539 1.46 1 96.38 122 PRO B O 1
ATOM 3115 N N . VAL B 1 123 ? 22 11.539 1.046 1 96.25 123 VAL B N 1
ATOM 3116 C CA . VAL B 1 123 ? 23.156 11.797 1.89 1 96.25 123 VAL B CA 1
ATOM 3117 C C . VAL B 1 123 ? 24.422 11.766 1.043 1 96.25 123 VAL B C 1
ATOM 3119 O O . VAL B 1 123 ? 24.562 10.922 0.155 1 96.25 123 VAL B O 1
ATOM 3122 N N . ASN B 1 124 ? 25.328 12.703 1.238 1 93.88 124 ASN B N 1
ATOM 3123 C CA . ASN B 1 124 ? 26.578 12.711 0.484 1 93.88 124 ASN B CA 1
ATOM 3124 C C . ASN 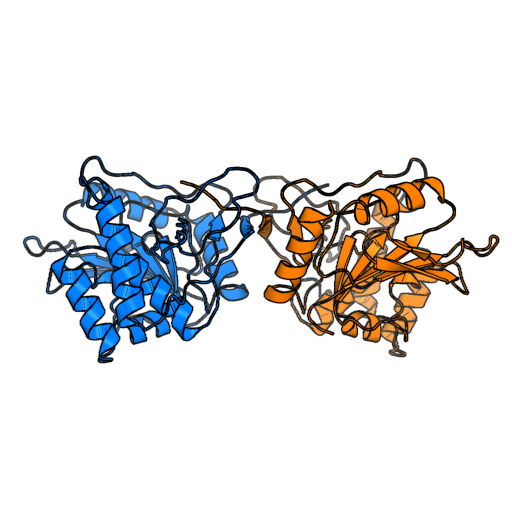B 1 124 ? 27.641 11.859 1.16 1 93.88 124 ASN B C 1
ATOM 3126 O O . ASN B 1 124 ? 27.391 11.227 2.184 1 93.88 124 ASN B O 1
ATOM 3130 N N . THR B 1 125 ? 28.844 11.781 0.563 1 94.19 125 THR B N 1
ATOM 3131 C CA . THR B 1 125 ? 29.922 10.906 1.012 1 94.19 125 THR B CA 1
ATOM 3132 C C . THR B 1 125 ? 30.422 11.32 2.393 1 94.19 125 THR B C 1
ATOM 3134 O O . THR B 1 125 ? 31.062 10.531 3.092 1 94.19 125 THR B O 1
ATOM 3137 N N . PHE B 1 126 ? 30.156 12.516 2.762 1 92.81 126 PHE B N 1
ATOM 3138 C CA . PHE B 1 126 ? 30.625 13.023 4.043 1 92.81 126 PHE B CA 1
ATOM 3139 C C . PHE B 1 126 ? 29.562 12.836 5.125 1 92.81 126 PHE B C 1
ATOM 3141 O O . PHE B 1 126 ? 29.75 13.266 6.266 1 92.81 126 PHE B O 1
ATOM 3148 N N . GLY B 1 127 ? 28.359 12.305 4.762 1 94.12 127 GLY B N 1
ATOM 3149 C CA . GLY B 1 127 ? 27.312 12.016 5.734 1 94.12 127 GLY B CA 1
ATOM 3150 C C . GLY B 1 127 ? 26.312 13.148 5.906 1 94.12 127 GLY B C 1
ATOM 3151 O O . GLY B 1 127 ? 25.453 13.094 6.781 1 94.12 127 GLY B O 1
ATOM 3152 N N . TYR B 1 128 ? 26.438 14.148 5.082 1 96.31 128 TYR B N 1
ATOM 3153 C CA . TYR B 1 128 ? 25.516 15.281 5.141 1 96.31 128 TYR B CA 1
ATOM 3154 C C . TYR B 1 128 ? 24.234 14.992 4.367 1 96.31 128 TYR B C 1
ATOM 3156 O O . TYR B 1 128 ? 24.281 14.641 3.188 1 96.31 128 TYR B O 1
ATOM 3164 N N . HIS B 1 129 ? 23.141 15.125 5.137 1 97.88 129 HIS B N 1
ATOM 3165 C CA . HIS B 1 129 ? 21.844 14.906 4.512 1 97.88 129 HIS B CA 1
ATOM 3166 C C . HIS B 1 129 ? 21.297 16.188 3.895 1 97.88 129 HIS B C 1
ATOM 3168 O O . HIS B 1 129 ? 21.312 17.25 4.531 1 97.88 129 HIS B O 1
ATOM 3174 N N . LYS B 1 130 ? 20.766 16.094 2.701 1 97.81 130 LYS B N 1
ATOM 3175 C CA . LYS B 1 130 ? 20.172 17.234 1.992 1 97.81 130 LYS B CA 1
ATOM 3176 C C . LYS B 1 130 ? 18.672 17.062 1.819 1 97.81 130 LYS B C 1
ATOM 3178 O O . LYS B 1 130 ? 18.203 15.969 1.488 1 97.81 130 LYS B O 1
ATOM 3183 N N . TYR B 1 131 ? 18 18.109 2.115 1 97.88 131 TYR B N 1
ATOM 3184 C CA . TYR B 1 131 ? 16.562 18.156 1.872 1 97.88 131 TYR B CA 1
ATOM 3185 C C . TYR B 1 131 ? 16.266 18.375 0.395 1 97.88 131 TYR B C 1
ATOM 3187 O O . TYR B 1 131 ? 16.75 19.344 -0.2 1 97.88 131 TYR B O 1
ATOM 3195 N N . THR B 1 132 ? 15.422 17.5 -0.238 1 96.88 132 THR B N 1
ATOM 3196 C CA . THR B 1 132 ? 15.086 17.672 -1.648 1 96.88 132 THR B CA 1
ATOM 3197 C C . THR B 1 132 ? 13.625 17.328 -1.902 1 96.88 132 THR B C 1
ATOM 3199 O O . THR B 1 132 ? 12.977 16.688 -1.073 1 96.88 132 THR B O 1
ATOM 3202 N N . PHE B 1 133 ? 13 17.797 -3.006 1 95.5 133 PHE B N 1
ATOM 3203 C CA . PHE B 1 133 ? 11.633 17.531 -3.43 1 95.5 133 PHE B CA 1
ATOM 3204 C C . PHE B 1 133 ? 11.516 16.125 -4.016 1 95.5 133 PHE B C 1
ATOM 3206 O O . PHE B 1 133 ? 10.445 15.734 -4.488 1 95.5 133 PHE B O 1
ATOM 3213 N N . CYS B 1 134 ? 12.461 15.242 -3.871 1 95.56 134 CYS B N 1
ATOM 3214 C CA . CYS B 1 134 ? 12.539 13.945 -4.539 1 95.56 134 CYS B CA 1
ATOM 3215 C C . CYS B 1 134 ? 12.586 14.117 -6.051 1 95.56 134 CYS B C 1
ATOM 3217 O O . CYS B 1 134 ? 12.539 15.242 -6.559 1 95.56 134 CYS B O 1
ATOM 3219 N N . SER B 1 135 ? 12.922 13.078 -6.703 1 90.75 135 SER B N 1
ATOM 3220 C CA . SER B 1 135 ? 13.078 13.094 -8.156 1 90.75 135 SER B CA 1
ATOM 3221 C C . SER B 1 135 ? 12.188 12.047 -8.812 1 90.75 135 SER B C 1
ATOM 3223 O O . SER B 1 135 ? 11.93 10.984 -8.242 1 90.75 135 SER B O 1
ATOM 3225 N N . SER B 1 136 ? 11.602 12.391 -9.922 1 81.62 136 SER B N 1
ATOM 3226 C CA . SER B 1 136 ? 10.797 11.43 -10.672 1 81.62 136 SER B CA 1
ATOM 3227 C C . SER B 1 136 ? 11.648 10.68 -11.695 1 81.62 136 SER B C 1
ATOM 3229 O O . SER B 1 136 ? 11.117 9.922 -12.508 1 81.62 136 SER B O 1
ATOM 3231 N N . ARG B 1 137 ? 12.922 10.914 -11.641 1 84.75 137 ARG B N 1
ATOM 3232 C CA . ARG B 1 137 ? 13.797 10.227 -12.586 1 84.75 137 ARG B CA 1
ATOM 3233 C C . ARG B 1 137 ? 13.773 8.719 -12.352 1 84.75 137 ARG B C 1
ATOM 3235 O O . ARG B 1 137 ? 13.648 8.266 -11.211 1 84.75 137 ARG B O 1
ATOM 3242 N N . ARG B 1 138 ? 13.867 8.047 -13.523 1 78.31 138 ARG B N 1
ATOM 3243 C CA . ARG B 1 138 ? 13.898 6.586 -13.445 1 78.31 138 ARG B CA 1
ATOM 3244 C C . ARG B 1 138 ? 15.016 6.117 -12.516 1 78.31 138 ARG B C 1
ATOM 3246 O O . ARG B 1 138 ? 16.141 6.602 -12.594 1 78.31 138 ARG B O 1
ATOM 3253 N N . GLY B 1 139 ? 14.68 5.273 -11.625 1 82.88 139 GLY B N 1
ATOM 3254 C CA . GLY B 1 139 ? 15.656 4.746 -10.688 1 82.88 139 GLY B CA 1
ATOM 3255 C C . GLY B 1 139 ? 15.672 5.48 -9.367 1 82.88 139 GLY B C 1
ATOM 3256 O O . GLY B 1 139 ? 16.281 5.02 -8.398 1 82.88 139 GLY B O 1
ATOM 3257 N N . GLU B 1 140 ? 15.148 6.645 -9.359 1 90.5 140 GLU B N 1
ATOM 3258 C CA . GLU B 1 140 ? 15.016 7.402 -8.117 1 90.5 140 GLU B CA 1
ATOM 3259 C C . GLU B 1 140 ? 13.609 7.289 -7.551 1 90.5 140 GLU B C 1
ATOM 3261 O O . GLU B 1 140 ? 12.844 8.258 -7.57 1 90.5 140 GLU B O 1
ATOM 3266 N N . ASP B 1 141 ? 13.383 6.176 -6.973 1 93.06 141 ASP B N 1
ATOM 3267 C CA . ASP B 1 141 ? 12.023 5.828 -6.59 1 93.06 141 ASP B CA 1
ATOM 3268 C C . ASP B 1 141 ? 11.789 6.059 -5.098 1 93.06 141 ASP B C 1
ATOM 3270 O O . ASP B 1 141 ? 10.664 5.969 -4.617 1 93.06 141 ASP B O 1
ATOM 3274 N N . GLU B 1 142 ? 12.844 6.438 -4.414 1 95.5 142 GLU B N 1
ATOM 3275 C CA . GLU B 1 142 ? 12.742 6.359 -2.961 1 95.5 142 GLU B CA 1
ATOM 3276 C C . GLU B 1 142 ? 12.383 7.715 -2.359 1 95.5 142 GLU B C 1
ATOM 3278 O O . GLU B 1 142 ? 12.773 8.758 -2.889 1 95.5 142 GLU B O 1
ATOM 3283 N N . TYR B 1 143 ? 11.656 7.738 -1.361 1 98 143 TYR B N 1
ATOM 3284 C CA . TYR B 1 143 ? 11.367 8.852 -0.464 1 98 143 TYR B CA 1
ATOM 3285 C C . TYR B 1 143 ? 11.414 8.406 0.992 1 98 143 TYR B C 1
ATOM 3287 O O . TYR B 1 143 ? 11.32 7.211 1.284 1 98 143 TYR B O 1
ATOM 3295 N N . ASN B 1 144 ? 11.617 9.352 1.884 1 98.44 144 ASN B N 1
ATOM 3296 C CA . ASN B 1 144 ? 11.711 8.898 3.268 1 98.44 144 ASN B CA 1
ATOM 3297 C C . ASN B 1 144 ? 11.062 9.891 4.227 1 98.44 144 ASN B C 1
ATOM 3299 O O . ASN B 1 144 ? 11.219 9.781 5.445 1 98.44 144 ASN B O 1
ATOM 3303 N N . MET B 1 145 ? 10.312 10.867 3.656 1 98.56 145 MET B N 1
ATOM 3304 C CA . MET B 1 145 ? 9.492 11.773 4.461 1 98.56 145 MET B CA 1
ATOM 3305 C C . MET B 1 145 ? 8.172 12.078 3.764 1 98.56 145 MET B C 1
ATOM 3307 O O . MET B 1 145 ? 8.094 12.023 2.535 1 98.56 145 MET B O 1
ATOM 3311 N N . VAL B 1 146 ? 7.18 12.336 4.551 1 98.62 146 VAL B N 1
ATOM 3312 C CA . VAL B 1 146 ? 5.91 12.922 4.133 1 98.62 146 VAL B CA 1
ATOM 3313 C C . VAL B 1 146 ? 5.594 14.141 4.996 1 98.62 146 VAL B C 1
ATOM 3315 O O . VAL B 1 146 ? 5.672 14.07 6.227 1 98.62 146 VAL B O 1
ATOM 3318 N N . LEU B 1 147 ? 5.281 15.211 4.348 1 98.19 147 LEU B N 1
ATOM 3319 C CA . LEU B 1 147 ? 5.094 16.469 5.066 1 98.19 147 LEU B CA 1
ATOM 3320 C C . LEU B 1 147 ? 3.777 16.453 5.84 1 98.19 147 LEU B C 1
ATOM 3322 O O . LEU B 1 147 ? 2.793 15.867 5.391 1 98.19 147 LEU B O 1
ATOM 3326 N N . THR B 1 148 ? 3.748 17.203 6.938 1 98.62 148 THR B N 1
ATOM 3327 C CA . THR B 1 148 ? 2.598 17.219 7.832 1 98.62 148 THR B CA 1
ATOM 3328 C C . THR B 1 148 ? 1.529 18.188 7.32 1 98.62 148 THR B C 1
ATOM 3330 O O . THR B 1 148 ? 0.464 18.312 7.926 1 98.62 148 THR B O 1
ATOM 3333 N N . ASN B 1 149 ? 1.803 18.891 6.215 1 97.62 149 ASN B N 1
ATOM 3334 C CA . ASN B 1 149 ? 0.788 19.797 5.691 1 97.62 149 ASN B CA 1
ATOM 3335 C C . ASN B 1 149 ? -0.426 19.031 5.168 1 97.62 149 ASN B C 1
ATOM 3337 O O . ASN B 1 149 ? -1.492 19.625 4.969 1 97.62 149 ASN B O 1
ATOM 3341 N N . LEU B 1 150 ? -0.29 17.766 4.891 1 98.5 150 LEU B N 1
ATOM 3342 C CA . LEU B 1 150 ? -1.397 16.891 4.527 1 98.5 150 LEU B CA 1
ATOM 3343 C C . LEU B 1 150 ? -1.033 15.43 4.762 1 98.5 150 LEU B C 1
ATOM 3345 O O . LEU B 1 150 ? -0.781 14.688 3.807 1 98.5 150 LEU B O 1
ATOM 3349 N N . ALA B 1 151 ? -1.133 15.039 6.039 1 98.88 151 ALA B N 1
ATOM 3350 C CA . ALA B 1 151 ? -0.689 13.695 6.387 1 98.88 151 ALA B CA 1
ATOM 3351 C C . ALA B 1 151 ? -1.376 13.195 7.66 1 98.88 151 ALA B C 1
ATOM 3353 O O . ALA B 1 151 ? -1.568 13.969 8.602 1 98.88 151 ALA B O 1
ATOM 3354 N N . PHE B 1 152 ? -1.749 11.922 7.68 1 98.88 152 PHE B N 1
ATOM 3355 C CA . PHE B 1 152 ? -2.268 11.258 8.867 1 98.88 152 PHE B CA 1
ATOM 3356 C C . PHE B 1 152 ? -1.132 10.828 9.789 1 98.88 152 PHE B C 1
ATOM 3358 O O . PHE B 1 152 ? -0.096 10.352 9.328 1 98.88 152 PHE B O 1
ATOM 3365 N N . SER B 1 153 ? -1.314 10.977 11.016 1 98.81 153 SER B N 1
ATOM 3366 C CA . SER B 1 153 ? -0.476 10.445 12.086 1 98.81 153 SER B CA 1
ATOM 3367 C C . SER B 1 153 ? -1.318 9.969 13.266 1 98.81 153 SER B C 1
ATOM 3369 O O . SER B 1 153 ? -2.338 10.578 13.594 1 98.81 153 SER B O 1
ATOM 3371 N N . HIS B 1 154 ? -0.97 8.844 13.805 1 98.81 154 HIS B N 1
ATOM 3372 C CA . HIS B 1 154 ? -1.608 8.422 15.047 1 98.81 154 HIS B CA 1
ATOM 3373 C C . HIS B 1 154 ? -1.329 9.414 16.172 1 98.81 154 HIS B C 1
ATOM 3375 O O . HIS B 1 154 ? -0.21 9.914 16.297 1 98.81 154 HIS B O 1
ATOM 3381 N N . VAL B 1 155 ? -2.238 9.609 17.062 1 98.62 155 VAL B N 1
ATOM 3382 C CA . VAL B 1 155 ? -2.18 10.641 18.094 1 98.62 155 VAL B CA 1
ATOM 3383 C C . VAL B 1 155 ? -1.041 10.336 19.062 1 98.62 155 VAL B C 1
ATOM 3385 O O . VAL B 1 155 ? -0.463 11.25 19.656 1 98.62 155 VAL B O 1
ATOM 3388 N N . SER B 1 156 ? -0.642 9.094 19.156 1 98.5 156 SER B N 1
ATOM 3389 C CA . SER B 1 156 ? 0.431 8.727 20.078 1 98.5 156 SER B CA 1
ATOM 3390 C C . SER B 1 156 ? 1.755 9.359 19.656 1 98.5 156 SER B C 1
ATOM 3392 O O . SER B 1 156 ? 2.598 9.664 20.516 1 98.5 156 SER B O 1
ATOM 3394 N N . PHE B 1 157 ? 1.989 9.562 18.391 1 98.75 157 PHE B N 1
ATOM 3395 C CA . PHE B 1 157 ? 3.211 10.211 17.938 1 98.75 157 PHE B CA 1
ATOM 3396 C C . PHE B 1 157 ? 3.201 11.695 18.281 1 98.75 157 PHE B C 1
ATOM 3398 O O . PHE B 1 157 ? 4.242 12.266 18.625 1 98.75 157 PHE B O 1
ATOM 3405 N N . LEU B 1 158 ? 2.045 12.328 18.172 1 98.81 158 LEU B N 1
ATOM 3406 C CA . LEU B 1 158 ? 1.906 13.703 18.625 1 98.81 158 LEU B CA 1
ATOM 3407 C C . LEU B 1 158 ? 2.172 13.805 20.125 1 98.81 158 LEU B C 1
ATOM 3409 O O . LEU B 1 158 ? 2.789 14.773 20.578 1 98.81 158 LEU B O 1
ATOM 3413 N N . ASP B 1 159 ? 1.679 12.82 20.859 1 98.69 159 ASP B N 1
ATOM 3414 C CA . ASP B 1 159 ? 1.93 12.773 22.281 1 98.69 159 ASP B CA 1
ATOM 3415 C C . ASP B 1 159 ? 3.428 12.758 22.578 1 98.69 159 ASP B C 1
ATOM 3417 O O . ASP B 1 159 ? 3.902 13.5 23.453 1 98.69 159 ASP B O 1
ATOM 3421 N N . TYR B 1 160 ? 4.062 11.953 21.891 1 98.69 160 TYR B N 1
ATOM 3422 C CA . TYR B 1 160 ? 5.5 11.875 22.109 1 98.69 160 TYR B CA 1
ATOM 3423 C C . TYR B 1 160 ? 6.184 13.172 21.703 1 98.69 160 TYR B C 1
ATOM 3425 O O . TYR B 1 160 ? 7.004 13.711 22.453 1 98.69 160 TYR B O 1
ATOM 3433 N N . TYR B 1 161 ? 5.859 13.656 20.547 1 98.69 161 TYR B N 1
ATOM 3434 C CA . TYR B 1 161 ? 6.434 14.898 20.062 1 98.69 161 TYR B CA 1
ATOM 3435 C C . TYR B 1 161 ? 6.27 16.016 21.078 1 98.69 161 TYR B C 1
ATOM 3437 O O . TYR B 1 161 ? 7.168 16.844 21.266 1 98.69 161 TYR B O 1
ATOM 3445 N N . SER B 1 162 ? 5.168 16.031 21.719 1 98.44 162 SER B N 1
ATOM 3446 C CA . SER B 1 162 ? 4.816 17.109 22.625 1 98.44 162 SER B CA 1
ATOM 3447 C C . SER B 1 162 ? 5.172 16.781 24.062 1 98.44 162 SER B C 1
ATOM 3449 O O . SER B 1 162 ? 4.828 17.516 24.984 1 98.44 162 SER B O 1
ATOM 3451 N N . SER B 1 163 ? 5.828 15.711 24.281 1 98.38 163 SER B N 1
ATOM 3452 C CA . SER B 1 163 ? 6.141 15.25 25.625 1 98.38 163 SER B CA 1
ATOM 3453 C C . SER B 1 163 ? 7.254 16.078 26.266 1 98.38 163 SER B C 1
ATOM 3455 O O . SER B 1 163 ? 7.828 16.953 25.609 1 98.38 163 SER B O 1
ATOM 3457 N N . ASN B 1 164 ? 7.527 15.742 27.516 1 97.81 164 ASN B N 1
ATOM 3458 C CA . ASN B 1 164 ? 8.586 16.438 28.234 1 97.81 164 ASN B CA 1
ATOM 3459 C C . ASN B 1 164 ? 9.938 15.75 28.047 1 97.81 164 ASN B C 1
ATOM 3461 O O . ASN B 1 164 ? 10.898 16.047 28.766 1 97.81 164 ASN B O 1
ATOM 3465 N N . ASP B 1 165 ? 9.953 14.836 27.109 1 97.19 165 ASP B N 1
ATOM 3466 C CA . ASP B 1 165 ? 11.234 14.242 26.734 1 97.19 165 ASP B CA 1
ATOM 3467 C C . ASP B 1 165 ? 12.258 15.32 26.375 1 97.19 165 ASP B C 1
ATOM 3469 O O . ASP B 1 165 ? 11.922 16.281 25.688 1 97.19 165 ASP B O 1
ATOM 3473 N N . THR B 1 166 ? 13.469 15.117 26.781 1 97.81 166 THR B N 1
ATOM 3474 C CA . THR B 1 166 ? 14.508 16.125 26.609 1 97.81 166 THR B CA 1
ATOM 3475 C C . THR B 1 166 ? 14.711 16.453 25.141 1 97.81 166 THR B C 1
ATOM 3477 O O . THR B 1 166 ? 14.773 17.609 24.75 1 97.81 166 THR B O 1
ATOM 3480 N N . ILE B 1 167 ? 14.828 15.422 24.344 1 97.81 167 ILE B N 1
ATOM 3481 C CA . ILE B 1 167 ? 15.062 15.617 22.906 1 97.81 167 ILE B CA 1
ATOM 3482 C C . ILE B 1 167 ? 13.859 16.328 22.297 1 97.81 167 ILE B C 1
ATOM 3484 O O . ILE B 1 167 ? 14.016 17.219 21.453 1 97.81 167 ILE B O 1
ATOM 3488 N N . MET B 1 168 ? 12.633 15.922 22.641 1 98.56 168 MET B N 1
ATOM 3489 C CA . MET B 1 168 ? 11.43 16.562 22.125 1 98.56 168 MET B CA 1
ATOM 3490 C C . MET B 1 168 ? 11.375 18.031 22.516 1 98.56 168 MET B C 1
ATOM 3492 O O . MET B 1 168 ? 11 18.875 21.703 1 98.56 168 MET B O 1
ATOM 3496 N N . THR B 1 169 ? 11.75 18.344 23.734 1 98.62 169 THR B N 1
ATOM 3497 C CA . THR B 1 169 ? 11.789 19.75 24.172 1 98.62 169 THR B CA 1
ATOM 3498 C C . THR B 1 169 ? 12.773 20.547 23.312 1 98.62 169 THR B C 1
ATOM 3500 O O . THR B 1 169 ? 12.453 21.641 22.859 1 98.62 169 THR B O 1
ATOM 3503 N N . GLN B 1 170 ? 13.93 19.984 23.125 1 98.56 170 GLN B N 1
ATOM 3504 C CA . GLN B 1 170 ? 14.945 20.641 22.312 1 98.56 170 GLN B CA 1
ATOM 3505 C C . GLN B 1 170 ? 14.453 20.875 20.891 1 98.56 170 GLN B C 1
ATOM 3507 O O . GLN B 1 170 ? 14.68 21.953 20.312 1 98.56 170 GLN B O 1
ATOM 3512 N N . ILE B 1 171 ? 13.852 19.875 20.391 1 98.56 171 ILE B N 1
ATOM 3513 C CA . ILE B 1 171 ? 13.367 19.953 19.016 1 98.56 171 ILE B CA 1
ATOM 3514 C C . ILE B 1 171 ? 12.289 21.031 18.922 1 98.56 171 ILE B C 1
ATOM 3516 O O . ILE B 1 171 ? 12.312 21.859 17.984 1 98.56 171 ILE B O 1
ATOM 3520 N N . ARG B 1 172 ? 11.375 21.078 19.781 1 98.69 172 ARG B N 1
ATOM 3521 C CA . ARG B 1 172 ? 10.32 22.078 19.734 1 98.69 172 ARG B CA 1
ATOM 3522 C C . ARG B 1 172 ? 10.898 23.484 19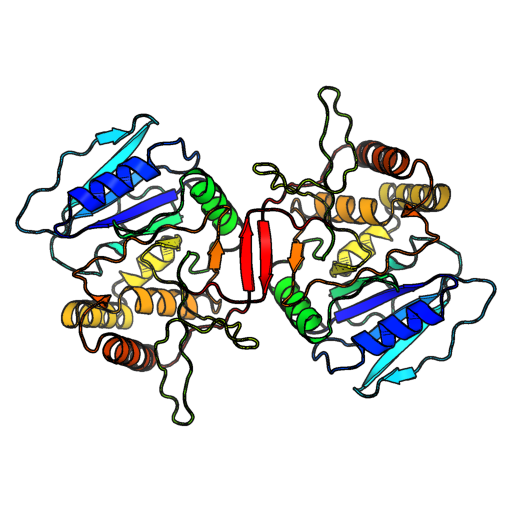.891 1 98.69 172 ARG B C 1
ATOM 3524 O O . ARG B 1 172 ? 10.422 24.422 19.25 1 98.69 172 ARG B O 1
ATOM 3531 N N . GLU B 1 173 ? 11.875 23.641 20.703 1 98.62 173 GLU B N 1
ATOM 3532 C CA . GLU B 1 173 ? 12.555 24.922 20.828 1 98.62 173 GLU B CA 1
ATOM 3533 C C . GLU B 1 173 ? 13.258 25.297 19.531 1 98.62 173 GLU B C 1
ATOM 3535 O O . GLU B 1 173 ? 13.203 26.453 19.094 1 98.62 173 GLU B O 1
ATOM 3540 N N . TYR B 1 174 ? 13.914 24.328 18.969 1 98.62 174 TYR B N 1
ATOM 3541 C CA . TYR B 1 174 ? 14.578 24.531 17.672 1 98.62 174 TYR B CA 1
ATOM 3542 C C . TYR B 1 174 ? 13.586 25.016 16.625 1 98.62 174 TYR B C 1
ATOM 3544 O O . TYR B 1 174 ? 13.867 25.953 15.883 1 98.62 174 TYR B O 1
ATOM 3552 N N . VAL B 1 175 ? 12.43 24.391 16.562 1 98.5 175 VAL B N 1
ATOM 3553 C CA . VAL B 1 175 ? 11.367 24.734 15.633 1 98.5 175 VAL B CA 1
ATOM 3554 C C . VAL B 1 175 ? 10.883 26.156 15.906 1 98.5 175 VAL B C 1
ATOM 3556 O O . VAL B 1 175 ? 10.68 26.938 14.977 1 98.5 175 VAL B O 1
ATOM 3559 N N . ASP B 1 176 ? 10.711 26.5 17.109 1 98.38 176 ASP B N 1
ATOM 3560 C CA . ASP B 1 176 ? 10.258 27.844 17.469 1 98.38 176 ASP B CA 1
ATOM 3561 C C . ASP B 1 176 ? 11.289 28.906 17.078 1 98.38 176 ASP B C 1
ATOM 3563 O O . ASP B 1 176 ? 10.93 29.953 16.547 1 98.38 176 ASP B O 1
ATOM 3567 N N . GLU B 1 177 ? 12.484 28.609 17.328 1 97.69 177 GLU B N 1
ATOM 3568 C CA . GLU B 1 177 ? 13.555 29.562 17.031 1 97.69 177 GLU B CA 1
ATOM 3569 C C . GLU B 1 177 ? 13.68 29.797 15.531 1 97.69 177 GLU B C 1
ATOM 3571 O O . GLU B 1 177 ? 13.883 30.938 15.102 1 97.69 177 GLU B O 1
ATOM 3576 N N . GLY B 1 178 ? 13.578 28.781 14.789 1 96.12 178 GLY B N 1
ATOM 3577 C CA . GLY B 1 178 ? 13.766 28.906 13.352 1 96.12 178 GLY B CA 1
ATOM 3578 C C . GLY B 1 178 ? 12.461 29.109 12.594 1 96.12 178 GLY B C 1
ATOM 3579 O O . GLY B 1 178 ? 12.469 29.391 11.398 1 96.12 178 GLY B O 1
ATOM 3580 N N . PHE B 1 179 ? 11.336 28.891 13.281 1 96.81 179 PHE B N 1
ATOM 3581 C CA . PHE B 1 179 ? 10.008 28.938 12.688 1 96.81 179 PHE B CA 1
ATOM 3582 C C . PHE B 1 179 ? 9.938 28.062 11.438 1 96.81 179 PHE B C 1
ATOM 3584 O O . PHE B 1 179 ? 9.539 28.531 10.367 1 96.81 179 PHE B O 1
ATOM 3591 N N . ASN B 1 180 ? 10.383 26.828 11.625 1 95.88 180 ASN B N 1
ATOM 3592 C CA . ASN B 1 180 ? 10.531 25.875 10.531 1 95.88 180 ASN B CA 1
ATOM 3593 C C . ASN B 1 180 ? 10.773 24.469 11.047 1 95.88 180 ASN B C 1
ATOM 3595 O O . ASN B 1 180 ? 10.984 24.266 12.242 1 95.88 180 ASN B O 1
ATOM 3599 N N . CYS B 1 181 ? 10.562 23.438 10.297 1 97.94 181 CYS B N 1
ATOM 3600 C CA . CYS B 1 181 ? 11.148 22.109 10.438 1 97.94 181 CYS B CA 1
ATOM 3601 C C . CYS B 1 181 ? 10.266 21.203 11.289 1 97.94 181 CYS B C 1
ATOM 3603 O O . CYS B 1 181 ? 10.609 20.047 11.539 1 97.94 181 CYS B O 1
ATOM 3605 N N . GLU B 1 182 ? 9.094 21.688 11.789 1 98.69 182 GLU B N 1
ATOM 3606 C CA . GLU B 1 182 ? 8.234 20.828 12.602 1 98.69 182 GLU B CA 1
ATOM 3607 C C . GLU B 1 182 ? 7.824 19.578 11.844 1 98.69 182 GLU B C 1
ATOM 3609 O O . GLU B 1 182 ? 7.652 18.516 12.438 1 98.69 182 GLU B O 1
ATOM 3614 N N . ASP B 1 183 ? 7.609 19.703 10.555 1 98.56 183 ASP B N 1
ATOM 3615 C CA . ASP B 1 183 ? 7.176 18.578 9.734 1 98.56 183 ASP B CA 1
ATOM 3616 C C . ASP B 1 183 ? 8.289 17.547 9.578 1 98.56 183 ASP B C 1
ATOM 3618 O O . ASP B 1 183 ? 8.039 16.344 9.602 1 98.56 183 ASP B O 1
ATOM 3622 N N . LEU B 1 184 ? 9.539 18.031 9.469 1 98.75 184 LEU B N 1
ATOM 3623 C CA . LEU B 1 184 ? 10.664 17.094 9.445 1 98.75 184 LEU B CA 1
ATOM 3624 C C . LEU B 1 184 ? 10.789 16.359 10.773 1 98.75 184 LEU B C 1
ATOM 3626 O O . LEU B 1 184 ? 11.008 15.148 10.797 1 98.75 184 LEU B O 1
ATOM 3630 N N . ALA B 1 185 ? 10.648 17.109 11.812 1 98.81 185 ALA B N 1
ATOM 3631 C CA . ALA B 1 185 ? 10.758 16.531 13.156 1 98.81 185 ALA B CA 1
ATOM 3632 C C . ALA B 1 185 ? 9.758 15.398 13.352 1 98.81 185 ALA B C 1
ATOM 3634 O O . ALA B 1 185 ? 10.094 14.367 13.938 1 98.81 185 ALA B O 1
ATOM 3635 N N . MET B 1 186 ? 8.562 15.578 12.883 1 98.81 186 MET B N 1
ATOM 3636 C CA . MET B 1 186 ? 7.535 14.547 13.031 1 98.81 186 MET B CA 1
ATOM 3637 C C . MET B 1 186 ? 7.93 13.273 12.289 1 98.81 186 MET B C 1
ATOM 3639 O O . MET B 1 186 ? 7.645 12.172 12.75 1 98.81 186 MET B O 1
ATOM 3643 N N . ASN B 1 187 ? 8.547 13.383 11.148 1 98.88 187 ASN B N 1
ATOM 3644 C CA . ASN B 1 187 ? 9.055 12.211 10.445 1 98.88 187 ASN B CA 1
ATOM 3645 C C . ASN B 1 187 ? 10.133 11.5 11.25 1 98.88 187 ASN B C 1
ATOM 3647 O O . ASN B 1 187 ? 10.172 10.266 11.297 1 98.88 187 ASN B O 1
ATOM 3651 N N . TYR B 1 188 ? 11.031 12.289 11.867 1 98.75 188 TYR B N 1
ATOM 3652 C CA . TYR B 1 188 ? 12.055 11.695 12.719 1 98.75 188 TYR B CA 1
ATOM 3653 C C . TYR B 1 188 ? 11.43 10.922 13.867 1 98.75 188 TYR B C 1
ATOM 3655 O O . TYR B 1 188 ? 11.891 9.828 14.211 1 98.75 188 TYR B O 1
ATOM 3663 N N . VAL B 1 189 ? 10.414 11.5 14.414 1 98.69 189 VAL B N 1
ATOM 3664 C CA . VAL B 1 189 ? 9.695 10.852 15.516 1 98.69 189 VAL B CA 1
ATOM 3665 C C . VAL B 1 189 ? 9.141 9.508 15.055 1 98.69 189 VAL B C 1
ATOM 3667 O O . VAL B 1 189 ? 9.352 8.484 15.703 1 98.69 189 VAL B O 1
ATOM 3670 N N . HIS B 1 190 ? 8.469 9.461 13.945 1 98.62 190 HIS B N 1
ATOM 3671 C CA . HIS B 1 190 ? 7.918 8.227 13.406 1 98.62 190 HIS B CA 1
ATOM 3672 C C . HIS B 1 190 ? 9.016 7.203 13.141 1 98.62 190 HIS B C 1
ATOM 3674 O O . HIS B 1 190 ? 8.914 6.051 13.57 1 98.62 190 HIS B O 1
ATOM 3680 N N . GLY B 1 191 ? 10.047 7.688 12.43 1 98.06 191 GLY B N 1
ATOM 3681 C CA . GLY B 1 191 ? 11.148 6.793 12.094 1 98.06 191 GLY B CA 1
ATOM 3682 C C . GLY B 1 191 ? 11.812 6.191 13.32 1 98.06 191 GLY B C 1
ATOM 3683 O O . GLY B 1 191 ? 12.117 4.996 13.344 1 98.06 191 GLY B O 1
ATOM 3684 N N . LEU B 1 192 ? 12.016 6.996 14.312 1 97.19 192 LEU B N 1
ATOM 3685 C CA . LEU B 1 192 ? 12.68 6.555 15.531 1 97.19 192 LEU B CA 1
ATOM 3686 C C . LEU B 1 192 ? 11.836 5.52 16.266 1 97.19 192 LEU B C 1
ATOM 3688 O O . LEU B 1 192 ? 12.352 4.496 16.719 1 97.19 192 LEU B O 1
ATOM 3692 N N . LEU B 1 193 ? 10.57 5.793 16.359 1 97.94 193 LEU B N 1
ATOM 3693 C CA . LEU B 1 193 ? 9.711 4.992 17.219 1 97.94 193 LEU B CA 1
ATOM 3694 C C . LEU B 1 193 ? 9.297 3.695 16.531 1 97.94 193 LEU B C 1
ATOM 3696 O O . LEU B 1 193 ? 9.055 2.688 17.203 1 97.94 193 LEU B O 1
ATOM 3700 N N . THR B 1 194 ? 9.273 3.67 15.234 1 98.06 194 THR B N 1
ATOM 3701 C CA . THR B 1 194 ? 8.641 2.518 14.602 1 98.06 194 THR B CA 1
ATOM 3702 C C . THR B 1 194 ? 9.633 1.787 13.695 1 98.06 194 THR B C 1
ATOM 3704 O O . THR B 1 194 ? 9.43 0.622 13.352 1 98.06 194 THR B O 1
ATOM 3707 N N . GLY B 1 195 ? 10.672 2.514 13.266 1 97.38 195 GLY B N 1
ATOM 3708 C CA . GLY B 1 195 ? 11.578 1.929 12.289 1 97.38 195 GLY B CA 1
ATOM 3709 C C . GLY B 1 195 ? 10.938 1.715 10.93 1 97.38 195 GLY B C 1
ATOM 3710 O O . GLY B 1 195 ? 11.414 0.902 10.133 1 97.38 195 GLY B O 1
ATOM 3711 N N . GLU B 1 196 ? 9.828 2.359 10.672 1 97 196 GLU B N 1
ATOM 3712 C CA . GLU B 1 196 ? 9.117 2.234 9.406 1 97 196 GLU B CA 1
ATOM 3713 C C . GLU B 1 196 ? 9.148 3.545 8.625 1 97 196 GLU B C 1
ATOM 3715 O O . GLU B 1 196 ? 9.156 4.625 9.219 1 97 196 GLU B O 1
ATOM 3720 N N . GLY B 1 197 ? 9.203 3.467 7.324 1 97.88 197 GLY B N 1
ATOM 3721 C CA . GLY B 1 197 ? 9.125 4.645 6.473 1 97.88 197 GLY B CA 1
ATOM 3722 C C . GLY B 1 197 ? 7.719 5.184 6.32 1 97.88 197 GLY B C 1
ATOM 3723 O O . GLY B 1 197 ? 6.754 4.543 6.742 1 97.88 197 GLY B O 1
ATOM 3724 N N . PRO B 1 198 ? 7.637 6.352 5.77 1 98.44 198 PRO B N 1
ATOM 3725 C CA . PRO B 1 198 ? 6.324 6.945 5.504 1 98.44 198 PRO B CA 1
ATOM 3726 C C . PRO B 1 198 ? 5.57 6.234 4.383 1 98.44 198 PRO B C 1
ATOM 3728 O O . PRO B 1 198 ? 6.074 5.266 3.812 1 98.44 198 PRO B O 1
ATOM 3731 N N . LEU B 1 199 ? 4.348 6.598 4.203 1 98.25 199 LEU B N 1
ATOM 3732 C CA . LEU B 1 199 ? 3.543 6.023 3.131 1 98.25 199 LEU B CA 1
ATOM 3733 C C . LEU B 1 199 ? 2.814 7.113 2.354 1 98.25 199 LEU B C 1
ATOM 3735 O O . LEU B 1 199 ? 1.994 7.844 2.918 1 98.25 199 LEU B O 1
ATOM 3739 N N . LEU B 1 200 ? 3.131 7.168 1.122 1 98 200 LEU B N 1
ATOM 3740 C CA . LEU B 1 200 ? 2.484 8.109 0.215 1 98 200 LEU B CA 1
ATOM 3741 C C . LEU B 1 200 ? 1.191 7.527 -0.344 1 98 200 LEU B C 1
ATOM 3743 O O . LEU B 1 200 ? 1.139 6.348 -0.696 1 98 200 LEU B O 1
ATOM 3747 N N . ILE B 1 201 ? 0.1 8.344 -0.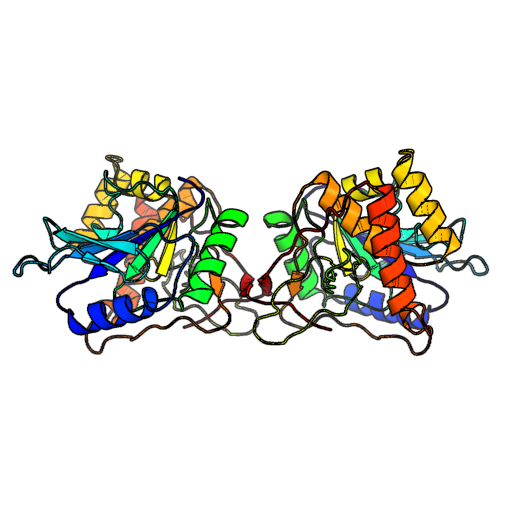322 1 98 201 ILE B N 1
ATOM 3748 C CA . ILE B 1 201 ? -1.18 7.895 -0.862 1 98 201 ILE B CA 1
ATOM 3749 C C . ILE B 1 201 ? -1.751 8.969 -1.788 1 98 201 ILE B C 1
ATOM 3751 O O . ILE B 1 201 ? -1.752 10.148 -1.449 1 98 201 ILE B O 1
ATOM 3755 N N . ASN B 1 202 ? -2.223 8.562 -2.92 1 96.88 202 ASN B N 1
ATOM 3756 C CA . ASN B 1 202 ? -2.918 9.422 -3.871 1 96.88 202 ASN B CA 1
ATOM 3757 C C . ASN B 1 202 ? -4.332 8.922 -4.148 1 96.88 202 ASN B C 1
ATOM 3759 O O . ASN B 1 202 ? -4.578 7.711 -4.152 1 96.88 202 ASN B O 1
ATOM 3763 N N . GLY B 1 203 ? -5.273 9.859 -4.301 1 94.88 203 GLY B N 1
ATOM 3764 C CA . GLY B 1 203 ? -6.641 9.516 -4.648 1 94.88 203 GLY B CA 1
ATOM 3765 C C . GLY B 1 203 ? -6.863 9.398 -6.145 1 94.88 203 GLY B C 1
ATOM 3766 O O . GLY B 1 203 ? -5.922 9.148 -6.898 1 94.88 203 GLY B O 1
ATOM 3767 N N . HIS B 1 204 ? -8.164 9.398 -6.543 1 93.12 204 HIS B N 1
ATOM 3768 C CA . HIS B 1 204 ? -8.531 9.461 -7.953 1 93.12 204 HIS B CA 1
ATOM 3769 C C . HIS B 1 204 ? -8.047 10.758 -8.586 1 93.12 204 HIS B C 1
ATOM 3771 O O . HIS B 1 204 ? -7.602 10.758 -9.742 1 93.12 204 HIS B O 1
ATOM 3777 N N . GLU B 1 205 ? -8.242 11.727 -7.789 1 91.44 205 GLU B N 1
ATOM 3778 C CA . GLU B 1 205 ? -7.723 13.031 -8.188 1 91.44 205 GLU B CA 1
ATOM 3779 C C . GLU B 1 205 ? -6.484 13.406 -7.375 1 91.44 205 GLU B C 1
ATOM 3781 O O . GLU B 1 205 ? -6.363 13.023 -6.207 1 91.44 205 GLU B O 1
ATOM 3786 N N . LYS B 1 206 ? -5.648 14.141 -8.008 1 91.69 206 LYS B N 1
ATOM 3787 C CA . LYS B 1 206 ? -4.5 14.68 -7.281 1 91.69 206 LYS B CA 1
ATOM 3788 C C . LYS B 1 206 ? -4.941 15.625 -6.168 1 91.69 206 LYS B C 1
ATOM 3790 O O . LYS B 1 206 ? -5.867 16.422 -6.355 1 91.69 206 LYS B O 1
ATOM 3795 N N . TYR B 1 207 ? -4.281 15.539 -5.09 1 93.75 207 TYR B N 1
ATOM 3796 C CA . TYR B 1 207 ? -4.508 16.516 -4.031 1 93.75 207 TYR B CA 1
ATOM 3797 C C . TYR B 1 207 ? -4.289 17.938 -4.539 1 93.75 207 TYR B C 1
ATOM 3799 O O . TYR B 1 207 ? -3.594 18.141 -5.539 1 93.75 207 TYR B O 1
ATOM 3807 N N . VAL B 1 208 ? -4.875 18.875 -3.826 1 94.56 208 VAL B N 1
ATOM 3808 C CA . VAL B 1 208 ? -4.711 20.281 -4.191 1 94.56 208 VAL B CA 1
ATOM 3809 C C . VAL B 1 208 ? -3.717 20.953 -3.248 1 94.56 208 VAL B C 1
ATOM 3811 O O . VAL B 1 208 ? -3.758 20.734 -2.035 1 94.56 208 VAL B O 1
ATOM 3814 N N . ASN B 1 209 ? -2.863 21.703 -3.834 1 92.94 209 ASN B N 1
ATOM 3815 C CA . ASN B 1 209 ? -1.874 22.5 -3.133 1 92.94 209 ASN B CA 1
ATOM 3816 C C . ASN B 1 209 ? -1.777 23.906 -3.723 1 92.94 209 ASN B C 1
ATOM 3818 O O . ASN B 1 209 ? -1.134 24.109 -4.754 1 92.94 209 ASN B O 1
ATOM 3822 N N . PHE B 1 210 ? -2.404 25 -3.182 1 86.81 210 PHE B N 1
ATOM 3823 C CA . PHE B 1 210 ? -2.492 26.359 -3.713 1 86.81 210 PHE B CA 1
ATOM 3824 C C . PHE B 1 210 ? -1.146 27.062 -3.615 1 86.81 210 PHE B C 1
ATOM 3826 O O . PHE B 1 210 ? -0.864 27.984 -4.387 1 86.81 210 PHE B O 1
ATOM 3833 N N . VAL B 1 211 ? -0.14 26.578 -3.258 1 79.06 211 VAL B N 1
ATOM 3834 C CA . VAL B 1 211 ? 1.157 27.219 -3.033 1 79.06 211 VAL B CA 1
ATOM 3835 C C . VAL B 1 211 ? 0.985 28.734 -2.938 1 79.06 211 VAL B C 1
ATOM 3837 O O . VAL B 1 211 ? 0.8 29.406 -3.955 1 79.06 211 VAL B O 1
ATOM 3840 N N . PRO B 1 212 ? 1.137 29.328 -1.813 1 77.81 212 PRO B N 1
ATOM 3841 C CA . PRO B 1 212 ? 0.915 30.766 -1.643 1 77.81 212 PRO B CA 1
ATOM 3842 C C . PRO B 1 212 ? 2.045 31.609 -2.227 1 77.81 212 PRO B C 1
ATOM 3844 O O . PRO B 1 212 ? 3.16 31.109 -2.41 1 77.81 212 PRO B O 1
ATOM 3847 N N . LYS B 1 213 ? 1.722 33 -2.656 1 75.38 213 LYS B N 1
ATOM 3848 C CA . LYS B 1 213 ? 2.707 33.938 -3.176 1 75.38 213 LYS B CA 1
ATOM 3849 C C . LYS B 1 213 ? 3.748 34.281 -2.115 1 75.38 213 LYS B C 1
ATOM 3851 O O . LYS B 1 213 ? 4.93 34.438 -2.43 1 75.38 213 LYS B O 1
ATOM 3856 N N . VAL B 1 214 ? 3.186 34.281 -0.895 1 79.69 214 VAL B N 1
ATOM 3857 C CA . VAL B 1 214 ? 4.051 34.562 0.246 1 79.69 214 VAL B CA 1
ATOM 3858 C C . VAL B 1 214 ? 3.887 33.469 1.298 1 79.69 214 VAL B C 1
ATOM 3860 O O . VAL B 1 214 ? 2.766 33.062 1.613 1 79.69 214 VAL B O 1
ATOM 3863 N N . GLY B 1 215 ? 5.031 32.75 1.69 1 82.38 215 GLY B N 1
ATOM 3864 C CA . GLY B 1 215 ? 4.992 31.656 2.67 1 82.38 215 GLY B CA 1
ATOM 3865 C C . GLY B 1 215 ? 6.367 31.266 3.166 1 82.38 215 GLY B C 1
ATOM 3866 O O . GLY B 1 215 ? 7.383 31.672 2.6 1 82.38 215 GLY B O 1
ATOM 3867 N N . ILE B 1 216 ? 6.312 30.5 4.176 1 84.5 216 ILE B N 1
ATOM 3868 C CA . ILE B 1 216 ? 7.543 30.078 4.832 1 84.5 216 ILE B CA 1
ATOM 3869 C C . ILE B 1 216 ? 8.453 29.391 3.824 1 84.5 216 ILE B C 1
ATOM 3871 O O . ILE B 1 216 ? 9.648 29.672 3.758 1 84.5 216 ILE B O 1
ATOM 3875 N N . SER B 1 217 ? 7.906 28.5 3.01 1 85.5 217 SER B N 1
ATOM 3876 C CA . SER B 1 217 ? 8.688 27.719 2.068 1 85.5 217 SER B CA 1
ATOM 3877 C C . SER B 1 217 ? 9.18 28.562 0.904 1 85.5 217 SER B C 1
ATOM 3879 O O . SER B 1 217 ? 10.047 28.125 0.137 1 85.5 217 SER B O 1
ATOM 3881 N N . MET B 1 218 ? 8.711 29.688 0.725 1 84.25 218 MET B N 1
ATOM 3882 C CA . MET B 1 218 ? 9.062 30.562 -0.398 1 84.25 218 MET B CA 1
ATOM 3883 C C . MET B 1 218 ? 10.25 31.453 -0.049 1 84.25 218 MET B C 1
ATOM 3885 O O . MET B 1 218 ? 10.797 32.125 -0.919 1 84.25 218 MET B O 1
ATOM 3889 N N . LYS B 1 219 ? 10.664 31.422 1.13 1 86.69 219 LYS B N 1
ATOM 3890 C CA . LYS B 1 219 ? 11.781 32.25 1.578 1 86.69 219 LYS B CA 1
ATOM 3891 C C . LYS B 1 219 ? 13.102 31.781 0.983 1 86.69 219 LYS B C 1
ATOM 3893 O O . LYS B 1 219 ? 13.328 30.578 0.843 1 86.69 219 LYS B O 1
ATOM 3898 N N . LYS B 1 220 ? 13.906 32.812 0.715 1 85 220 LYS B N 1
ATOM 3899 C CA . LYS B 1 220 ? 15.242 32.469 0.23 1 85 220 LYS B CA 1
ATOM 3900 C C . LYS B 1 220 ? 16.016 31.656 1.255 1 85 220 LYS B C 1
ATOM 3902 O O . LYS B 1 220 ? 15.977 31.938 2.451 1 85 220 LYS B O 1
ATOM 3907 N N . GLY B 1 221 ? 16.625 30.531 0.778 1 92.19 221 GLY B N 1
ATOM 3908 C CA . GLY B 1 221 ? 17.438 29.719 1.662 1 92.19 221 GLY B CA 1
ATOM 3909 C C . GLY B 1 221 ? 16.656 28.609 2.344 1 92.19 221 GLY B C 1
ATOM 3910 O O . GLY B 1 221 ? 17.172 27.922 3.221 1 92.19 221 GLY B O 1
ATOM 3911 N N . HIS B 1 222 ? 15.539 28.547 1.983 1 93.25 222 HIS B N 1
ATOM 3912 C CA . HIS B 1 222 ? 14.656 27.562 2.611 1 93.25 222 HIS B CA 1
ATOM 3913 C C . HIS B 1 222 ? 15.227 26.156 2.52 1 93.25 222 HIS B C 1
ATOM 3915 O O . HIS B 1 222 ? 15.258 25.422 3.514 1 93.25 222 HIS B O 1
ATOM 3921 N N . MET B 1 223 ? 15.742 25.734 1.351 1 95.19 223 MET B N 1
ATOM 3922 C CA . MET B 1 223 ? 16.266 24.391 1.149 1 95.19 223 MET B CA 1
ATOM 3923 C C . MET B 1 223 ? 17.469 24.141 2.043 1 95.19 223 MET B C 1
ATOM 3925 O O . MET B 1 223 ? 17.609 23.047 2.621 1 95.19 223 MET B O 1
ATOM 3929 N N . GLU B 1 224 ? 18.281 25.156 2.121 1 96 224 GLU B N 1
ATOM 3930 C CA . GLU B 1 224 ? 19.438 25.047 2.988 1 96 224 GLU B CA 1
ATOM 3931 C C . GLU B 1 224 ? 19.031 24.953 4.453 1 96 224 GLU B C 1
ATOM 3933 O O . GLU B 1 224 ? 19.625 24.172 5.215 1 96 224 GLU B O 1
ATOM 3938 N N . ALA B 1 225 ? 18.125 25.75 4.812 1 97.06 225 ALA B N 1
ATOM 3939 C CA . ALA B 1 225 ? 17.625 25.703 6.184 1 97.06 225 ALA B CA 1
ATOM 3940 C C . ALA B 1 225 ? 17.047 24.344 6.512 1 97.06 225 ALA B C 1
ATOM 3942 O O . ALA B 1 225 ? 17.281 23.797 7.598 1 97.06 225 ALA B O 1
ATOM 3943 N N . ARG B 1 226 ? 16.312 23.828 5.566 1 97.94 226 ARG B N 1
ATOM 3944 C CA . ARG B 1 226 ? 15.734 22.5 5.738 1 97.94 226 ARG B CA 1
ATOM 3945 C C . ARG B 1 226 ? 16.812 21.438 5.871 1 97.94 226 ARG B C 1
ATOM 3947 O O . ARG B 1 226 ? 16.703 20.516 6.695 1 97.94 226 ARG B O 1
ATOM 3954 N N . SER B 1 227 ? 17.812 21.516 5.082 1 98.31 227 SER B N 1
ATOM 3955 C CA . SER B 1 227 ? 18.922 20.578 5.168 1 98.31 227 SER B CA 1
ATOM 3956 C C . SER B 1 227 ? 19.625 20.656 6.523 1 98.31 227 SER B C 1
ATOM 3958 O O . SER B 1 227 ? 20 19.641 7.098 1 98.31 227 SER B O 1
ATOM 3960 N N . ALA B 1 228 ? 19.75 21.859 6.977 1 98.25 228 ALA B N 1
ATOM 3961 C CA . ALA B 1 228 ? 20.344 22.062 8.297 1 98.25 228 ALA B CA 1
ATOM 3962 C C . ALA B 1 228 ? 19.5 21.375 9.383 1 98.25 228 ALA B C 1
ATOM 3964 O O . ALA B 1 228 ? 20.047 20.75 10.297 1 98.25 228 ALA B O 1
ATOM 3965 N N . CYS B 1 229 ? 18.203 21.484 9.289 1 98.38 229 CYS B N 1
ATOM 3966 C CA . CYS B 1 229 ? 17.297 20.844 10.219 1 98.38 229 CYS B CA 1
ATOM 3967 C C . CYS B 1 229 ? 17.547 19.344 10.273 1 98.38 229 CYS B C 1
ATOM 3969 O O . CYS B 1 229 ? 17.609 18.75 11.352 1 98.38 229 CYS B O 1
ATOM 3971 N N . LEU B 1 230 ? 17.672 18.734 9.102 1 98.62 230 LEU B N 1
ATOM 3972 C CA . LEU B 1 230 ? 17.891 17.297 9.008 1 98.62 230 LEU B CA 1
ATOM 3973 C C . LEU B 1 230 ? 19.141 16.891 9.797 1 98.62 230 LEU B C 1
ATOM 3975 O O . LEU B 1 230 ? 19.094 15.945 10.578 1 98.62 230 LEU B O 1
ATOM 3979 N N . ASN B 1 231 ? 20.172 17.609 9.562 1 98.5 231 ASN B N 1
ATOM 3980 C CA . ASN B 1 231 ? 21.438 17.25 10.18 1 98.5 231 ASN B CA 1
ATOM 3981 C C . ASN B 1 231 ? 21.453 17.562 11.672 1 98.5 231 ASN B C 1
ATOM 3983 O O . ASN B 1 231 ? 21.969 16.781 12.469 1 98.5 231 ASN B O 1
ATOM 3987 N N . ASP B 1 232 ? 20.875 18.641 12.055 1 98.62 232 ASP B N 1
ATOM 3988 C CA . ASP B 1 232 ? 20.766 19 13.469 1 98.62 232 ASP B CA 1
ATOM 3989 C C . ASP B 1 232 ? 19.906 17.969 14.219 1 98.62 232 ASP B C 1
ATOM 3991 O O . ASP B 1 232 ? 20.266 17.547 15.32 1 98.62 232 ASP B O 1
ATOM 3995 N N . PHE B 1 233 ? 18.812 17.609 13.625 1 98.62 233 PHE B N 1
ATOM 3996 C CA . PHE B 1 233 ? 17.953 16.609 14.25 1 98.62 233 PHE B CA 1
ATOM 3997 C C . PHE B 1 233 ? 18.672 15.281 14.383 1 98.62 233 PHE B C 1
ATOM 3999 O O . PHE B 1 233 ? 18.547 14.602 15.406 1 98.62 233 PHE B O 1
ATOM 4006 N N . SER B 1 234 ? 19.391 14.844 13.367 1 98.12 234 SER B N 1
ATOM 4007 C CA . SER B 1 234 ? 20.156 13.609 13.453 1 98.12 234 SER B CA 1
ATOM 4008 C C . SER B 1 234 ? 21.156 13.656 14.602 1 98.12 234 SER B C 1
ATOM 4010 O O . SER B 1 234 ? 21.375 12.648 15.289 1 98.12 234 SER B O 1
ATOM 4012 N N . GLU B 1 235 ? 21.75 14.773 14.75 1 97.69 235 GLU B N 1
ATOM 4013 C CA . GLU B 1 235 ? 22.672 14.945 15.867 1 97.69 235 GLU B CA 1
ATOM 4014 C C . GLU B 1 235 ? 21.938 14.836 17.203 1 97.69 235 GLU B C 1
ATOM 4016 O O . GLU B 1 235 ? 22.391 14.141 18.109 1 97.69 235 GLU B O 1
ATOM 4021 N N . MET B 1 236 ? 20.844 15.516 17.344 1 97.31 236 MET B N 1
ATOM 4022 C CA . MET B 1 236 ? 20.078 15.5 18.578 1 97.31 236 MET B CA 1
ATOM 4023 C C . MET B 1 236 ? 19.609 14.086 18.906 1 97.31 236 MET B C 1
ATOM 4025 O O . MET B 1 236 ? 19.672 13.664 20.062 1 97.31 236 MET B O 1
ATOM 4029 N N . PHE B 1 237 ? 19.141 13.344 17.891 1 96.38 237 PHE B N 1
ATOM 4030 C CA . PHE B 1 237 ? 18.625 11.992 18.094 1 96.38 237 PHE B CA 1
ATOM 4031 C C . PHE B 1 237 ? 19.781 10.992 18.25 1 96.38 237 PHE B C 1
ATOM 4033 O O . PHE B 1 237 ? 19.578 9.891 18.766 1 96.38 237 PHE B O 1
ATOM 4040 N N . GLY B 1 238 ? 20.984 11.352 17.766 1 95.5 238 GLY B N 1
ATOM 4041 C CA . GLY B 1 238 ? 22.125 10.453 17.781 1 95.5 238 GLY B CA 1
ATOM 4042 C C . GLY B 1 238 ? 22.125 9.461 16.625 1 95.5 238 GLY B C 1
ATOM 4043 O O . GLY B 1 238 ? 22.938 8.539 16.594 1 95.5 238 GLY B O 1
ATOM 4044 N N . CYS B 1 239 ? 21.188 9.609 15.734 1 96.06 239 CYS B N 1
ATOM 4045 C CA . CYS B 1 239 ? 21.062 8.766 14.547 1 96.06 239 CYS B CA 1
ATOM 4046 C C . CYS B 1 239 ? 20.203 9.438 13.484 1 96.06 239 CYS B C 1
ATOM 4048 O O . CYS B 1 239 ? 19.625 10.492 13.734 1 96.06 239 CYS B O 1
ATOM 4050 N N . HIS B 1 240 ? 20.188 8.969 12.297 1 96.94 240 HIS B N 1
ATOM 4051 C CA . HIS B 1 240 ? 19.281 9.344 11.219 1 96.94 240 HIS B CA 1
ATOM 4052 C C . HIS B 1 240 ? 18.203 8.281 11.016 1 96.94 240 HIS B C 1
ATOM 4054 O O . HIS B 1 240 ? 18.375 7.379 10.188 1 96.94 240 HIS B O 1
ATOM 4060 N N . PRO B 1 241 ? 17.062 8.43 11.641 1 97.75 241 PRO B N 1
ATOM 4061 C CA . PRO B 1 241 ? 16.125 7.312 11.75 1 97.75 241 PRO B CA 1
ATOM 4062 C C . PRO B 1 241 ? 15.164 7.23 10.555 1 97.75 241 PRO B C 1
ATOM 4064 O O . PRO B 1 241 ? 14.25 6.395 10.547 1 97.75 241 PRO B O 1
ATOM 4067 N N . LEU B 1 242 ? 15.305 8.023 9.531 1 98.38 242 LEU B N 1
ATOM 4068 C CA . LEU B 1 242 ? 14.383 8.016 8.398 1 98.38 242 LEU B CA 1
ATOM 4069 C C . LEU B 1 242 ? 14.602 6.785 7.527 1 98.38 242 LEU B C 1
ATOM 4071 O O . LEU B 1 242 ? 15.75 6.43 7.227 1 98.38 242 LEU B O 1
ATOM 4075 N N . VAL B 1 243 ? 13.5 6.141 7.176 1 97.88 243 VAL B N 1
ATOM 4076 C CA . VAL B 1 243 ? 13.547 4.887 6.43 1 97.88 243 VAL B CA 1
ATOM 4077 C C . VAL B 1 243 ? 12.984 5.102 5.023 1 97.88 243 VAL B C 1
ATOM 4079 O O . VAL B 1 243 ? 11.914 5.68 4.859 1 97.88 243 VAL B O 1
ATOM 4082 N N . ASP B 1 244 ? 13.672 4.609 4.043 1 97.12 244 ASP B N 1
ATOM 4083 C CA . ASP B 1 244 ? 13.281 4.77 2.643 1 97.12 244 ASP B CA 1
ATOM 4084 C C . ASP B 1 244 ? 12.078 3.896 2.301 1 97.12 244 ASP B C 1
ATOM 4086 O O . ASP B 1 244 ? 11.977 2.758 2.766 1 97.12 244 ASP B O 1
ATOM 4090 N N . GLU B 1 245 ? 11.227 4.453 1.57 1 97.06 245 GLU B N 1
ATOM 4091 C CA . GLU B 1 245 ? 10.133 3.746 0.91 1 97.06 245 GLU B CA 1
ATOM 4092 C C . GLU B 1 245 ? 10.203 3.912 -0.605 1 97.06 245 GLU B C 1
ATOM 4094 O O . GLU B 1 245 ? 10.656 4.945 -1.102 1 97.06 245 GLU B O 1
ATOM 4099 N N . SER B 1 246 ? 9.727 2.91 -1.385 1 95.88 246 SER B N 1
ATOM 4100 C CA . SER B 1 246 ? 9.914 2.961 -2.832 1 95.88 246 SER B CA 1
ATOM 4101 C C . SER B 1 246 ? 8.594 2.801 -3.568 1 95.88 246 SER B C 1
ATOM 4103 O O . SER B 1 246 ? 8.57 2.592 -4.785 1 95.88 246 SER B O 1
ATOM 4105 N N . GLY B 1 247 ? 7.527 2.818 -2.904 1 95.69 247 GLY B N 1
ATOM 4106 C CA . GLY B 1 247 ? 6.211 2.744 -3.518 1 95.69 247 GLY B CA 1
ATOM 4107 C C . GLY B 1 247 ? 5.188 3.629 -2.836 1 95.69 247 GLY B C 1
ATOM 4108 O O . GLY B 1 247 ? 5.395 4.07 -1.704 1 95.69 247 GLY B O 1
ATOM 4109 N N . TYR B 1 248 ? 4.137 3.898 -3.525 1 97.12 248 TYR B N 1
ATOM 4110 C CA . TYR B 1 248 ? 3.006 4.633 -2.977 1 97.12 248 TYR B CA 1
ATOM 4111 C C . TYR B 1 248 ? 1.688 3.953 -3.33 1 97.12 248 TYR B C 1
ATOM 4113 O O . TYR B 1 248 ? 1.646 3.092 -4.211 1 97.12 248 TYR B O 1
ATOM 4121 N N . ILE B 1 249 ? 0.614 4.227 -2.619 1 98.06 249 ILE B N 1
ATOM 4122 C CA . ILE B 1 249 ? -0.697 3.637 -2.861 1 98.06 249 ILE B CA 1
ATOM 4123 C C . ILE B 1 249 ? -1.539 4.578 -3.717 1 98.06 249 ILE B C 1
ATOM 4125 O O . ILE B 1 249 ? -1.595 5.785 -3.453 1 98.06 249 ILE B O 1
ATOM 4129 N N . GLN B 1 250 ? -2.145 4.059 -4.746 1 96.69 250 GLN B N 1
ATOM 4130 C CA . GLN B 1 250 ? -3.049 4.754 -5.652 1 96.69 250 GLN B CA 1
ATOM 4131 C C . GLN B 1 250 ? -4.461 4.184 -5.57 1 96.69 250 GLN B C 1
ATOM 4133 O O . GLN B 1 250 ? -4.645 2.963 -5.578 1 96.69 250 GLN B O 1
ATOM 4138 N N . ARG B 1 251 ? -5.465 5.066 -5.438 1 96.62 251 ARG B N 1
ATOM 4139 C CA . ARG B 1 251 ? -6.852 4.621 -5.477 1 96.62 251 ARG B CA 1
ATOM 4140 C C . ARG B 1 251 ? -7.223 4.086 -6.855 1 96.62 251 ARG B C 1
ATOM 4142 O O . ARG B 1 251 ? -6.91 4.711 -7.871 1 96.62 251 ARG B O 1
ATOM 4149 N N . GLY B 1 252 ? -7.883 2.934 -6.875 1 94.31 252 GLY B N 1
ATOM 4150 C CA . GLY B 1 252 ? -8.352 2.34 -8.117 1 94.31 252 GLY B CA 1
ATOM 4151 C C . GLY B 1 252 ? -7.973 0.877 -8.258 1 94.31 252 GLY B C 1
ATOM 4152 O O . GLY B 1 252 ? -7.629 0.223 -7.273 1 94.31 252 GLY B O 1
ATOM 4153 N N . VAL B 1 253 ? -8.156 0.332 -9.438 1 94.44 253 VAL B N 1
ATOM 4154 C CA . VAL B 1 253 ? -7.828 -1.045 -9.789 1 94.44 253 VAL B CA 1
ATOM 4155 C C . VAL B 1 253 ? -7.105 -1.075 -11.133 1 94.44 253 VAL B C 1
ATOM 4157 O O . VAL B 1 253 ? -7.461 -0.332 -12.055 1 94.44 253 VAL B O 1
ATOM 4160 N N . LEU B 1 254 ? -6.043 -1.85 -11.203 1 90.62 254 LEU B N 1
ATOM 4161 C CA . LEU B 1 254 ? -5.359 -2.068 -12.469 1 90.62 254 LEU B CA 1
ATOM 4162 C C . LEU B 1 254 ? -6.098 -3.104 -13.312 1 90.62 254 LEU B C 1
ATOM 4164 O O . LEU B 1 254 ? -6.289 -4.242 -12.883 1 90.62 254 LEU B O 1
ATOM 4168 N N . VAL B 1 255 ? -6.598 -2.633 -14.43 1 88.94 255 VAL B N 1
ATOM 4169 C CA . VAL B 1 255 ? -7.359 -3.531 -15.289 1 88.94 255 VAL B CA 1
ATOM 4170 C C . VAL B 1 255 ? -6.484 -4 -16.453 1 88.94 255 VAL B C 1
ATOM 4172 O O . VAL B 1 255 ? -5.699 -3.225 -17 1 88.94 255 VAL B O 1
ATOM 4175 N N . MET B 1 256 ? -6.492 -5.34 -16.672 1 76.94 256 MET B N 1
ATOM 4176 C CA . MET B 1 256 ? -5.754 -5.898 -17.797 1 76.94 256 MET B CA 1
ATOM 4177 C C . MET B 1 256 ? -6.5 -5.668 -19.109 1 76.94 256 MET B C 1
ATOM 4179 O O . MET B 1 256 ? -7.727 -5.77 -19.156 1 76.94 256 MET B O 1
#

Organism: Fusarium oxysporum f. sp. cubense (strain race 4) (NCBI:txid2502994)

Secondary structure (DSSP, 8-state):
--S-EEEEEEESS-HHHHHHHHHHHTTS--TTEEEEEEEE--TTSPPPPPEE-TTS-EEEEEE-SS--GGGGGS--TT---SEEEEEETTEE--HHHHHHHHHHHHHH-TTS-EES-EEB--B-TTS-B--B----STT---B-EE-TTEEEEEHHHHHHHTSS-HHHHHHHHHHHHHT--HHHHHHHHHHHHH----EEEE-SSPPEE---SS-GGGSTTHHHHHHHHHHHHHHHHTS-----B-EEEEES----/--S-EEEEEEESS-HHHHHHHHHHHTTS--TTEEEEEEEE--TTSPPPPPEE-TTS-EEEEEE-SS--GGGGGS--TT---SEEEEEETTEE--HHHHHHHHHHHHHH-TTS-EES-EEB--B-TTS-B--B----STT---B-EE-TTEEEEEHHHHHHHTSS-HHHHHHHHHHHHHT--HHHHHHHHHHHHH----EEEE-SSPPEE---SS-GGGSTTHHHHHHHHHHHHHHHHTS-----B-EEEEES----

Radius of gyration: 25.68 Å; Cα contacts (8 Å, |Δi|>4): 1106; chains: 2; bounding box: 61×77×57 Å

Solvent-accessible surface area (backbone atoms only — not comparable to full-atom values): 26910 Å² total; per-residue (Å²): 77,86,80,34,26,31,36,32,29,33,44,66,89,45,68,66,51,36,49,52,45,50,49,53,46,58,68,45,80,40,91,40,55,55,35,37,37,34,35,35,34,41,78,89,52,82,76,74,80,64,49,64,45,93,76,66,33,40,37,40,66,44,76,45,93,54,79,46,74,60,57,59,50,46,67,57,86,79,62,67,41,42,36,31,33,29,24,33,37,53,40,45,54,54,33,74,34,41,47,52,52,51,55,46,32,69,74,76,24,62,69,20,41,27,20,60,44,46,27,20,59,60,62,50,99,85,68,53,39,39,52,44,64,51,50,76,51,89,91,39,26,54,31,36,3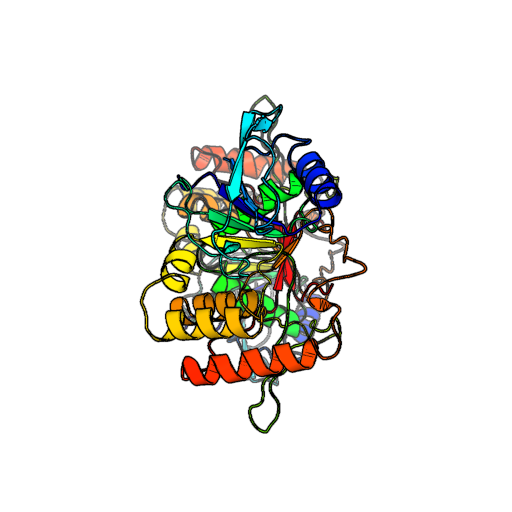4,37,39,41,49,42,17,37,34,35,44,68,58,27,45,52,55,63,32,88,45,68,64,33,46,50,47,54,48,51,23,55,74,66,67,47,59,51,41,58,50,52,37,43,50,36,7,62,74,59,68,37,31,38,40,43,50,45,38,83,55,77,63,47,69,65,71,69,99,73,50,78,81,70,39,90,58,38,57,58,52,47,14,48,46,52,46,51,48,22,58,70,71,71,46,75,44,60,26,74,30,47,47,28,38,38,48,28,52,70,62,126,79,87,79,35,28,31,35,32,29,33,46,66,89,45,67,66,50,36,50,53,46,52,51,53,47,58,67,45,81,41,90,40,55,57,35,35,38,35,34,35,34,41,78,88,53,81,76,74,80,64,50,64,44,95,76,66,34,40,37,39,66,43,75,44,93,54,78,46,76,59,58,59,49,47,66,57,88,80,60,66,42,42,36,32,33,28,25,32,38,55,40,44,58,55,33,76,35,40,47,53,52,51,55,48,32,70,74,76,25,62,71,20,41,27,19,60,46,46,26,22,58,60,61,50,97,86,68,52,40,39,54,43,58,52,50,76,50,90,90,41,25,54,31,36,35,36,38,43,47,43,17,36,35,37,44,68,58,28,44,53,55,62,33,87,46,68,64,33,46,52,50,53,50,51,22,55,74,65,69,48,59,52,41,57,50,53,37,42,51,35,8,62,75,58,68,37,31,37,41,42,49,45,39,84,54,78,63,46,69,68,71,68,97,73,50,78,82,69,40,89,59,38,57,60,52,48,15,49,46,52,45,52,48,22,60,72,70,71,46,75,45,61,26,74,30,48,48,27,36,36,47,28,52,69,63,128

InterPro domains:
  IPR004263 Exostosin-like [PTHR48261] (3-243)
  IPR015338 Glycosyl transferase 64 domain [PF09258] (5-248)
  IPR029044 Nucleotide-diphospho-sugar transferases [G3DSA:3.90.550.10] (1-255)
  IPR029044 Nucleotide-diphospho-sugar transferases [SSF53448] (4-243)

pLDDT: mean 96.13, std 4.26, range [74.5, 98.94]

Nearest PDB structures (foldseek):
  8og1-assembly1_A  TM=8.942E-01  e=1.433E-23  Homo sapiens
  8og4-assembly1_B  TM=9.218E-01  e=2.870E-22  Homo sapiens
  8og4-assembly1_A  TM=8.994E-01  e=1.444E-22  Homo sapiens
  7au2-assembly1_A  TM=9.221E-01  e=8.294E-22  Homo sapiens
  7sck-assembly1_A  TM=8.980E-01  e=2.891E-21  Homo sapiens

Sequence (512 aa):
MDDKFTIAMQTYRRPKELQETLNIILSEEVPSLLEIVVVWNDLENYPPDDYVSKYGVPVRFRKSKRNSLNEKLWPDPDYKTQAILLSDDDVYYHPNDLEFVFQTWRKFGRNRMVGALARCTPVNTFGYHKYTFCSSRRGEDEYNMVLTNLAFSHVSFLDYYSSNDTIMTQIREYVDEGFNCEDLAMNYVHGLLTGEGPLLINGHEKYVNFVPKVGISMKKGHMEARSACLNDFSEMFGCHPLVDESGYIQRGVLVMMDDKFTIAMQTYRRPKELQETLNIILSEEVPSLLEIVVVWNDLENYPPDDYVSKYGVPVRFRKSKRNSLNEKLWPDPDYKTQAILLSDDDVYYHPNDLEFVFQTWRKFGRNRMVGALARCTPVNTFGYHKYTFCSSRRGEDEYNMVLTNLAFSHVSFLDYYSSNDTIMTQIREYVDEGFNCEDLAMNYVHGLLTGEGPLLINGHEKYVNFVPKVGISMKKGHMEARSACLNDFSEMFGCHPLVDESGYIQRGVLVM

Foldseek 3Di:
DAQAEEEQEEDEPCVPLLVVLVCQLLVDDQPRYAEYEYEYQHPVDDDDCWDAGPNGHTYHYDYDPHNFPLRSLALDPPDPYQKYWQAYSQWDDGNVQVNVQSVVCSVPNALAWEFAAFWAWDADPVGQTFIGSFDPDPPRQKTFFDFSNTTMYGNVLSCVLPDPDPLSVVLRVVCRVVVDCVRVVSSQSSLVPPVDGHAHEQEPDHIGGPPDPDDDCPDPCNRVVNSVSQVVSCVSVVHNRTDMDRDHYYPDDDDD/DAQAEEEQEEDEPCVPLLVVLVCQLLVDDQPRYAEYEYEYQHPVDDDDCWDAGPNGHTYHYDYDPHNFPLRSLALDPPDPYQKYWQAYSQWDDGNVQVNVQSVVCSVPNALAWEFAAFWAWDADPVGQTFIGSFDPDPPRQKTFFDFSNTTMYGNVLSCVLPDPPPLSVVLRVVCRVVVDCVRVVSSQSSLVPPVDGHAHEQEPDHIGGPPDPDDPCPDPCNRVVNSVSQVVSCVSVVHNRTDMDRDHYYPDDDDD